Protein AF-A0A1W2EA22-F1 (afdb_monomer)

Foldseek 3Di:
DDDDDDDDDDDDDDDPDDDDDDDDDDDDDDDDDDDDDDDPPDPDQDAQADDPVLLVVLVVLLPDPPHDPQLNLLSQLSNVSNVVDQLVVSCVVSVHDSVVSSQSSVLCVPVNSVSSDDPDDPDDPDPQDVVLLVCLVCCQPPHADPPDPHDDLVNSCVVSVHDSVVSVVSCVVVVRDRVDDDDDDDFPFPCQLVLLQVLLCCQVPNDDQAWEKQKDKDFFQWQKAAPDDWAPDDVVRHIDGDPDIDTAAGWMKIWIATQVQLAIDIDIDNDDALVVVVVSVVVVVVVDDPDHQYEYEYEPDPSCPDPVNVVVVVVPVSYHYRYNGVPPCVSRCVVVVVVVCCVPDRVPHHGNHVVRVRVSVVVVSVVCNVRRDHDRDDDHSVNVVVVVVVVVVVVVVVVVVVD

Solvent-accessible surface area (backbone atoms only — not comparable to full-atom values): 24308 Å² total; per-residue (Å²): 141,81,89,82,88,83,79,84,83,85,85,77,80,86,75,85,79,79,82,84,78,87,75,88,85,80,80,93,75,90,80,83,86,83,90,74,98,66,82,89,73,71,83,80,75,82,80,46,83,72,54,74,69,53,48,53,48,35,54,50,42,58,70,38,93,82,50,58,66,72,48,27,53,51,33,52,48,46,53,45,36,45,73,67,47,54,43,63,57,52,12,65,75,71,75,48,57,41,70,57,40,51,49,50,47,53,30,29,68,74,47,39,78,68,35,64,53,85,73,90,70,82,67,83,76,82,87,71,55,71,66,61,52,48,51,54,51,51,47,63,73,77,50,58,50,97,88,44,94,42,55,45,55,64,60,48,15,69,75,68,75,46,53,52,68,56,44,48,49,51,28,62,76,72,70,59,56,61,85,63,83,84,88,86,73,83,61,85,40,93,56,36,66,60,32,43,41,52,55,40,39,47,64,75,60,53,62,87,67,51,46,49,30,22,38,54,69,51,64,71,45,65,13,35,28,55,82,50,82,72,43,73,63,51,95,99,38,76,61,44,70,60,90,57,66,44,80,39,50,54,35,21,39,38,38,36,27,32,53,82,55,29,35,58,52,72,50,75,32,84,60,91,47,45,68,53,51,50,52,49,52,52,55,51,57,75,70,53,72,89,82,53,38,38,36,36,39,28,66,74,52,72,53,72,65,35,71,70,45,49,57,56,44,70,77,33,85,54,52,45,82,44,52,41,37,53,79,38,65,86,72,42,61,39,56,60,52,52,52,46,48,37,68,75,47,57,76,77,47,75,15,85,28,45,67,53,40,51,49,52,52,50,51,50,45,52,62,44,52,77,68,39,65,42,73,82,72,84,74,53,44,66,60,51,52,52,50,52,51,54,50,53,54,54,53,50,55,57,60,64,71,77,109

Mean predicted aligned error: 14.8 Å

Sequence (403 aa):
MGEEVQRFPKSETRTIGAHLVTRNCNSYHRLNGISGDDAMVGRVADVVELSDDERRFLEGQVRRHKAPRSLSDRCRMVLLCADGLPSKEVAAQLGVHEHTVGKWRRRFVKDRIEGLTDEYRPGRPRTVSDEQVAEVIERTLNTRPKDATHWSIRSTATATGLSHTTIRRIWTAFGLQPHRSETFKLSTDPLFVDKVQDIVGLYLSPPNRAIVLCVDEKSQIQALDREQPVLPMAAGVAERRTHTYIRNGTTSLFAALDIATGAVIGKCYKRHRATEFLDFLKQIDRQMPAGPEVHIVMDNYATHKTPKIKAWLARRPHWHVHFTPTSASWINQVERWFAELTRKQLQRGVHRSVAELEADIAAFIAAHNENPKPYKWVKSADEILASVKRFCQRTQQTLCGEL

Organism: NCBI:txid1387277

pLDDT: mean 84.32, std 21.0, range [24.28, 98.5]

InterPro domains:
  IPR009057 Homedomain-like superfamily [SSF46689] (60-175)
  IPR012337 Ribonuclease H-like superfamily [SSF53098] (246-379)
  IPR036388 Winged helix-like DNA-binding domain superfamily [G3DSA:1.10.10.10] (48-113)
  IPR036397 Ribonuclease H superfamily [G3DSA:3.30.420.10] (205-397)
  IPR038717 Tc1-like transposase, DDE domain [PF13358] (212-357)
  IPR047655 Transposase IS630-like [NF033545] (74-369)
  IPR052702 Mechanosensitive channel MscS-like [PTHR30347] (149-396)

Radius of gyration: 37.25 Å; Cα contacts (8 Å, |Δi|>4): 445; chains: 1; bounding box: 75×90×113 Å

Nearest PDB structures (foldseek):
  5hoo-assembly1_A  TM=4.968E-01  e=2.509E-10  Drosophila mauritiana
  5ejk-assembly1_E  TM=5.096E-01  e=2.085E-06  Rous sarcoma virus - Prague C
  3o4n-assembly1_B  TM=6.962E-01  e=1.204E-04  Rous sarcoma virus
  6voy-assembly1_C  TM=5.871E-01  e=1.540E-05  Saccharolobus solfataricus P2
  3o4n-assembly1_A  TM=6.477E-01  e=1.117E-03  Rous sarcoma virus

Secondary structure (DSSP, 8-state):
------PPPP---------------------------------PPPP----HHHHHHHHHHHH-TTS-HHHHHHHHHHHHHHTT--HHHHHHHHTS-HHHHHHHHHHHHHHTTGGGSPP----SPP-S-HHHHHHHHHHHHH---TTSSS--HHHHHHHHT--HHHHHHHHHHHT--TT----------TTHHHHHHHHHHHHHSPPTTEEEEEEEEEEEEEEEEESSPPBPPBTTB--B--S-EEEEEEEEEEEEEETTT--EEEEEESS-SHHHHHHHHHHHHHHSPSSSEEEEEE---GGGGSHHHHHHHHT-TTEEEEEPPTT-GGG-THHHHHHHHIIIIITT---SSHHHHHHHHHHHHHHHHHS---------HHHHHHHHHHHHHHHHHHHHT--

Structure (mmCIF, N/CA/C/O backbone):
data_AF-A0A1W2EA22-F1
#
_entry.id   AF-A0A1W2EA22-F1
#
loop_
_atom_site.group_PDB
_atom_site.id
_atom_site.type_symbol
_atom_site.label_atom_id
_atom_site.label_alt_id
_atom_site.label_comp_id
_atom_site.label_asym_id
_atom_site.label_entity_id
_atom_site.label_seq_id
_atom_site.pdbx_PDB_ins_code
_atom_site.Cartn_x
_atom_site.Cartn_y
_atom_site.Cartn_z
_atom_site.occupancy
_atom_site.B_iso_or_equiv
_atom_site.auth_seq_id
_atom_site.auth_comp_id
_atom_site.auth_asym_id
_atom_site.auth_atom_id
_atom_site.pdbx_PDB_model_num
ATOM 1 N N . MET A 1 1 ? 18.997 -59.044 -4.918 1.00 30.62 1 MET A N 1
ATOM 2 C CA . MET A 1 1 ? 18.075 -58.898 -6.066 1.00 30.62 1 MET A CA 1
ATOM 3 C C . MET A 1 1 ? 17.297 -57.607 -5.877 1.00 30.62 1 MET A C 1
ATOM 5 O O . MET A 1 1 ? 16.539 -57.543 -4.929 1.00 30.62 1 MET A O 1
ATOM 9 N N . GLY A 1 2 ? 17.460 -56.529 -6.624 1.00 29.88 2 GLY A N 1
ATOM 10 C CA . GLY A 1 2 ? 18.410 -56.140 -7.657 1.00 29.88 2 GLY A CA 1
ATOM 11 C C . GLY A 1 2 ? 18.415 -54.604 -7.660 1.00 29.88 2 GLY A C 1
ATOM 12 O O . GLY A 1 2 ? 17.407 -53.985 -7.321 1.00 29.88 2 GLY A O 1
ATOM 13 N N . GLU A 1 3 ? 19.579 -54.026 -7.930 1.00 24.28 3 GLU A N 1
ATOM 14 C CA . GLU A 1 3 ? 19.818 -52.587 -8.034 1.00 24.28 3 GLU A CA 1
ATOM 15 C C . GLU A 1 3 ? 19.073 -51.989 -9.232 1.00 24.28 3 GLU A C 1
ATOM 17 O O . GLU A 1 3 ? 19.092 -52.575 -10.310 1.00 24.28 3 GLU A O 1
ATOM 22 N N . GLU A 1 4 ? 18.532 -50.775 -9.092 1.00 24.88 4 GLU A N 1
ATOM 23 C CA . GLU A 1 4 ? 18.459 -49.863 -10.234 1.00 24.88 4 GLU A CA 1
ATOM 24 C C . GLU A 1 4 ? 18.602 -48.401 -9.786 1.00 24.88 4 GLU A C 1
ATOM 26 O O . GLU A 1 4 ? 17.730 -47.788 -9.172 1.00 24.88 4 GLU A O 1
ATOM 31 N N . VAL A 1 5 ? 19.788 -47.870 -10.070 1.00 26.55 5 VAL A N 1
ATOM 32 C CA . VAL A 1 5 ? 20.216 -46.485 -9.888 1.00 26.55 5 VAL A CA 1
ATOM 33 C C . VAL A 1 5 ? 19.738 -45.686 -11.100 1.00 26.55 5 VAL A C 1
ATOM 35 O O . VAL A 1 5 ? 20.274 -45.868 -12.192 1.00 26.55 5 VAL A O 1
ATOM 38 N N . GLN A 1 6 ? 18.787 -44.762 -10.935 1.00 25.88 6 GLN A N 1
ATOM 39 C CA . GLN A 1 6 ? 18.457 -43.800 -11.993 1.00 25.88 6 GLN A CA 1
ATOM 40 C C . GLN A 1 6 ? 19.155 -42.455 -11.769 1.00 25.88 6 GLN A C 1
ATOM 42 O O . GLN A 1 6 ? 18.925 -41.731 -10.802 1.00 25.88 6 GLN A O 1
ATOM 47 N N . ARG A 1 7 ? 20.064 -42.171 -12.706 1.00 24.80 7 ARG A N 1
ATOM 48 C CA . ARG A 1 7 ? 20.890 -40.970 -12.843 1.00 24.80 7 ARG A CA 1
ATOM 49 C C . ARG A 1 7 ? 20.058 -39.752 -13.269 1.00 24.80 7 ARG A C 1
ATOM 51 O O . ARG A 1 7 ? 19.154 -39.855 -14.089 1.00 24.80 7 ARG A O 1
ATOM 58 N N . PHE A 1 8 ? 20.470 -38.587 -12.773 1.00 25.67 8 PHE A N 1
ATOM 59 C CA . PHE A 1 8 ? 20.061 -37.248 -13.209 1.00 25.67 8 PHE A CA 1
ATOM 60 C C . PHE A 1 8 ? 20.237 -37.012 -14.723 1.00 25.67 8 PHE A C 1
ATOM 62 O O . PHE A 1 8 ? 21.303 -37.343 -15.250 1.00 25.67 8 PHE A O 1
ATOM 69 N N . PRO A 1 9 ? 19.324 -36.282 -15.393 1.00 28.19 9 PRO A N 1
ATOM 70 C CA . PRO A 1 9 ? 19.660 -35.539 -16.596 1.00 28.19 9 PRO A CA 1
ATOM 71 C C . PRO A 1 9 ? 20.080 -34.103 -16.241 1.00 28.19 9 PRO A C 1
ATOM 73 O O . PRO A 1 9 ? 19.325 -33.325 -15.659 1.00 28.19 9 PRO A O 1
ATOM 76 N N . LYS A 1 10 ? 21.313 -33.757 -16.622 1.00 28.98 10 LYS A N 1
ATOM 77 C CA . LYS A 1 10 ? 21.794 -32.379 -16.773 1.00 28.98 10 LYS A CA 1
ATOM 78 C C . LYS A 1 10 ? 21.085 -31.764 -17.989 1.00 28.98 10 LYS A C 1
ATOM 80 O O . LYS A 1 10 ? 21.227 -32.304 -19.078 1.00 28.98 10 LYS A O 1
ATOM 85 N N . SER A 1 11 ? 20.373 -30.650 -17.830 1.00 29.11 11 SER A N 1
ATOM 86 C CA . SER A 1 11 ? 19.880 -29.823 -18.948 1.00 29.11 11 SER A CA 1
ATOM 87 C C . SER A 1 11 ? 20.747 -28.560 -19.027 1.00 29.11 11 SER A C 1
ATOM 89 O O . SER A 1 11 ? 20.661 -27.692 -18.162 1.00 29.11 11 SER A O 1
ATOM 91 N N . GLU A 1 12 ? 21.801 -28.569 -19.840 1.00 26.94 12 GLU A N 1
ATOM 92 C CA . GLU A 1 12 ? 21.820 -28.094 -21.236 1.00 26.94 12 GLU A CA 1
ATOM 93 C C . GLU A 1 12 ? 21.721 -26.568 -21.364 1.00 26.94 12 GLU A C 1
ATOM 95 O O . GLU A 1 12 ? 20.690 -25.964 -21.658 1.00 26.94 12 GLU A O 1
ATOM 100 N N . THR A 1 13 ? 22.883 -25.950 -21.175 1.00 28.02 13 THR A N 1
ATOM 101 C CA . THR A 1 13 ? 23.270 -24.653 -21.718 1.00 28.02 13 THR A CA 1
ATOM 102 C C . THR A 1 13 ? 23.139 -24.693 -23.245 1.00 28.02 13 THR A C 1
ATOM 104 O O . THR A 1 13 ? 23.846 -25.436 -23.923 1.00 28.02 13 THR A O 1
ATOM 107 N N . ARG A 1 14 ? 22.228 -23.889 -23.807 1.00 25.66 14 ARG A N 1
ATOM 108 C CA . ARG A 1 14 ? 22.105 -23.688 -25.259 1.00 25.66 14 ARG A CA 1
ATOM 109 C C . ARG A 1 14 ? 23.316 -22.920 -25.793 1.00 25.66 14 ARG A C 1
ATOM 111 O O . ARG A 1 14 ? 23.311 -21.693 -25.841 1.00 25.66 14 ARG A O 1
ATOM 118 N N . THR A 1 15 ? 24.327 -23.654 -26.236 1.00 26.89 15 THR A N 1
ATOM 119 C CA . THR A 1 15 ? 25.404 -23.147 -27.090 1.00 26.89 15 THR A CA 1
ATOM 120 C C . THR A 1 15 ? 24.896 -23.107 -28.531 1.00 26.89 15 THR A C 1
ATOM 122 O O . THR A 1 15 ? 24.739 -24.144 -29.169 1.00 26.89 15 THR A O 1
ATOM 125 N N . ILE A 1 16 ? 24.609 -21.916 -29.063 1.00 28.19 16 ILE A N 1
ATOM 126 C CA . ILE A 1 16 ? 24.330 -21.737 -30.495 1.00 28.19 16 ILE A CA 1
ATOM 127 C C . ILE A 1 16 ? 25.684 -21.650 -31.209 1.00 28.19 16 ILE A C 1
ATOM 129 O O . ILE A 1 16 ? 26.278 -20.580 -31.318 1.00 28.19 16 ILE A O 1
ATOM 133 N N . GLY A 1 17 ? 26.191 -22.800 -31.655 1.00 26.05 17 GLY A N 1
ATOM 134 C CA . GLY A 1 17 ? 27.331 -22.887 -32.562 1.00 26.05 17 GLY A CA 1
ATOM 135 C C . GLY A 1 17 ? 26.888 -22.571 -33.989 1.00 26.05 17 GLY A C 1
ATOM 136 O O . GLY A 1 17 ? 26.181 -23.359 -34.610 1.00 26.05 17 GLY A O 1
ATOM 137 N N . ALA A 1 18 ? 27.290 -21.415 -34.516 1.00 29.39 18 ALA A N 1
ATOM 138 C CA . ALA A 1 18 ? 27.171 -21.120 -35.938 1.00 29.39 18 ALA A CA 1
ATOM 139 C C . ALA A 1 18 ? 28.352 -21.768 -36.674 1.00 29.39 18 ALA A C 1
ATOM 141 O O . ALA A 1 18 ? 29.507 -21.393 -36.469 1.00 29.39 18 ALA A O 1
ATOM 142 N N . HIS A 1 19 ? 28.053 -22.759 -37.512 1.00 28.27 19 HIS A N 1
ATOM 143 C CA . HIS A 1 19 ? 29.020 -23.398 -38.395 1.00 28.27 19 HIS A CA 1
ATOM 144 C C . HIS A 1 19 ? 29.677 -22.375 -39.332 1.00 28.27 19 HIS A C 1
ATOM 146 O O . HIS A 1 19 ? 29.008 -21.704 -40.119 1.00 28.27 19 HIS A O 1
ATOM 152 N N . LEU A 1 20 ? 31.010 -22.313 -39.267 1.00 26.80 20 LEU A N 1
ATOM 153 C CA . LEU A 1 20 ? 31.854 -21.748 -40.309 1.00 26.80 20 LEU A CA 1
ATOM 154 C C . LEU A 1 20 ? 31.673 -22.554 -41.602 1.00 26.80 20 LEU A C 1
ATOM 156 O O . LEU A 1 20 ? 32.003 -23.736 -41.649 1.00 26.80 20 LEU A O 1
ATOM 160 N N . VAL A 1 21 ? 31.254 -21.882 -42.672 1.00 27.22 21 VAL A N 1
ATOM 161 C CA . VAL A 1 21 ? 31.654 -22.250 -44.032 1.00 27.22 21 VAL A CA 1
ATOM 162 C C . VAL A 1 21 ? 32.518 -21.112 -44.549 1.00 27.22 21 VAL A C 1
ATOM 164 O O . VAL A 1 21 ? 32.038 -20.076 -45.006 1.00 27.22 21 VAL A O 1
ATOM 167 N N . THR A 1 22 ? 33.823 -21.303 -44.420 1.00 29.67 22 THR A N 1
ATOM 168 C CA . THR A 1 22 ? 34.849 -20.536 -45.113 1.00 29.67 22 THR A CA 1
ATOM 169 C C . THR A 1 22 ? 34.737 -20.816 -46.610 1.00 29.67 22 THR A C 1
ATOM 171 O O . THR A 1 22 ? 34.904 -21.947 -47.062 1.00 29.67 22 THR A O 1
ATOM 174 N N . ARG A 1 23 ? 34.483 -19.782 -47.417 1.00 25.98 23 ARG A N 1
ATOM 175 C CA . ARG A 1 23 ? 34.858 -19.805 -48.833 1.00 25.98 23 ARG A CA 1
ATOM 176 C C . ARG A 1 23 ? 35.805 -18.652 -49.115 1.00 25.98 23 ARG A C 1
ATOM 178 O O . ARG A 1 23 ? 35.440 -17.484 -49.027 1.00 25.98 23 ARG A O 1
ATOM 185 N N . ASN A 1 24 ? 37.037 -19.062 -49.406 1.00 27.36 24 ASN A N 1
ATOM 186 C CA . ASN A 1 24 ? 38.145 -18.275 -49.915 1.00 27.36 24 ASN A CA 1
ATOM 187 C C . ASN A 1 24 ? 37.690 -17.325 -51.023 1.00 27.36 24 ASN A C 1
ATOM 189 O O . ASN A 1 24 ? 37.130 -17.756 -52.029 1.00 27.36 24 ASN A O 1
ATOM 193 N N . CYS A 1 25 ? 38.013 -16.049 -50.856 1.00 24.52 25 CYS A N 1
ATOM 194 C CA . CYS A 1 25 ? 38.051 -15.085 -51.938 1.00 24.52 25 CYS A CA 1
ATOM 195 C C . CYS A 1 25 ? 39.530 -14.947 -52.308 1.00 24.52 25 CYS A C 1
ATOM 197 O O . CYS A 1 25 ? 40.297 -14.412 -51.509 1.00 24.52 25 CYS A O 1
ATOM 199 N N . ASN A 1 26 ? 39.949 -15.492 -53.453 1.00 27.36 26 ASN A N 1
ATOM 200 C CA . ASN A 1 26 ? 41.313 -15.308 -53.932 1.00 27.36 26 ASN A CA 1
ATOM 201 C C . ASN A 1 26 ? 41.361 -14.965 -55.424 1.00 27.36 26 ASN A C 1
ATOM 203 O O . ASN A 1 26 ? 40.735 -15.622 -56.253 1.00 27.36 26 ASN A O 1
ATOM 207 N N . SER A 1 27 ? 42.180 -13.944 -55.689 1.00 27.61 27 SER A N 1
ATOM 208 C CA . SER A 1 27 ? 42.959 -13.660 -56.900 1.00 27.61 27 SER A CA 1
ATOM 209 C C . SER A 1 27 ? 42.240 -13.472 -58.243 1.00 27.61 27 SER A C 1
ATOM 211 O O . SER A 1 27 ? 41.949 -14.414 -58.974 1.00 27.61 27 SER A O 1
ATOM 213 N N . TYR A 1 28 ? 42.137 -12.196 -58.629 1.00 24.48 28 TYR A N 1
ATOM 214 C CA . TYR A 1 28 ? 42.169 -11.739 -60.018 1.00 24.48 28 TYR A CA 1
ATOM 215 C C . TYR A 1 28 ? 43.522 -12.107 -60.653 1.00 24.48 28 TYR A C 1
ATOM 217 O O . TYR A 1 28 ? 44.545 -11.535 -60.284 1.00 24.48 28 TYR A O 1
ATOM 225 N N . HIS A 1 29 ? 43.522 -13.000 -61.643 1.00 28.16 29 HIS A N 1
ATOM 226 C CA . HIS A 1 29 ? 44.624 -13.141 -62.596 1.00 28.16 29 HIS A CA 1
ATOM 227 C C . HIS A 1 29 ? 44.119 -12.827 -64.008 1.00 28.16 29 HIS A C 1
ATOM 229 O O . HIS A 1 29 ? 43.199 -13.463 -64.516 1.00 28.16 29 HIS A O 1
ATOM 235 N N . ARG A 1 30 ? 44.732 -11.808 -64.624 1.00 29.88 30 ARG A N 1
ATOM 236 C CA . ARG A 1 30 ? 44.676 -11.520 -66.064 1.00 29.88 30 ARG A CA 1
ATOM 237 C C . ARG A 1 30 ? 45.448 -12.599 -66.814 1.00 29.88 30 ARG A C 1
ATOM 239 O O . ARG A 1 30 ? 46.629 -12.775 -66.527 1.00 29.88 30 ARG A O 1
ATOM 246 N N . LEU A 1 31 ? 44.836 -13.182 -67.840 1.00 28.41 31 LEU A N 1
ATOM 247 C CA . LEU A 1 31 ? 45.541 -13.680 -69.019 1.00 28.41 31 LEU A CA 1
ATOM 248 C C . LEU A 1 31 ? 44.755 -13.281 -70.272 1.00 28.41 31 LEU A C 1
ATOM 250 O O . LEU A 1 31 ? 43.539 -13.446 -70.342 1.00 28.41 31 LEU A O 1
ATOM 254 N N . ASN A 1 32 ? 45.484 -12.687 -71.214 1.00 27.72 32 ASN A N 1
ATOM 255 C CA . ASN A 1 32 ? 45.021 -12.268 -72.528 1.00 27.72 32 ASN A CA 1
ATOM 256 C C . ASN A 1 32 ? 44.926 -13.469 -73.479 1.00 27.72 32 ASN A C 1
ATOM 258 O O . ASN A 1 32 ? 45.848 -14.276 -73.513 1.00 27.72 32 ASN A O 1
ATOM 262 N N . GLY A 1 33 ? 43.877 -13.460 -74.308 1.00 28.56 33 GLY A N 1
ATOM 263 C CA . GLY A 1 33 ? 43.895 -13.826 -75.729 1.00 28.56 33 GLY A CA 1
ATOM 264 C C . GLY A 1 33 ? 44.039 -15.302 -76.101 1.00 28.56 33 GLY A C 1
ATOM 265 O O . GLY A 1 33 ? 45.122 -15.855 -75.996 1.00 28.56 33 GLY A O 1
ATOM 266 N N . ILE A 1 34 ? 42.975 -15.873 -76.674 1.00 29.95 34 ILE A N 1
ATOM 267 C CA . ILE A 1 34 ? 42.950 -16.413 -78.046 1.00 29.95 34 ILE A CA 1
ATOM 268 C C . ILE A 1 34 ? 41.490 -16.362 -78.531 1.00 29.95 34 ILE A C 1
ATOM 270 O O . ILE A 1 34 ? 40.544 -16.574 -77.778 1.00 29.95 34 ILE A O 1
ATOM 274 N N . SER A 1 35 ? 41.368 -15.976 -79.792 1.00 32.44 35 SER A N 1
ATOM 275 C CA . SER A 1 35 ? 40.197 -15.721 -80.624 1.00 32.44 35 SER A CA 1
ATOM 276 C C . SER A 1 35 ? 39.255 -16.913 -80.817 1.00 32.44 35 SER A C 1
ATOM 278 O O . SER A 1 35 ? 39.702 -18.014 -81.130 1.00 32.44 35 SER A O 1
ATOM 280 N N . GLY A 1 36 ? 37.956 -16.626 -80.771 1.00 27.62 36 GLY A N 1
ATOM 281 C CA . GLY A 1 36 ? 36.879 -17.440 -81.327 1.00 27.62 36 GLY A CA 1
ATOM 282 C C . GLY A 1 36 ? 35.616 -16.587 -81.385 1.00 27.62 36 GLY A C 1
ATOM 283 O O . GLY A 1 36 ? 35.146 -16.136 -80.344 1.00 27.62 36 GLY A O 1
ATOM 284 N N . ASP A 1 37 ? 35.145 -16.299 -82.599 1.00 34.53 37 ASP A N 1
ATOM 285 C CA . ASP A 1 37 ? 33.860 -15.654 -82.868 1.00 34.53 37 ASP A CA 1
ATOM 286 C C . ASP A 1 37 ? 32.737 -16.494 -82.254 1.00 34.53 37 ASP A C 1
ATOM 288 O O . ASP A 1 37 ? 32.348 -17.519 -82.808 1.00 34.53 37 ASP A O 1
ATOM 292 N N . ASP A 1 38 ? 32.218 -16.048 -81.114 1.00 30.80 38 ASP A N 1
ATOM 293 C CA . ASP A 1 38 ? 30.948 -16.512 -80.575 1.00 30.80 38 ASP A CA 1
ATOM 294 C C . ASP A 1 38 ? 30.094 -15.281 -80.280 1.00 30.80 38 ASP A C 1
ATOM 296 O O . ASP A 1 38 ? 30.465 -14.382 -79.517 1.00 30.80 38 ASP A O 1
ATOM 300 N N . ALA A 1 39 ? 28.956 -15.214 -80.963 1.00 31.94 39 ALA A N 1
ATOM 301 C CA . ALA A 1 39 ? 27.978 -14.154 -80.832 1.00 31.94 39 ALA A CA 1
ATOM 302 C C . ALA A 1 39 ? 27.624 -13.935 -79.351 1.00 31.94 39 ALA A C 1
ATOM 304 O O . ALA A 1 39 ? 27.324 -14.880 -78.623 1.00 31.94 39 ALA A O 1
ATOM 305 N N . MET A 1 40 ? 27.634 -12.674 -78.912 1.00 33.44 40 MET A N 1
ATOM 306 C CA . MET A 1 40 ? 27.193 -12.240 -77.582 1.00 33.44 40 MET A CA 1
ATOM 307 C C . MET A 1 40 ? 25.701 -12.553 -77.372 1.00 33.44 40 MET A C 1
ATOM 309 O O . MET A 1 40 ? 24.840 -11.679 -77.469 1.00 33.44 40 MET A O 1
ATOM 313 N N . VAL A 1 41 ? 25.379 -13.807 -77.062 1.00 38.59 41 VAL A N 1
ATOM 314 C CA . VAL A 1 41 ? 24.081 -14.197 -76.519 1.00 38.59 41 VAL A CA 1
ATOM 315 C C . VAL A 1 41 ? 24.093 -13.781 -75.050 1.00 38.59 41 VAL A C 1
ATOM 317 O O . VAL A 1 41 ? 24.765 -14.383 -74.212 1.00 38.59 41 VAL A O 1
ATOM 320 N N . GLY A 1 42 ? 23.396 -12.688 -74.732 1.00 45.03 42 GLY A N 1
ATOM 321 C CA . GLY A 1 42 ? 23.181 -12.274 -73.346 1.00 45.03 42 GLY A CA 1
ATOM 322 C C . GLY A 1 42 ? 22.597 -13.430 -72.524 1.00 45.03 42 GLY A C 1
ATOM 323 O O . GLY A 1 42 ? 21.809 -14.217 -73.044 1.00 45.03 42 GLY A O 1
ATOM 324 N N . ARG A 1 43 ? 22.994 -13.554 -71.246 1.00 54.59 43 ARG A N 1
ATOM 325 C CA . ARG A 1 43 ? 22.497 -14.610 -70.339 1.00 54.59 43 ARG A CA 1
ATOM 326 C C . ARG A 1 43 ? 20.976 -14.748 -70.457 1.00 54.59 43 ARG A C 1
ATOM 328 O O . ARG A 1 43 ? 20.255 -13.795 -70.165 1.00 54.59 43 ARG A O 1
ATOM 335 N N . VAL A 1 44 ? 20.515 -15.938 -70.842 1.00 60.59 44 VAL A N 1
ATOM 336 C CA . VAL A 1 44 ? 19.089 -16.276 -70.913 1.00 60.59 44 VAL A CA 1
ATOM 337 C C . VAL A 1 44 ? 18.481 -16.090 -69.522 1.00 60.59 44 VAL A C 1
ATOM 339 O O . VAL A 1 44 ? 19.003 -16.608 -68.535 1.00 60.59 44 VAL A O 1
ATOM 342 N N . ALA A 1 45 ? 17.425 -15.284 -69.428 1.00 62.41 45 ALA A N 1
ATOM 343 C CA . ALA A 1 45 ? 16.768 -14.997 -68.161 1.00 62.41 45 ALA A CA 1
ATOM 344 C C . ALA A 1 45 ? 15.966 -16.219 -67.686 1.00 62.41 45 ALA A C 1
ATOM 346 O O . ALA A 1 45 ? 15.225 -16.801 -68.475 1.00 62.41 45 ALA A O 1
ATOM 347 N N . ASP A 1 46 ? 16.072 -16.578 -66.402 1.00 72.69 46 ASP A N 1
ATOM 348 C CA . ASP A 1 46 ? 15.395 -17.757 -65.842 1.00 72.69 46 ASP A CA 1
ATOM 349 C C . ASP A 1 46 ? 13.881 -17.702 -66.090 1.00 72.69 46 ASP A C 1
ATOM 351 O O . ASP A 1 46 ? 13.250 -16.672 -65.841 1.00 72.69 46 ASP A O 1
ATOM 355 N N . VAL A 1 47 ? 13.273 -18.775 -66.592 1.00 78.69 47 VAL A N 1
ATOM 356 C CA . VAL A 1 47 ? 11.828 -18.799 -66.871 1.00 78.69 47 VAL A CA 1
ATOM 357 C C . VAL A 1 47 ? 11.053 -18.766 -65.549 1.00 78.69 47 VAL A C 1
ATOM 359 O O . VAL A 1 47 ? 11.353 -19.521 -64.626 1.00 78.69 47 VAL A O 1
ATOM 362 N N . VAL A 1 48 ? 10.074 -17.864 -65.438 1.00 84.25 48 VAL A N 1
ATOM 363 C CA . VAL A 1 48 ? 9.204 -17.758 -64.259 1.00 84.25 48 VAL A CA 1
ATOM 364 C C . VAL A 1 48 ? 7.859 -18.386 -64.590 1.00 84.25 48 VAL A C 1
ATOM 366 O O . VAL A 1 48 ? 7.020 -17.760 -65.224 1.00 84.25 48 VAL A O 1
ATOM 369 N N . GLU A 1 49 ? 7.642 -19.610 -64.128 1.00 85.81 49 GLU A N 1
ATOM 370 C CA . GLU A 1 49 ? 6.333 -20.263 -64.190 1.00 85.81 49 GLU A CA 1
ATOM 371 C C . GLU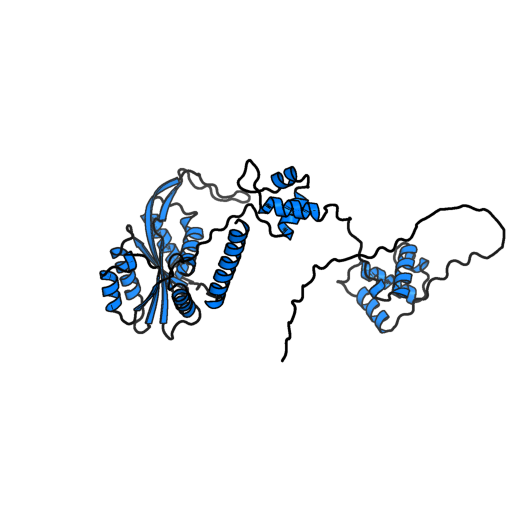 A 1 49 ? 5.630 -20.117 -62.840 1.00 85.81 49 GLU A C 1
ATOM 373 O O . GLU A 1 49 ? 6.240 -20.352 -61.791 1.00 85.81 49 GLU A O 1
ATOM 378 N N . LEU A 1 50 ? 4.360 -19.707 -62.857 1.00 86.62 50 LEU A N 1
ATOM 379 C CA . LEU A 1 50 ? 3.528 -19.527 -61.666 1.00 86.62 50 LEU A CA 1
ATOM 380 C C . LEU A 1 50 ? 2.431 -20.587 -61.641 1.00 86.62 50 LEU A C 1
ATOM 382 O O . LEU A 1 50 ? 1.711 -20.734 -62.624 1.00 86.62 50 LEU A O 1
ATOM 386 N N . SER A 1 51 ? 2.256 -21.260 -60.505 1.00 89.31 51 SER A N 1
ATOM 387 C CA . SER A 1 51 ? 1.013 -21.987 -60.237 1.00 89.31 51 SER A CA 1
ATOM 388 C C . SER A 1 51 ? -0.149 -21.015 -60.010 1.00 89.31 51 SER A C 1
ATOM 390 O O . SER A 1 51 ? 0.055 -19.840 -59.680 1.00 89.31 51 SER A O 1
ATOM 392 N N . ASP A 1 52 ? -1.379 -21.513 -60.121 1.00 83.69 52 ASP A N 1
ATOM 393 C CA . ASP A 1 52 ? -2.588 -20.723 -59.858 1.00 83.69 52 ASP A CA 1
ATOM 394 C C . ASP A 1 52 ? -2.624 -20.174 -58.423 1.00 83.69 52 ASP A C 1
ATOM 396 O O . ASP A 1 52 ? -3.082 -19.054 -58.181 1.00 83.69 52 ASP A O 1
ATOM 400 N N . ASP A 1 53 ? -2.096 -20.928 -57.458 1.00 85.00 53 ASP A N 1
ATOM 401 C CA . ASP A 1 53 ? -1.991 -20.502 -56.061 1.00 85.00 53 ASP A CA 1
ATOM 402 C C . ASP A 1 53 ? -0.986 -19.361 -55.889 1.00 85.00 53 ASP A C 1
ATOM 404 O O . ASP A 1 53 ? -1.264 -18.374 -55.199 1.00 85.00 53 ASP A O 1
ATOM 408 N N . GLU A 1 54 ? 0.159 -19.443 -56.563 1.00 88.00 54 GLU A N 1
ATOM 409 C CA . GLU A 1 54 ? 1.186 -18.407 -56.500 1.00 88.00 54 GLU A CA 1
ATOM 410 C C . GLU A 1 54 ? 0.763 -17.141 -57.235 1.00 88.00 54 GLU A C 1
ATOM 412 O O . GLU A 1 54 ? 0.946 -16.044 -56.705 1.00 88.00 54 GLU A O 1
ATOM 417 N N . ARG A 1 55 ? 0.132 -17.265 -58.408 1.00 89.69 55 ARG A N 1
ATOM 418 C CA . ARG A 1 55 ? -0.410 -16.115 -59.140 1.00 89.69 55 ARG A CA 1
ATOM 419 C C . ARG A 1 55 ? -1.470 -15.393 -58.306 1.00 89.69 55 ARG A C 1
ATOM 421 O O . ARG A 1 55 ? -1.363 -14.180 -58.116 1.00 89.69 55 ARG A O 1
ATOM 428 N N . ARG A 1 56 ? -2.414 -16.130 -57.701 1.00 88.38 56 ARG A N 1
ATOM 429 C CA . ARG A 1 56 ? -3.419 -15.560 -56.780 1.00 88.38 56 ARG A CA 1
ATOM 430 C C . ARG A 1 56 ? -2.781 -14.873 -55.576 1.00 88.38 56 ARG A C 1
ATOM 432 O O . ARG A 1 56 ? -3.212 -13.783 -55.192 1.00 88.38 56 ARG A O 1
ATOM 439 N N . PHE A 1 57 ? -1.748 -15.473 -54.984 1.00 87.19 57 PHE A N 1
ATOM 440 C CA . PHE A 1 57 ? -1.031 -14.874 -53.862 1.00 87.19 57 PHE A CA 1
ATOM 441 C C . PHE A 1 57 ? -0.360 -13.550 -54.254 1.00 87.19 57 PHE A C 1
ATOM 443 O O . PHE A 1 57 ? -0.551 -12.541 -53.570 1.00 87.19 57 PHE A O 1
ATOM 450 N N . LEU A 1 58 ? 0.396 -13.533 -55.357 1.00 88.62 58 LEU A N 1
ATOM 451 C CA . LEU A 1 58 ? 1.134 -12.356 -55.820 1.00 88.62 58 LEU A CA 1
ATOM 452 C C . LEU A 1 58 ? 0.185 -11.208 -56.189 1.00 88.62 58 LEU A C 1
ATOM 454 O O . LEU A 1 58 ? 0.379 -10.082 -55.727 1.00 88.62 58 LEU A O 1
ATOM 458 N N . GLU A 1 59 ? -0.880 -11.483 -56.944 1.00 89.69 59 GLU A N 1
ATOM 459 C CA . GLU A 1 59 ? -1.905 -10.488 -57.284 1.00 89.69 59 GLU A CA 1
ATOM 460 C C . GLU A 1 59 ? -2.612 -9.947 -56.034 1.00 89.69 59 GLU A C 1
ATOM 462 O O . GLU A 1 59 ? -2.838 -8.737 -55.905 1.00 89.69 59 GLU A O 1
ATOM 467 N N . GLY A 1 60 ? -2.898 -10.828 -55.071 1.00 85.94 60 GLY A N 1
ATOM 468 C CA . GLY A 1 60 ? -3.454 -10.463 -53.773 1.00 85.94 60 GLY A CA 1
ATOM 469 C C . GLY A 1 60 ? -2.554 -9.502 -52.991 1.00 85.94 60 GLY A C 1
ATOM 470 O O . GLY A 1 60 ? -3.046 -8.509 -52.452 1.00 85.94 60 GLY A O 1
ATOM 471 N N . GLN A 1 61 ? -1.234 -9.732 -52.965 1.00 84.06 61 GLN A N 1
ATOM 472 C CA . GLN A 1 61 ? -0.286 -8.823 -52.303 1.00 84.06 61 GLN A CA 1
ATOM 473 C C . GLN A 1 61 ? -0.154 -7.476 -53.021 1.00 84.06 61 GLN A C 1
ATOM 475 O O . GLN A 1 61 ? 0.015 -6.448 -52.363 1.00 84.06 61 GLN A O 1
ATOM 480 N N . VAL A 1 62 ? -0.273 -7.448 -54.352 1.00 85.12 62 VAL A N 1
ATOM 481 C CA . VAL A 1 62 ? -0.226 -6.199 -55.129 1.00 85.12 62 VAL A CA 1
ATOM 482 C C . VAL A 1 62 ? -1.446 -5.313 -54.867 1.00 85.12 62 VAL A C 1
ATOM 484 O O . VAL A 1 62 ? -1.305 -4.092 -54.783 1.00 85.12 62 VAL A O 1
ATOM 487 N N . ARG A 1 63 ? -2.633 -5.909 -54.703 1.00 83.06 63 ARG A N 1
ATOM 488 C CA . ARG A 1 63 ? -3.899 -5.188 -54.461 1.00 83.06 63 ARG A CA 1
ATOM 489 C C . ARG A 1 63 ? -4.105 -4.773 -53.002 1.00 83.06 63 ARG A C 1
ATOM 491 O O . ARG A 1 63 ? -4.975 -3.958 -52.697 1.00 83.06 63 ARG A O 1
ATOM 498 N N . ARG A 1 64 ? -3.332 -5.331 -52.070 1.00 81.00 64 ARG A N 1
ATOM 499 C CA . ARG A 1 64 ? -3.519 -5.104 -50.636 1.00 81.00 64 ARG A CA 1
ATOM 500 C C . ARG A 1 64 ? -2.978 -3.737 -50.204 1.00 81.00 64 ARG A C 1
ATOM 502 O O . ARG A 1 64 ? -1.773 -3.545 -50.089 1.00 81.00 64 ARG A O 1
ATOM 509 N N . HIS A 1 65 ? -3.872 -2.829 -49.805 1.00 58.12 65 HIS A N 1
ATOM 510 C CA . HIS A 1 65 ? -3.537 -1.477 -49.316 1.00 58.12 65 HIS A CA 1
ATOM 511 C C . HIS A 1 65 ? -2.611 -1.415 -48.080 1.00 58.12 65 HIS A C 1
ATOM 513 O O . HIS A 1 65 ? -2.042 -0.364 -47.801 1.00 58.12 65 HIS A O 1
ATOM 519 N N . LYS A 1 66 ? -2.456 -2.516 -47.327 1.00 63.41 66 LYS A N 1
ATOM 520 C CA . LYS A 1 66 ? -1.587 -2.612 -46.133 1.00 63.41 66 LYS A CA 1
ATOM 521 C C . LYS A 1 66 ? -0.298 -3.422 -46.346 1.00 63.41 66 LYS A C 1
ATOM 523 O O . LYS A 1 66 ? 0.423 -3.651 -45.377 1.00 63.41 66 LYS A O 1
ATOM 528 N N . ALA A 1 67 ? -0.008 -3.902 -47.557 1.00 62.50 67 ALA A N 1
ATOM 529 C CA . ALA A 1 67 ? 1.246 -4.615 -47.798 1.00 62.50 67 ALA A CA 1
ATOM 530 C C . ALA A 1 67 ? 2.441 -3.638 -47.758 1.00 62.50 67 ALA A C 1
ATOM 532 O O . ALA A 1 67 ? 2.325 -2.517 -48.263 1.00 62.50 67 ALA A O 1
ATOM 533 N N . PRO A 1 68 ? 3.603 -4.033 -47.199 1.00 73.94 68 PRO A N 1
ATOM 534 C CA . PRO A 1 68 ? 4.825 -3.250 -47.333 1.00 73.94 68 PRO A CA 1
ATOM 535 C C . PRO A 1 68 ? 5.120 -2.999 -48.814 1.00 73.94 68 PRO A C 1
ATOM 537 O O . PRO A 1 68 ? 5.163 -3.942 -49.607 1.00 73.94 68 PRO A O 1
ATOM 540 N N . ARG A 1 69 ? 5.339 -1.734 -49.192 1.00 77.56 69 ARG A N 1
ATOM 541 C CA . ARG A 1 69 ? 5.561 -1.323 -50.591 1.00 77.56 69 ARG A CA 1
ATOM 542 C C . ARG A 1 69 ? 6.660 -2.148 -51.272 1.00 77.56 69 ARG A C 1
ATOM 544 O O . ARG A 1 69 ? 6.480 -2.594 -52.396 1.00 77.56 69 ARG A O 1
ATOM 551 N N . SER A 1 70 ? 7.722 -2.470 -50.531 1.00 81.31 70 SER A N 1
ATOM 552 C CA . SER A 1 70 ? 8.823 -3.320 -50.990 1.00 81.31 70 SER A CA 1
ATOM 553 C C . SER A 1 70 ? 8.403 -4.739 -51.388 1.00 81.31 70 SER A C 1
ATOM 555 O O . SER A 1 70 ? 8.962 -5.273 -52.337 1.00 81.31 70 SER A O 1
ATOM 557 N N . LEU A 1 71 ? 7.443 -5.360 -50.695 1.00 84.00 71 LEU A N 1
ATOM 558 C CA . LEU A 1 71 ? 6.933 -6.689 -51.043 1.00 84.00 71 LEU A CA 1
ATOM 559 C C . LEU A 1 71 ? 5.999 -6.619 -52.256 1.00 84.00 71 LEU A C 1
ATOM 561 O O . LEU A 1 71 ? 6.080 -7.469 -53.137 1.00 84.00 71 LEU A O 1
ATOM 565 N N . SER A 1 72 ? 5.160 -5.582 -52.328 1.00 85.69 72 SER A N 1
ATOM 566 C CA . SER A 1 72 ? 4.274 -5.335 -53.473 1.00 85.69 72 SER A CA 1
ATOM 567 C C . SER A 1 72 ? 5.072 -5.131 -54.767 1.00 85.69 72 SER A C 1
ATOM 569 O O . SER A 1 72 ? 4.779 -5.766 -55.780 1.00 85.69 72 SER A O 1
ATOM 571 N N . ASP A 1 73 ? 6.150 -4.343 -54.711 1.00 86.56 73 ASP A N 1
ATOM 572 C CA . ASP A 1 73 ? 7.033 -4.107 -55.857 1.00 86.56 73 ASP A CA 1
ATOM 573 C C . ASP A 1 73 ? 7.728 -5.401 -56.314 1.00 86.56 73 ASP A C 1
ATOM 575 O O . ASP A 1 73 ? 7.801 -5.669 -57.511 1.00 86.56 73 ASP A O 1
ATOM 579 N N . ARG A 1 74 ? 8.162 -6.261 -55.380 1.00 91.06 74 ARG A N 1
ATOM 580 C CA . ARG A 1 74 ? 8.726 -7.588 -55.701 1.00 91.06 74 ARG A CA 1
ATOM 581 C C . ARG A 1 74 ? 7.700 -8.502 -56.367 1.00 91.06 74 ARG A C 1
ATOM 583 O O . ARG A 1 74 ? 8.033 -9.170 -57.340 1.00 91.06 74 ARG A O 1
ATOM 590 N N . CYS A 1 75 ? 6.459 -8.511 -55.879 1.00 90.00 75 CYS A N 1
ATOM 591 C CA . CYS A 1 75 ? 5.383 -9.308 -56.472 1.00 90.00 75 CYS A CA 1
ATOM 592 C C . CYS A 1 75 ? 5.049 -8.832 -57.894 1.00 90.00 75 CYS A C 1
ATOM 594 O O . CYS A 1 75 ? 4.892 -9.662 -58.785 1.00 90.00 75 CYS A O 1
ATOM 596 N N . ARG A 1 76 ? 5.024 -7.511 -58.139 1.00 90.31 76 ARG A N 1
ATOM 597 C CA . ARG A 1 76 ? 4.852 -6.942 -59.491 1.00 90.31 76 ARG A CA 1
ATOM 598 C C . ARG A 1 76 ? 5.973 -7.348 -60.440 1.00 90.31 76 ARG A C 1
ATOM 600 O O . ARG A 1 76 ? 5.691 -7.704 -61.577 1.00 90.31 76 ARG A O 1
ATOM 607 N N . MET A 1 77 ? 7.225 -7.322 -59.976 1.00 91.44 77 MET A N 1
ATOM 608 C CA . MET A 1 77 ? 8.367 -7.769 -60.782 1.00 91.44 77 MET A CA 1
ATOM 609 C C . MET A 1 77 ? 8.204 -9.229 -61.218 1.00 91.44 77 MET A C 1
ATOM 611 O O . MET A 1 77 ? 8.420 -9.533 -62.387 1.00 91.44 77 MET A O 1
ATOM 615 N N . VAL A 1 78 ? 7.807 -10.118 -60.299 1.00 92.56 78 VAL A N 1
ATOM 616 C CA . VAL A 1 78 ? 7.612 -11.548 -60.593 1.00 92.56 78 VAL A CA 1
ATOM 617 C C . VAL A 1 78 ? 6.436 -11.783 -61.537 1.00 92.56 78 VAL A C 1
ATOM 619 O O . VAL A 1 78 ? 6.596 -12.551 -62.477 1.00 92.56 78 VAL A O 1
ATOM 622 N N . LEU A 1 79 ? 5.298 -11.108 -61.334 1.00 91.50 79 LEU A N 1
ATOM 623 C CA . LEU A 1 79 ? 4.134 -11.215 -62.224 1.00 91.50 79 LEU A CA 1
ATOM 624 C C . LEU A 1 79 ? 4.488 -10.814 -63.662 1.00 91.50 79 LEU A C 1
ATOM 626 O O . LEU A 1 79 ? 4.254 -11.588 -64.580 1.00 91.50 79 LEU A O 1
ATOM 630 N N . LEU A 1 80 ? 5.160 -9.672 -63.851 1.00 89.75 80 LEU A N 1
ATOM 631 C CA . LEU A 1 80 ? 5.583 -9.232 -65.186 1.00 89.75 80 LEU A CA 1
ATOM 632 C C . LEU A 1 80 ? 6.630 -10.170 -65.809 1.00 89.75 80 LEU A C 1
ATOM 634 O O . LEU A 1 80 ? 6.603 -10.410 -67.012 1.00 89.75 80 LEU A O 1
ATOM 638 N N . CYS A 1 81 ? 7.538 -10.742 -65.007 1.00 89.00 81 CYS A N 1
ATOM 639 C CA . CYS A 1 81 ? 8.472 -11.759 -65.506 1.00 89.00 81 CYS A CA 1
ATOM 640 C C . CYS A 1 81 ? 7.757 -13.058 -65.915 1.00 89.00 81 CYS A C 1
ATOM 642 O O . CYS A 1 81 ? 8.214 -13.720 -66.844 1.00 89.00 81 CYS A O 1
ATOM 644 N N . ALA A 1 82 ? 6.673 -13.425 -65.225 1.00 88.62 82 ALA A N 1
ATOM 645 C CA . ALA A 1 82 ? 5.864 -14.603 -65.534 1.00 88.62 82 ALA A CA 1
ATOM 646 C C . ALA A 1 82 ? 5.004 -14.420 -66.788 1.00 88.62 82 ALA A C 1
ATOM 648 O O . ALA A 1 82 ? 4.728 -15.387 -67.490 1.00 88.62 82 ALA A O 1
ATOM 649 N N . ASP A 1 83 ? 4.639 -13.178 -67.105 1.00 87.56 83 ASP A N 1
ATOM 650 C CA . ASP A 1 83 ? 3.949 -12.821 -68.346 1.00 87.56 83 ASP A CA 1
ATOM 651 C C . ASP A 1 83 ? 4.920 -12.733 -69.550 1.00 87.56 83 ASP A C 1
ATOM 653 O O . ASP A 1 83 ? 4.545 -12.310 -70.641 1.00 87.56 83 ASP A O 1
ATOM 657 N N . GLY A 1 84 ? 6.178 -13.156 -69.366 1.00 83.12 84 GLY A N 1
ATOM 658 C CA . GLY A 1 84 ? 7.170 -13.320 -70.429 1.00 83.12 84 GLY A CA 1
ATOM 659 C C . GLY A 1 84 ? 8.068 -12.108 -70.672 1.00 83.12 84 GLY A C 1
ATOM 660 O O . GLY A 1 84 ? 8.938 -12.171 -71.541 1.00 83.12 84 GLY A O 1
ATOM 661 N N . LEU A 1 85 ? 7.922 -11.021 -69.904 1.00 86.94 85 LEU A N 1
ATOM 662 C CA . LEU A 1 85 ? 8.721 -9.819 -70.134 1.00 86.94 85 LEU A CA 1
ATOM 663 C C . LEU A 1 85 ? 10.195 -10.032 -69.723 1.00 86.94 85 LEU A C 1
ATOM 665 O O . LEU A 1 85 ? 10.497 -10.611 -68.663 1.00 86.94 85 LEU A O 1
ATOM 669 N N . PRO A 1 86 ? 11.156 -9.529 -70.519 1.00 87.25 86 PRO A N 1
ATOM 670 C CA . PRO A 1 86 ? 12.560 -9.533 -70.140 1.00 87.25 86 PRO A CA 1
ATOM 671 C C . PRO A 1 86 ? 12.806 -8.553 -68.984 1.00 8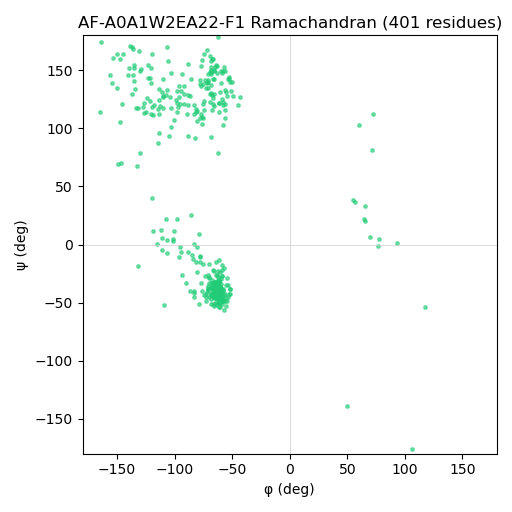7.25 86 PRO A C 1
ATOM 673 O O . PRO A 1 86 ? 12.184 -7.494 -68.886 1.00 87.25 86 PRO A O 1
ATOM 676 N N . SER A 1 87 ? 13.772 -8.869 -68.114 1.00 86.38 87 SER A N 1
ATOM 677 C CA . SER A 1 87 ? 14.070 -8.075 -66.907 1.00 86.38 87 SER A CA 1
ATOM 678 C C . SER A 1 87 ? 14.340 -6.589 -67.192 1.00 86.38 87 SER A C 1
ATOM 680 O O . SER A 1 87 ? 14.052 -5.747 -66.344 1.00 86.38 87 SER A O 1
ATOM 682 N N . LYS A 1 88 ? 14.862 -6.266 -68.383 1.00 88.50 88 LYS A N 1
ATOM 683 C CA . LYS A 1 88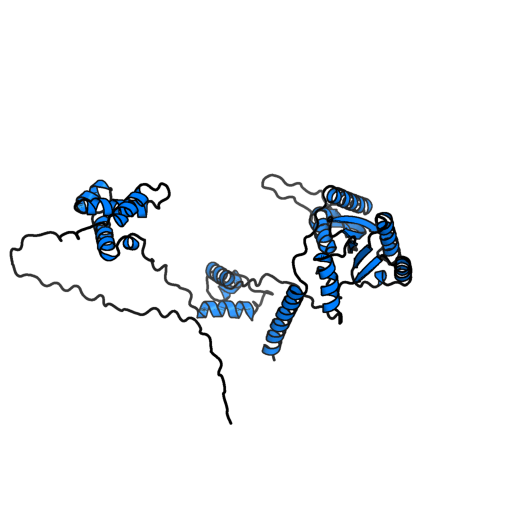 ? 15.117 -4.899 -68.859 1.00 88.50 88 LYS A CA 1
ATOM 684 C C . LYS A 1 88 ? 13.830 -4.090 -69.064 1.00 88.50 88 LYS A C 1
ATOM 686 O O . LYS A 1 88 ? 13.777 -2.924 -68.683 1.00 88.50 88 LYS A O 1
ATOM 691 N N . GLU A 1 89 ? 12.791 -4.704 -69.621 1.00 86.88 89 GLU A N 1
ATOM 692 C CA . GLU A 1 89 ? 11.497 -4.048 -69.854 1.00 86.88 89 GLU A CA 1
ATOM 693 C C . GLU A 1 89 ? 10.721 -3.877 -68.549 1.00 86.88 89 GLU A C 1
ATOM 695 O O . GLU A 1 89 ? 10.235 -2.786 -68.255 1.00 86.88 89 GLU A O 1
ATOM 700 N N . VAL A 1 90 ? 10.711 -4.912 -67.703 1.00 88.50 90 VAL A N 1
ATOM 701 C CA . VAL A 1 90 ? 10.118 -4.849 -66.355 1.00 88.50 90 VAL A CA 1
ATOM 702 C C . VAL A 1 90 ? 10.765 -3.738 -65.519 1.00 88.50 90 VAL A C 1
ATOM 704 O O . VAL A 1 90 ? 10.084 -3.011 -64.795 1.00 88.50 90 VAL A O 1
ATOM 707 N N . ALA A 1 91 ? 12.085 -3.580 -65.629 1.00 89.31 91 ALA A N 1
ATOM 708 C CA . ALA A 1 91 ? 12.837 -2.536 -64.946 1.00 89.31 91 ALA A CA 1
ATOM 709 C C . ALA A 1 91 ? 12.442 -1.125 -65.407 1.00 89.31 91 ALA A C 1
ATOM 711 O O . ALA A 1 91 ? 12.186 -0.263 -64.564 1.00 89.31 91 ALA A O 1
ATOM 712 N N . ALA A 1 92 ? 12.329 -0.913 -66.723 1.00 88.81 92 ALA A N 1
ATOM 713 C CA . ALA A 1 92 ? 11.881 0.354 -67.298 1.00 88.81 92 ALA A CA 1
ATOM 714 C C . ALA A 1 92 ? 10.441 0.699 -66.879 1.00 88.81 92 ALA A C 1
ATOM 716 O O . ALA A 1 92 ? 10.171 1.835 -66.495 1.00 88.81 92 ALA A O 1
ATOM 717 N N . GLN A 1 93 ? 9.538 -0.288 -66.877 1.00 90.00 93 GLN A N 1
ATOM 718 C CA . GLN A 1 93 ? 8.130 -0.096 -66.519 1.00 90.00 93 GLN A CA 1
ATOM 719 C C . GLN A 1 93 ? 7.927 0.230 -65.032 1.00 90.00 93 GLN A C 1
ATOM 721 O O . GLN A 1 93 ? 7.052 1.021 -64.684 1.00 90.00 93 GLN A O 1
ATOM 726 N N . LEU A 1 94 ? 8.725 -0.374 -64.145 1.00 88.00 94 LEU A N 1
ATOM 727 C CA . LEU A 1 94 ? 8.608 -0.185 -62.695 1.00 88.00 94 LEU A CA 1
ATOM 728 C C . LEU A 1 94 ? 9.550 0.894 -62.133 1.00 88.00 94 LEU A C 1
ATOM 730 O O . LEU A 1 94 ? 9.512 1.157 -60.931 1.00 88.00 94 LEU A O 1
ATOM 734 N N . GLY A 1 95 ? 10.391 1.516 -62.966 1.00 87.81 95 GLY A N 1
ATOM 735 C CA . GLY A 1 95 ? 11.347 2.542 -62.538 1.00 87.81 95 GLY A CA 1
ATOM 736 C C . GLY A 1 95 ? 12.440 2.013 -61.601 1.00 87.81 95 GLY A C 1
ATOM 737 O O . GLY A 1 95 ? 12.877 2.721 -60.695 1.00 87.81 95 GLY A O 1
ATOM 738 N N . VAL A 1 96 ? 12.867 0.758 -61.782 1.00 89.44 96 VAL A N 1
ATOM 739 C CA . VAL A 1 96 ? 13.906 0.101 -60.967 1.00 89.44 96 VAL A CA 1
ATOM 740 C C . VAL A 1 96 ? 15.095 -0.318 -61.828 1.00 89.44 96 VAL A C 1
ATOM 742 O O . VAL A 1 96 ? 15.002 -0.400 -63.044 1.00 89.44 96 VAL A O 1
ATOM 745 N N . HIS A 1 97 ? 16.236 -0.617 -61.208 1.00 90.38 97 HIS A N 1
ATOM 746 C CA . HIS A 1 97 ? 17.407 -1.110 -61.936 1.00 90.38 97 HIS A CA 1
ATOM 747 C C . HIS A 1 97 ? 17.205 -2.561 -62.421 1.00 90.38 97 HIS A C 1
ATOM 749 O O . HIS A 1 97 ? 16.721 -3.398 -61.655 1.00 90.38 97 HIS A O 1
ATOM 755 N N . GLU A 1 98 ? 17.651 -2.899 -63.638 1.00 89.25 98 GLU A N 1
ATOM 756 C CA . GLU A 1 98 ? 17.530 -4.247 -64.238 1.00 89.25 98 GLU A CA 1
ATOM 757 C C . GLU A 1 98 ? 18.056 -5.357 -63.314 1.00 89.25 98 GLU A C 1
ATOM 759 O O . GLU A 1 98 ? 17.407 -6.383 -63.101 1.00 89.25 98 GLU A O 1
ATOM 764 N N . HIS A 1 99 ? 19.198 -5.111 -62.669 1.00 88.00 99 HIS A N 1
ATOM 765 C CA . HIS A 1 99 ? 19.798 -6.042 -61.708 1.00 88.00 99 HIS A CA 1
ATOM 766 C C . HIS A 1 99 ? 18.889 -6.353 -60.498 1.00 88.00 99 HIS A C 1
ATOM 768 O O . HIS A 1 99 ? 18.957 -7.448 -59.938 1.00 88.00 99 HIS A O 1
ATOM 774 N N . THR A 1 100 ? 18.021 -5.421 -60.092 1.00 87.88 100 THR A N 1
ATOM 775 C CA . THR A 1 100 ? 17.047 -5.632 -59.011 1.00 87.88 100 THR A CA 1
ATOM 776 C C . THR A 1 100 ? 15.961 -6.608 -59.450 1.00 87.88 100 THR A C 1
ATOM 778 O O . THR A 1 100 ? 15.673 -7.551 -58.715 1.00 87.88 100 THR A O 1
ATOM 781 N N . VAL A 1 101 ? 15.422 -6.444 -60.663 1.00 88.75 101 VAL A N 1
ATOM 782 C CA . VAL A 1 101 ? 14.449 -7.384 -61.245 1.00 88.75 101 VAL A CA 1
ATOM 783 C C . VAL A 1 101 ? 15.082 -8.766 -61.395 1.00 88.75 101 VAL A C 1
ATOM 785 O O . VAL A 1 101 ? 14.543 -9.748 -60.893 1.00 88.75 101 VAL A O 1
ATOM 788 N N . GLY A 1 102 ? 16.286 -8.840 -61.970 1.00 88.88 102 GLY A N 1
ATOM 789 C CA . GLY A 1 102 ? 17.026 -10.095 -62.125 1.00 88.88 102 GLY A CA 1
ATOM 790 C C . GLY A 1 102 ? 17.399 -10.775 -60.798 1.00 88.88 102 GLY A C 1
ATOM 791 O O . GLY A 1 102 ? 17.531 -11.998 -60.745 1.00 88.88 102 GLY A O 1
ATOM 792 N N . LYS A 1 103 ? 17.565 -10.021 -59.701 1.00 89.56 103 LYS A N 1
ATOM 793 C CA . LYS A 1 103 ? 17.754 -10.581 -58.351 1.00 89.56 103 LYS A CA 1
ATOM 794 C C . LYS A 1 103 ? 16.481 -11.267 -57.858 1.00 89.56 103 LYS A C 1
ATOM 796 O O . LYS A 1 103 ? 16.551 -12.406 -57.405 1.00 89.56 103 LYS A O 1
ATOM 801 N N . TRP A 1 104 ? 15.341 -10.584 -57.924 1.00 91.25 104 TRP A N 1
ATOM 802 C CA . TRP A 1 104 ? 14.074 -11.123 -57.420 1.00 91.25 104 TRP A CA 1
ATOM 803 C C . TRP A 1 104 ? 13.536 -12.254 -58.292 1.00 91.25 104 TRP A C 1
ATOM 805 O O . TRP A 1 104 ? 13.051 -13.236 -57.746 1.00 91.25 104 TRP A O 1
ATOM 815 N N . ARG A 1 105 ? 13.734 -12.175 -59.612 1.00 90.44 105 ARG A N 1
ATOM 816 C CA . ARG A 1 105 ? 13.455 -13.256 -60.565 1.00 90.44 105 ARG A CA 1
ATOM 817 C C . ARG A 1 105 ? 14.195 -14.543 -60.188 1.00 90.44 105 ARG A C 1
ATOM 819 O O . ARG A 1 105 ? 13.561 -15.567 -59.973 1.00 90.44 105 ARG A O 1
ATOM 826 N N . ARG A 1 106 ? 15.516 -14.467 -59.983 1.00 89.81 106 ARG A N 1
ATOM 827 C CA . ARG A 1 106 ? 16.333 -15.609 -59.528 1.00 89.81 106 ARG A CA 1
ATOM 828 C C . ARG A 1 106 ? 15.902 -16.157 -58.171 1.00 89.81 106 ARG A C 1
ATOM 830 O O . ARG A 1 106 ? 15.812 -17.368 -58.003 1.00 89.81 106 ARG A O 1
ATOM 837 N N . ARG A 1 107 ? 15.638 -15.278 -57.196 1.00 89.56 107 ARG A N 1
ATOM 838 C CA . ARG A 1 107 ? 15.184 -15.703 -55.861 1.00 89.56 107 ARG A CA 1
ATOM 839 C C . ARG A 1 107 ? 13.815 -16.375 -55.908 1.00 89.56 107 ARG A C 1
ATOM 841 O O . ARG A 1 107 ? 13.616 -17.346 -55.197 1.00 89.56 107 ARG A O 1
ATOM 848 N N . PHE A 1 108 ? 12.907 -15.907 -56.760 1.00 90.06 108 PHE A N 1
ATOM 849 C CA . PHE A 1 108 ? 11.609 -16.547 -56.944 1.00 90.06 108 PHE A CA 1
ATOM 850 C C . PHE A 1 108 ? 11.733 -17.915 -57.622 1.00 90.06 108 PHE A C 1
ATOM 852 O O . PHE A 1 108 ? 11.111 -18.872 -57.183 1.00 90.06 108 PHE A O 1
ATOM 859 N N . VAL A 1 109 ? 12.563 -18.046 -58.659 1.00 90.62 109 VAL A N 1
ATOM 860 C CA . VAL A 1 109 ? 12.783 -19.347 -59.318 1.00 90.62 109 VAL A CA 1
ATOM 861 C C . VAL A 1 109 ? 13.349 -20.376 -58.336 1.00 90.62 109 VAL A C 1
ATOM 863 O O . VAL A 1 109 ? 12.935 -21.530 -58.355 1.00 90.62 109 VAL A O 1
ATOM 866 N N . LYS A 1 110 ? 14.249 -19.947 -57.446 1.00 89.31 110 LYS A N 1
ATOM 867 C CA . LYS A 1 110 ? 14.895 -20.821 -56.464 1.00 89.31 110 LYS A CA 1
ATOM 868 C C . LYS A 1 110 ? 14.021 -21.136 -55.242 1.00 89.31 110 LYS A C 1
ATOM 870 O O . LYS A 1 110 ? 13.885 -22.298 -54.881 1.00 89.31 110 LYS A O 1
ATOM 875 N N . ASP A 1 111 ? 13.460 -20.108 -54.607 1.00 87.88 111 ASP A N 1
ATOM 876 C CA . ASP A 1 111 ? 12.843 -20.186 -53.274 1.00 87.88 111 ASP A CA 1
ATOM 877 C C . ASP A 1 111 ? 11.334 -19.823 -53.303 1.00 87.88 111 ASP A C 1
ATOM 879 O O . ASP A 1 111 ? 10.715 -19.591 -52.263 1.00 87.88 111 ASP A O 1
ATOM 883 N N . ARG A 1 112 ? 10.728 -19.732 -54.499 1.00 91.81 112 ARG A N 1
ATOM 884 C CA . ARG A 1 112 ? 9.305 -19.413 -54.748 1.00 91.81 112 ARG A CA 1
ATOM 885 C C . ARG A 1 112 ? 8.848 -18.157 -53.987 1.00 91.81 112 ARG A C 1
ATOM 887 O O . ARG A 1 112 ? 9.568 -17.156 -53.940 1.00 91.81 112 ARG A O 1
ATOM 894 N N . ILE A 1 113 ? 7.640 -18.169 -53.415 1.00 88.19 113 ILE A N 1
ATOM 895 C CA . ILE A 1 113 ? 7.073 -17.038 -52.659 1.00 88.19 113 ILE A CA 1
ATOM 896 C C . ILE A 1 113 ? 7.972 -16.634 -51.477 1.00 88.19 113 ILE A C 1
ATOM 898 O O . ILE A 1 113 ? 8.131 -15.438 -51.210 1.00 88.19 113 ILE A O 1
ATOM 902 N N . GLU A 1 114 ? 8.588 -17.596 -50.784 1.00 84.38 114 GLU A N 1
ATOM 903 C CA . GLU A 1 114 ? 9.450 -17.327 -49.623 1.00 84.38 114 GLU A CA 1
ATOM 904 C C . GLU A 1 114 ? 10.688 -16.506 -50.013 1.00 84.38 114 GLU A C 1
ATOM 906 O O . GLU A 1 114 ? 11.106 -15.609 -49.272 1.00 84.38 114 GLU A O 1
ATOM 911 N N . GLY A 1 115 ? 11.190 -16.700 -51.237 1.00 84.94 115 GLY A N 1
ATOM 912 C CA . GLY A 1 115 ? 12.280 -15.928 -51.838 1.00 84.94 115 GLY A CA 1
ATOM 913 C C . GLY A 1 115 ? 12.007 -14.430 -52.017 1.00 84.94 115 GLY A C 1
ATOM 914 O O . GLY A 1 115 ? 12.940 -13.655 -52.246 1.00 84.94 115 GLY A O 1
ATOM 915 N N . LEU A 1 116 ? 10.755 -13.978 -51.888 1.00 86.06 116 LEU A N 1
ATOM 916 C CA . LEU A 1 116 ? 10.382 -12.559 -51.982 1.00 86.06 116 LEU A CA 1
ATOM 917 C C . LEU A 1 116 ? 10.460 -11.821 -50.641 1.00 86.06 116 LEU A C 1
ATOM 919 O O . LEU A 1 116 ? 10.350 -10.589 -50.597 1.00 86.06 116 LEU A O 1
ATOM 923 N N . THR A 1 117 ? 10.712 -12.537 -49.548 1.00 82.75 117 THR A N 1
ATOM 924 C CA . THR A 1 117 ? 10.955 -11.938 -48.233 1.00 82.75 117 THR A CA 1
ATOM 925 C C . THR A 1 117 ? 12.376 -11.368 -48.130 1.00 82.75 117 THR A C 1
ATOM 927 O O . THR A 1 117 ? 13.298 -11.756 -48.863 1.00 82.75 117 THR A O 1
ATOM 930 N N . ASP A 1 118 ? 12.564 -10.364 -47.268 1.00 76.38 118 ASP A N 1
AT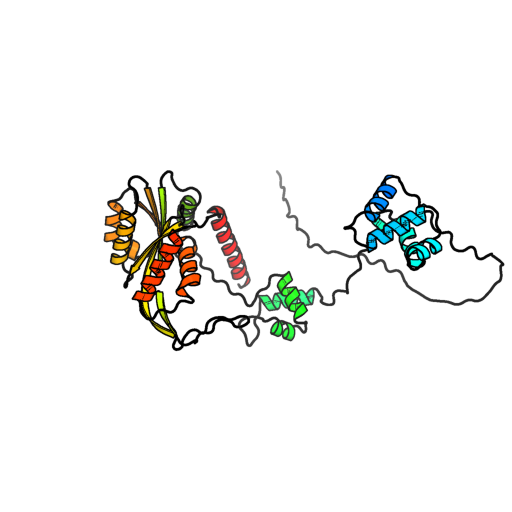OM 931 C CA . ASP A 1 118 ? 13.914 -9.897 -46.943 1.00 76.38 118 ASP A CA 1
ATOM 932 C C . ASP A 1 118 ? 14.653 -10.993 -46.173 1.00 76.38 118 ASP A C 1
ATOM 934 O O . ASP A 1 118 ? 14.148 -11.503 -45.176 1.00 76.38 118 ASP A O 1
ATOM 938 N N . GLU A 1 119 ? 15.858 -11.332 -46.625 1.00 69.88 119 GLU A N 1
ATOM 939 C CA . GLU A 1 119 ? 16.732 -12.231 -45.874 1.00 69.88 119 GLU A CA 1
ATOM 940 C C . GLU A 1 119 ? 17.135 -11.589 -44.549 1.00 69.88 119 GLU A C 1
ATOM 942 O O . GLU A 1 119 ? 17.229 -10.359 -44.431 1.00 69.88 119 GLU A O 1
ATOM 947 N N . TYR A 1 120 ? 17.427 -12.438 -43.564 1.00 65.50 120 TYR A N 1
ATOM 948 C CA . TYR A 1 120 ? 18.043 -12.000 -42.325 1.00 65.50 120 TYR A CA 1
ATOM 949 C C . TYR A 1 120 ? 19.345 -11.264 -42.649 1.00 65.50 120 TYR A C 1
ATOM 951 O O . TYR A 1 120 ? 20.334 -11.859 -43.077 1.00 65.50 120 TYR A O 1
ATOM 959 N N . ARG A 1 121 ? 19.346 -9.945 -42.456 1.00 72.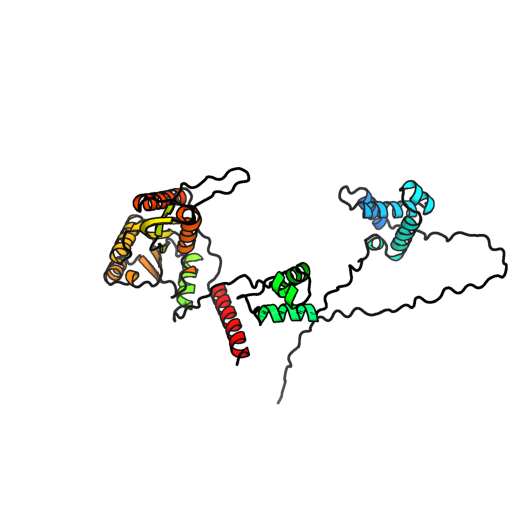50 121 ARG A N 1
ATOM 960 C CA . ARG A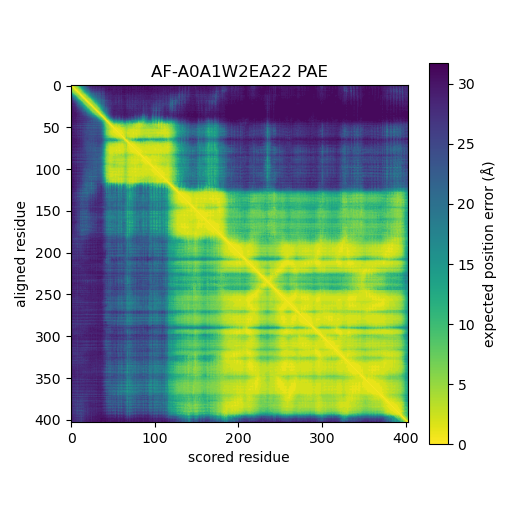 1 121 ? 20.567 -9.150 -42.546 1.00 72.50 121 ARG A CA 1
ATOM 961 C C . ARG A 1 121 ? 21.278 -9.293 -41.207 1.00 72.50 121 ARG A C 1
ATOM 963 O O . ARG A 1 121 ? 20.710 -8.846 -40.206 1.00 72.50 121 ARG A O 1
ATOM 970 N N . PRO A 1 122 ? 22.485 -9.884 -41.152 1.00 60.03 122 PRO A N 1
ATOM 971 C CA . PRO A 1 122 ? 23.256 -9.869 -39.924 1.00 60.03 122 PRO A CA 1
ATOM 972 C C . PRO A 1 122 ? 23.466 -8.405 -39.539 1.00 60.03 122 PRO A C 1
ATOM 974 O O . PRO A 1 122 ? 23.975 -7.600 -40.321 1.00 60.03 122 PRO A O 1
ATOM 977 N N . GLY A 1 123 ? 22.970 -8.038 -38.357 1.00 70.19 123 GLY A N 1
ATOM 978 C CA . GLY A 1 123 ? 23.166 -6.700 -37.817 1.00 70.19 123 GLY A CA 1
ATOM 979 C C . GLY A 1 123 ? 24.651 -6.412 -37.598 1.00 70.19 123 GLY A C 1
ATOM 980 O O . GLY A 1 123 ? 25.513 -7.268 -37.803 1.00 70.19 123 GLY A O 1
ATOM 981 N N . ARG A 1 124 ? 24.962 -5.198 -37.129 1.00 73.44 124 ARG A N 1
ATOM 982 C CA . ARG A 1 124 ? 26.330 -4.858 -36.719 1.00 73.44 124 ARG A CA 1
ATOM 983 C C . ARG A 1 124 ? 26.861 -5.952 -35.774 1.00 73.44 124 ARG A C 1
ATOM 985 O O . ARG A 1 124 ? 26.178 -6.237 -34.784 1.00 73.44 124 ARG A O 1
ATOM 992 N N . PRO A 1 125 ? 28.046 -6.530 -36.045 1.00 74.56 125 PRO A N 1
ATOM 993 C CA . PRO A 1 125 ? 28.655 -7.513 -35.160 1.00 74.56 125 PRO A CA 1
ATOM 994 C C . PRO A 1 125 ? 28.685 -7.010 -33.717 1.00 74.56 125 PRO A C 1
ATOM 996 O O . PRO A 1 125 ? 28.921 -5.822 -33.468 1.00 74.56 125 PRO A O 1
ATOM 999 N N . ARG A 1 126 ? 28.409 -7.905 -32.763 1.00 76.06 126 ARG A N 1
ATOM 1000 C CA . ARG A 1 126 ? 28.459 -7.564 -31.338 1.00 76.06 126 ARG A CA 1
ATOM 1001 C C . ARG A 1 126 ? 29.889 -7.136 -30.999 1.00 76.06 126 ARG A C 1
ATOM 1003 O O . ARG A 1 126 ? 30.826 -7.891 -31.205 1.00 76.06 126 ARG A O 1
ATOM 1010 N N . THR A 1 127 ? 30.036 -5.917 -30.489 1.00 84.06 127 THR A N 1
ATOM 1011 C CA . THR A 1 127 ? 31.323 -5.351 -30.047 1.00 84.06 127 THR A CA 1
ATOM 1012 C C . THR A 1 127 ? 31.588 -5.541 -28.556 1.00 84.06 127 THR A C 1
ATOM 1014 O O . THR A 1 127 ? 32.651 -5.162 -28.089 1.00 84.06 127 THR A O 1
ATOM 1017 N N . VAL A 1 128 ? 30.614 -6.062 -27.807 1.00 88.00 128 VAL A N 1
ATOM 1018 C CA . VAL A 1 128 ? 30.732 -6.329 -26.368 1.00 88.00 128 VAL A CA 1
ATOM 1019 C C . VAL A 1 128 ? 30.694 -7.837 -26.192 1.00 88.00 128 VAL A C 1
ATOM 1021 O O . VAL A 1 128 ? 29.703 -8.457 -26.604 1.00 88.00 128 VAL A O 1
ATOM 1024 N N . SER A 1 129 ? 31.772 -8.399 -25.647 1.00 92.25 129 SER A N 1
ATOM 1025 C CA . SER A 1 129 ? 31.905 -9.840 -25.433 1.00 92.25 129 SER A CA 1
ATOM 1026 C C . SER A 1 129 ? 31.046 -10.308 -24.259 1.00 92.25 129 SER A C 1
ATOM 1028 O O . SER A 1 129 ? 30.578 -9.498 -23.452 1.00 92.25 129 SER A O 1
ATOM 1030 N N . ASP A 1 130 ? 30.811 -11.614 -24.163 1.00 91.31 130 ASP A N 1
ATOM 1031 C CA . ASP A 1 130 ? 30.021 -12.164 -23.062 1.00 91.31 130 ASP A CA 1
ATOM 1032 C C . ASP A 1 130 ? 30.790 -12.075 -21.728 1.00 91.31 130 ASP A C 1
ATOM 1034 O O . ASP A 1 130 ? 30.171 -11.857 -20.689 1.00 91.31 130 ASP A O 1
ATOM 1038 N N . GLU A 1 131 ? 32.127 -12.090 -21.752 1.00 93.19 131 GLU A N 1
ATOM 1039 C CA . GLU A 1 131 ? 32.982 -11.836 -20.582 1.00 93.19 131 GLU A CA 1
ATOM 1040 C C . GLU A 1 131 ? 32.805 -10.408 -20.055 1.00 93.19 131 GLU A C 1
ATOM 1042 O O . GLU A 1 131 ? 32.654 -10.208 -18.854 1.00 93.19 131 GLU A O 1
ATOM 1047 N N . GLN A 1 132 ? 32.744 -9.408 -20.942 1.00 93.94 132 GLN A N 1
ATOM 1048 C CA . GLN A 1 132 ? 32.491 -8.019 -20.540 1.00 93.94 132 GLN A CA 1
ATOM 1049 C C . GLN A 1 132 ? 31.085 -7.844 -19.954 1.00 93.94 132 GLN A C 1
ATOM 1051 O O . GLN A 1 132 ? 30.876 -7.054 -19.033 1.00 93.94 132 GLN A O 1
ATOM 1056 N N . VAL A 1 133 ? 30.098 -8.578 -20.479 1.00 94.62 133 VAL A N 1
ATOM 1057 C CA . VAL A 1 133 ? 28.746 -8.598 -19.906 1.00 94.62 133 VAL A CA 1
ATOM 1058 C C . VAL A 1 133 ? 28.763 -9.235 -18.516 1.00 94.62 133 VAL A C 1
ATOM 1060 O O . VAL A 1 133 ? 28.177 -8.668 -17.593 1.00 94.62 133 VAL A O 1
ATOM 1063 N N . ALA A 1 134 ? 29.449 -10.369 -18.356 1.00 94.12 134 ALA A N 1
ATOM 1064 C CA . ALA A 1 134 ? 29.594 -11.056 -17.078 1.00 94.12 134 ALA A CA 1
ATOM 1065 C C . ALA A 1 134 ? 30.289 -10.169 -16.036 1.00 94.12 134 ALA A C 1
ATOM 1067 O O . ALA A 1 134 ? 29.768 -10.033 -14.931 1.00 94.12 134 ALA A O 1
ATOM 1068 N N . GLU A 1 135 ? 31.369 -9.475 -16.409 1.00 95.81 135 GLU A N 1
ATOM 1069 C CA . GLU A 1 135 ? 32.074 -8.543 -15.522 1.00 95.81 135 GLU A CA 1
ATOM 1070 C C . GLU A 1 135 ? 31.141 -7.429 -15.021 1.00 95.81 135 GLU A C 1
ATOM 1072 O O . GLU A 1 135 ? 31.106 -7.123 -13.828 1.00 95.81 135 GLU A O 1
ATOM 1077 N N . VAL A 1 136 ? 30.336 -6.834 -15.913 1.00 96.44 136 VAL A N 1
ATOM 1078 C CA . VAL A 1 136 ? 29.355 -5.808 -15.525 1.00 96.44 136 VAL A CA 1
ATOM 1079 C C . VAL A 1 136 ? 28.354 -6.369 -14.519 1.00 96.44 136 VAL A C 1
ATOM 1081 O O . VAL A 1 136 ? 28.042 -5.688 -13.539 1.00 96.44 136 VAL A O 1
ATOM 1084 N N . ILE A 1 137 ? 27.837 -7.577 -14.747 1.00 95.88 137 ILE A N 1
ATOM 1085 C CA . ILE A 1 137 ? 26.849 -8.213 -13.867 1.00 95.88 137 ILE A CA 1
ATOM 1086 C C . ILE A 1 137 ? 27.469 -8.513 -12.502 1.00 95.88 137 ILE A C 1
ATOM 1088 O O . ILE A 1 137 ? 26.938 -8.064 -11.487 1.00 95.88 137 ILE A O 1
ATOM 1092 N N . GLU A 1 138 ? 28.604 -9.208 -12.475 1.00 95.19 138 GLU A N 1
ATOM 1093 C CA . GLU A 1 138 ? 29.299 -9.605 -11.251 1.00 95.19 138 GLU A CA 1
ATOM 1094 C C . GLU A 1 138 ? 29.668 -8.386 -10.406 1.00 95.19 138 GLU A C 1
ATOM 1096 O O . GLU A 1 138 ? 29.323 -8.309 -9.226 1.00 95.19 138 GLU A O 1
ATOM 1101 N N . ARG A 1 139 ? 30.274 -7.370 -11.028 1.00 94.44 139 ARG A N 1
ATOM 1102 C CA . ARG A 1 139 ? 30.624 -6.120 -10.350 1.00 94.44 139 ARG A CA 1
ATOM 1103 C C . ARG A 1 139 ? 29.389 -5.436 -9.775 1.00 94.44 139 ARG A C 1
ATOM 1105 O O . ARG A 1 139 ? 29.432 -4.957 -8.643 1.00 94.44 139 ARG A O 1
ATOM 1112 N N . THR A 1 140 ? 28.298 -5.393 -10.538 1.00 95.12 140 THR A N 1
ATOM 1113 C CA . THR A 1 140 ? 27.049 -4.754 -10.107 1.00 95.12 140 THR A CA 1
ATOM 1114 C C . THR A 1 140 ? 26.421 -5.466 -8.905 1.00 95.12 140 THR A C 1
ATOM 1116 O O . THR A 1 140 ? 25.862 -4.791 -8.042 1.00 95.12 140 THR A O 1
ATOM 1119 N N . LEU A 1 141 ? 26.502 -6.798 -8.848 1.00 92.81 141 LEU A N 1
ATOM 1120 C CA . LEU A 1 141 ? 25.890 -7.615 -7.797 1.00 92.81 141 LEU A CA 1
ATOM 1121 C C . LEU A 1 141 ? 26.743 -7.700 -6.528 1.00 92.81 141 LEU A C 1
ATOM 1123 O O . LEU A 1 141 ? 26.201 -7.629 -5.428 1.00 92.81 141 LEU A O 1
ATOM 1127 N N . ASN A 1 142 ? 28.061 -7.818 -6.681 1.00 93.19 142 ASN A N 1
ATOM 1128 C CA . ASN A 1 142 ? 28.942 -8.256 -5.596 1.00 93.19 142 ASN A CA 1
ATOM 1129 C C . ASN A 1 142 ? 29.860 -7.150 -5.065 1.00 93.19 142 ASN A C 1
ATOM 1131 O O . ASN A 1 142 ? 30.598 -7.359 -4.107 1.00 93.19 142 ASN A O 1
ATOM 1135 N N . THR A 1 143 ? 29.844 -5.961 -5.671 1.00 94.00 143 THR A N 1
ATOM 1136 C CA . THR A 1 143 ? 30.713 -4.853 -5.254 1.00 94.00 143 THR A CA 1
ATOM 1137 C C . THR A 1 143 ? 29.963 -3.528 -5.207 1.00 94.00 143 THR A C 1
ATOM 1139 O O . THR A 1 143 ? 28.850 -3.394 -5.718 1.00 94.00 143 THR A O 1
ATOM 1142 N N . ARG A 1 144 ? 30.597 -2.513 -4.617 1.00 93.81 144 ARG A N 1
ATOM 1143 C CA . ARG A 1 144 ? 30.117 -1.128 -4.598 1.00 93.81 144 ARG A CA 1
ATOM 1144 C C . ARG A 1 144 ? 31.249 -0.193 -5.030 1.00 93.81 144 ARG A C 1
ATOM 1146 O O . ARG A 1 144 ? 32.414 -0.516 -4.785 1.00 93.81 144 ARG A O 1
ATOM 1153 N N . PRO A 1 145 ? 30.944 0.948 -5.666 1.00 93.81 145 PRO A N 1
ATOM 1154 C CA . PRO A 1 145 ? 31.954 1.971 -5.909 1.00 93.81 145 PRO A CA 1
ATOM 1155 C C . PRO A 1 145 ? 32.469 2.532 -4.575 1.00 93.81 145 PRO A C 1
ATOM 1157 O O . PRO A 1 145 ? 31.767 2.516 -3.567 1.00 93.81 145 PRO A O 1
ATOM 1160 N N . LYS A 1 146 ? 33.701 3.048 -4.567 1.00 91.38 146 LYS A N 1
ATOM 1161 C CA . LYS A 1 146 ? 34.360 3.543 -3.345 1.00 91.38 146 LYS A CA 1
ATOM 1162 C C . LYS A 1 146 ? 33.610 4.708 -2.679 1.00 91.38 146 LYS A C 1
ATOM 1164 O O . LYS A 1 146 ? 33.695 4.873 -1.468 1.00 91.38 146 LYS A O 1
ATOM 1169 N N . ASP A 1 147 ? 32.907 5.514 -3.466 1.00 93.69 147 ASP A N 1
ATOM 1170 C CA . ASP A 1 147 ? 32.280 6.779 -3.078 1.00 93.69 147 ASP A CA 1
ATOM 1171 C C . ASP A 1 147 ? 30.741 6.735 -3.061 1.00 93.69 147 ASP A C 1
ATOM 1173 O O . ASP A 1 147 ? 30.105 7.764 -2.835 1.00 93.69 147 ASP A O 1
ATOM 1177 N N . ALA A 1 148 ? 30.115 5.570 -3.278 1.00 92.94 148 ALA A N 1
ATOM 1178 C CA . ALA A 1 148 ? 28.656 5.454 -3.250 1.00 92.94 148 ALA A CA 1
ATOM 1179 C C . ALA A 1 148 ? 28.152 4.096 -2.738 1.00 92.94 148 ALA A C 1
ATOM 1181 O O . ALA A 1 148 ? 28.835 3.077 -2.763 1.00 92.94 148 ALA A O 1
ATOM 1182 N N . THR A 1 149 ? 26.896 4.074 -2.292 1.00 93.38 149 THR A N 1
ATOM 1183 C CA . THR A 1 149 ? 26.246 2.869 -1.747 1.00 93.38 149 THR A CA 1
ATOM 1184 C C . THR A 1 149 ? 25.835 1.855 -2.814 1.00 93.38 149 THR A C 1
ATOM 1186 O O . THR A 1 149 ? 25.558 0.703 -2.487 1.00 93.38 149 THR A O 1
ATOM 1189 N N . HIS A 1 150 ? 25.779 2.271 -4.077 1.00 94.75 150 HIS A N 1
ATOM 1190 C CA . HIS A 1 150 ? 25.376 1.451 -5.212 1.00 94.75 150 HIS A CA 1
ATOM 1191 C C . HIS A 1 150 ? 26.011 1.971 -6.503 1.00 94.75 150 HIS A C 1
ATOM 1193 O O . HIS A 1 150 ? 26.432 3.125 -6.600 1.00 94.75 150 HIS A O 1
ATOM 1199 N N . TRP A 1 151 ? 26.056 1.115 -7.520 1.00 96.31 151 TRP A N 1
ATOM 1200 C CA . TRP A 1 151 ? 26.528 1.495 -8.843 1.00 96.31 151 TRP A CA 1
ATOM 1201 C C . TRP A 1 151 ? 25.540 2.413 -9.570 1.00 96.31 151 TRP A C 1
ATOM 1203 O O . TRP A 1 151 ? 24.330 2.188 -9.567 1.00 96.31 151 TRP A O 1
ATOM 1213 N N . SER A 1 152 ? 26.072 3.412 -10.273 1.00 95.69 152 SER A N 1
ATOM 1214 C CA . SER A 1 152 ? 25.337 4.203 -11.260 1.00 95.69 152 SER A CA 1
ATOM 1215 C C . SER A 1 152 ? 25.781 3.796 -12.663 1.00 95.69 152 SER A C 1
ATOM 1217 O O . SER A 1 152 ? 26.899 3.322 -12.848 1.00 95.69 152 SER A O 1
ATOM 1219 N N . ILE A 1 153 ? 24.950 4.059 -13.678 1.00 96.38 153 ILE A N 1
ATOM 1220 C CA . ILE A 1 153 ? 25.317 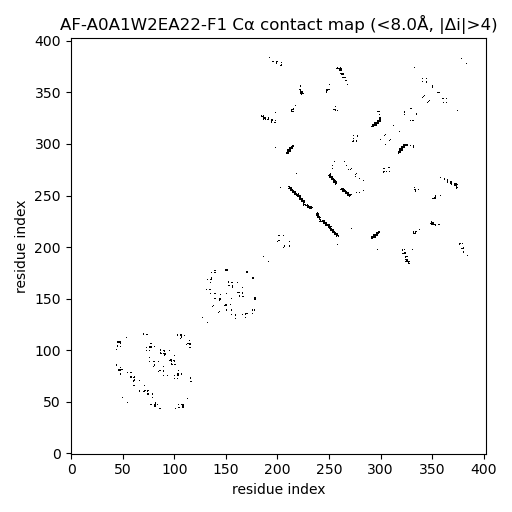3.794 -15.083 1.00 96.38 153 ILE A CA 1
ATOM 1221 C C . ILE A 1 153 ? 26.673 4.427 -15.430 1.00 96.38 153 ILE A C 1
ATOM 1223 O O . ILE A 1 153 ? 27.462 3.833 -16.159 1.00 96.38 153 ILE A O 1
ATOM 1227 N N . ARG A 1 154 ? 26.936 5.631 -14.906 1.00 95.38 154 ARG A N 1
ATOM 1228 C CA . ARG A 1 154 ? 28.168 6.377 -15.176 1.00 95.38 154 ARG A CA 1
ATOM 1229 C C . ARG A 1 154 ? 29.362 5.751 -14.465 1.00 95.38 154 ARG A C 1
ATOM 1231 O O . ARG A 1 154 ? 30.365 5.488 -15.111 1.00 95.38 154 ARG A O 1
ATOM 1238 N N . SER A 1 155 ? 29.239 5.455 -13.171 1.00 96.25 155 SER A N 1
ATOM 1239 C CA . SER A 1 155 ? 30.350 4.874 -12.412 1.00 96.25 155 SER A CA 1
ATOM 1240 C C . SER A 1 155 ? 30.706 3.464 -12.889 1.00 96.25 155 SER A C 1
ATOM 1242 O O . SER A 1 155 ? 31.887 3.152 -12.999 1.00 96.25 155 SER A O 1
ATOM 1244 N N . THR A 1 156 ? 29.727 2.638 -13.273 1.00 96.06 156 THR A N 1
ATOM 1245 C CA . THR A 1 156 ? 29.996 1.317 -13.869 1.00 96.06 156 THR A CA 1
ATOM 1246 C C . THR A 1 156 ? 30.661 1.435 -15.233 1.00 96.06 156 THR A C 1
ATOM 1248 O O . THR A 1 156 ? 31.595 0.694 -15.523 1.00 96.06 156 THR A O 1
ATOM 1251 N N . ALA A 1 157 ? 30.216 2.371 -16.070 1.00 96.50 157 ALA A N 1
ATOM 1252 C CA . ALA A 1 157 ? 30.833 2.621 -17.366 1.00 96.50 157 ALA A CA 1
ATOM 1253 C C . ALA A 1 157 ? 32.289 3.077 -17.237 1.00 96.50 157 ALA A C 1
ATOM 1255 O O . ALA A 1 157 ? 33.157 2.528 -17.906 1.00 96.50 157 ALA A O 1
ATOM 1256 N N . THR A 1 158 ? 32.576 4.015 -16.330 1.00 95.38 158 THR A N 1
ATOM 1257 C CA . THR A 1 158 ? 33.952 4.428 -16.027 1.00 95.38 158 THR A CA 1
ATOM 1258 C C . THR A 1 158 ? 34.790 3.253 -15.526 1.00 95.38 158 THR A C 1
ATOM 1260 O O . THR A 1 158 ? 35.919 3.090 -15.972 1.00 95.38 158 THR A O 1
ATOM 1263 N N . ALA A 1 159 ? 34.238 2.410 -14.649 1.00 94.31 159 ALA A N 1
ATOM 1264 C CA . ALA A 1 159 ? 34.959 1.272 -14.079 1.00 94.31 159 ALA A CA 1
ATOM 1265 C C . ALA A 1 159 ? 35.235 0.134 -15.080 1.00 94.31 159 ALA A C 1
ATOM 1267 O O . ALA A 1 159 ? 36.214 -0.581 -14.915 1.00 94.31 159 ALA A O 1
ATOM 1268 N N . THR A 1 160 ? 34.382 -0.043 -16.093 1.00 94.31 160 THR A N 1
ATOM 1269 C CA . THR A 1 160 ? 34.466 -1.151 -17.072 1.00 94.31 160 THR A CA 1
ATOM 1270 C C . THR A 1 160 ? 34.957 -0.709 -18.453 1.00 94.31 160 THR A C 1
ATOM 1272 O O . THR A 1 160 ? 35.144 -1.534 -19.343 1.00 94.31 160 THR A O 1
ATOM 1275 N N . GLY A 1 161 ? 35.116 0.598 -18.680 1.00 94.69 161 GLY A N 1
ATOM 1276 C CA . GLY A 1 161 ? 35.462 1.167 -19.986 1.00 94.69 161 GLY A CA 1
ATOM 1277 C C . GLY A 1 161 ? 34.352 1.069 -21.045 1.00 94.69 161 GLY A C 1
ATOM 1278 O O . GLY A 1 161 ? 34.576 1.417 -22.205 1.00 94.69 161 GLY A O 1
ATOM 1279 N N . LEU A 1 162 ? 33.150 0.609 -20.683 1.00 95.25 162 LEU A N 1
ATOM 1280 C CA . LEU A 1 162 ? 32.012 0.478 -21.596 1.00 95.25 162 LEU A CA 1
ATOM 1281 C C . LEU A 1 162 ? 31.187 1.768 -21.665 1.00 95.25 162 LEU A C 1
ATOM 1283 O O . LEU A 1 162 ? 31.132 2.556 -20.727 1.00 95.25 162 LEU A O 1
ATOM 1287 N N . SER A 1 163 ? 30.464 1.978 -22.767 1.00 96.31 163 SER A N 1
ATOM 1288 C CA . SER A 1 163 ? 29.585 3.146 -22.895 1.00 96.31 163 SER A CA 1
ATOM 1289 C C . SER A 1 163 ? 28.377 3.078 -21.946 1.00 96.31 163 SER A C 1
ATOM 1291 O O . SER A 1 163 ? 27.849 2.005 -21.639 1.00 96.31 163 SER A O 1
ATOM 1293 N N . HIS A 1 164 ? 27.842 4.244 -21.559 1.00 97.00 164 HIS A N 1
ATOM 1294 C CA . HIS A 1 164 ? 26.626 4.341 -20.733 1.00 97.00 164 HIS A CA 1
ATOM 1295 C C . HIS A 1 164 ? 25.430 3.593 -21.347 1.00 97.00 164 HIS A C 1
ATOM 1297 O O . HIS A 1 164 ? 24.598 3.033 -20.631 1.00 97.00 164 HIS A O 1
ATOM 1303 N N . THR A 1 165 ? 25.323 3.594 -22.680 1.00 96.31 165 THR A N 1
ATOM 1304 C CA . THR A 1 165 ? 24.246 2.909 -23.403 1.00 96.31 165 THR A CA 1
ATOM 1305 C C . THR A 1 165 ? 24.400 1.394 -23.335 1.00 96.31 165 THR A C 1
ATOM 1307 O O . THR A 1 165 ? 23.397 0.703 -23.167 1.00 96.31 165 THR A O 1
ATOM 1310 N N . THR A 1 166 ? 25.629 0.875 -23.388 1.00 95.81 166 THR A N 1
ATOM 1311 C CA . THR A 1 166 ? 25.916 -0.549 -23.178 1.00 95.81 166 THR A CA 1
ATOM 1312 C C . THR A 1 166 ? 25.552 -0.978 -21.761 1.00 95.81 166 THR A C 1
ATOM 1314 O O . THR A 1 166 ? 24.783 -1.924 -21.612 1.00 95.81 166 THR A O 1
ATOM 1317 N N . ILE A 1 167 ? 25.998 -0.246 -20.732 1.00 97.50 167 ILE A N 1
ATOM 1318 C CA . ILE A 1 167 ? 25.653 -0.555 -19.333 1.00 97.50 167 ILE A CA 1
ATOM 1319 C C . ILE A 1 167 ? 24.138 -0.560 -19.130 1.00 97.50 167 ILE A C 1
ATOM 1321 O O . ILE A 1 167 ? 23.586 -1.524 -18.606 1.00 97.50 167 ILE A O 1
ATOM 1325 N N . ARG A 1 168 ? 23.436 0.472 -19.623 1.00 97.00 168 ARG A N 1
ATOM 1326 C CA . ARG A 1 168 ? 21.968 0.532 -19.555 1.00 97.00 168 ARG A CA 1
ATOM 1327 C C . ARG A 1 168 ? 21.316 -0.680 -20.220 1.00 97.00 168 ARG A C 1
ATOM 1329 O O . ARG A 1 168 ? 20.358 -1.217 -19.669 1.00 97.00 168 ARG A O 1
ATOM 1336 N N . ARG A 1 169 ? 21.797 -1.102 -21.393 1.00 95.88 169 ARG A N 1
ATOM 1337 C CA . ARG A 1 169 ? 21.260 -2.268 -22.111 1.00 95.88 169 ARG A CA 1
ATOM 1338 C C . ARG A 1 169 ? 21.491 -3.564 -21.345 1.00 95.88 169 ARG A C 1
ATOM 1340 O O . ARG A 1 169 ? 20.552 -4.343 -21.247 1.00 95.88 169 ARG A O 1
ATOM 1347 N N . ILE A 1 170 ? 22.684 -3.763 -20.782 1.00 95.69 170 ILE A N 1
ATOM 1348 C CA . ILE A 1 170 ? 22.995 -4.931 -19.946 1.00 95.69 170 ILE A CA 1
ATOM 1349 C C . ILE A 1 170 ? 22.070 -4.941 -18.728 1.00 95.69 170 ILE A C 1
ATOM 1351 O O . ILE A 1 170 ? 21.319 -5.889 -18.537 1.00 95.69 170 ILE A O 1
ATOM 1355 N N . TRP A 1 171 ? 22.020 -3.854 -17.959 1.00 97.19 171 TRP A N 1
ATOM 1356 C CA . TRP A 1 171 ? 21.144 -3.777 -16.790 1.00 97.19 171 TRP A CA 1
ATOM 1357 C C . TRP A 1 171 ? 19.670 -3.996 -17.133 1.00 97.19 171 TRP A C 1
ATOM 1359 O O . TRP A 1 171 ? 18.979 -4.697 -16.406 1.00 97.19 171 TRP A O 1
ATOM 1369 N N . THR A 1 172 ? 19.192 -3.463 -18.260 1.00 96.19 172 THR A N 1
ATOM 1370 C CA . THR A 1 172 ? 17.809 -3.686 -18.711 1.00 96.19 172 THR A CA 1
ATOM 1371 C C . THR A 1 172 ? 17.567 -5.150 -19.081 1.00 96.19 172 THR A C 1
ATOM 1373 O O . THR A 1 172 ? 16.552 -5.711 -18.685 1.00 96.19 172 THR A O 1
ATOM 1376 N N . ALA A 1 173 ? 18.495 -5.780 -19.809 1.00 93.44 173 ALA A N 1
ATOM 1377 C CA . ALA A 1 173 ? 18.371 -7.171 -20.242 1.00 93.44 173 ALA A CA 1
ATOM 1378 C C . ALA A 1 173 ? 18.389 -8.163 -19.067 1.00 93.44 173 ALA A C 1
ATOM 1380 O O . ALA A 1 173 ? 17.681 -9.163 -19.108 1.00 93.44 173 ALA A O 1
ATOM 1381 N N . PHE A 1 174 ? 19.160 -7.864 -18.018 1.00 94.88 174 PHE A N 1
ATOM 1382 C CA . PHE A 1 174 ? 19.306 -8.714 -16.830 1.00 94.88 174 PHE A CA 1
ATOM 1383 C C . PHE A 1 174 ? 18.478 -8.239 -15.624 1.00 94.88 174 PHE A C 1
ATOM 1385 O O . PHE A 1 174 ? 18.585 -8.804 -14.540 1.00 94.88 174 PHE A O 1
ATOM 1392 N N . GLY A 1 175 ? 17.660 -7.194 -15.784 1.00 93.75 175 GLY A N 1
ATOM 1393 C CA . GLY A 1 175 ? 16.817 -6.656 -14.712 1.00 93.75 175 GLY A CA 1
ATOM 1394 C C . GLY A 1 175 ? 17.583 -6.053 -13.526 1.00 93.75 175 GLY A C 1
ATOM 1395 O O . GLY A 1 175 ? 17.029 -5.952 -12.434 1.00 93.75 175 GLY A O 1
ATOM 1396 N N . LEU A 1 176 ? 18.841 -5.641 -13.709 1.00 95.50 176 LEU A N 1
ATOM 1397 C CA . LEU A 1 176 ? 19.655 -5.052 -12.645 1.00 95.50 176 LEU A CA 1
ATOM 1398 C C . LEU A 1 176 ? 19.204 -3.616 -12.354 1.00 95.50 176 LEU A C 1
ATOM 1400 O O . LEU A 1 176 ? 19.191 -2.752 -13.233 1.00 95.50 176 LEU A O 1
ATOM 1404 N N . GLN A 1 177 ? 18.856 -3.347 -11.094 1.00 94.88 177 GLN A N 1
ATOM 1405 C CA . GLN A 1 177 ? 18.374 -2.038 -10.642 1.00 94.88 177 GLN A CA 1
ATOM 1406 C C . GLN A 1 177 ? 19.083 -1.593 -9.349 1.00 94.88 177 GLN A C 1
ATOM 1408 O O . GLN A 1 177 ? 18.428 -1.467 -8.319 1.00 94.88 177 GLN A O 1
ATOM 1413 N N . PRO A 1 178 ? 20.400 -1.297 -9.377 1.00 94.19 178 PRO A N 1
ATOM 1414 C CA . PRO A 1 178 ? 21.184 -1.049 -8.154 1.00 94.19 178 PRO A CA 1
ATOM 1415 C C . PRO A 1 178 ? 20.724 0.167 -7.339 1.00 94.19 178 PRO A C 1
ATOM 1417 O O . PRO A 1 178 ? 20.984 0.258 -6.148 1.00 94.19 178 PRO A O 1
ATOM 1420 N N . HIS A 1 179 ? 20.040 1.111 -7.990 1.00 92.56 179 HIS A N 1
ATOM 1421 C CA . HIS A 1 179 ? 19.477 2.315 -7.376 1.00 92.56 179 HIS A CA 1
ATOM 1422 C C . HIS A 1 179 ? 18.172 2.061 -6.609 1.00 92.56 179 HIS A C 1
ATOM 1424 O O . HIS A 1 179 ? 17.674 2.964 -5.938 1.00 92.56 179 HIS A O 1
ATOM 1430 N N . ARG A 1 180 ? 17.574 0.871 -6.743 1.00 92.94 180 ARG A N 1
ATOM 1431 C CA . ARG A 1 180 ? 16.361 0.504 -6.017 1.00 92.94 180 ARG A CA 1
ATOM 1432 C C . ARG A 1 180 ? 16.735 -0.271 -4.766 1.00 92.94 180 ARG A C 1
ATOM 1434 O O . ARG A 1 180 ? 17.553 -1.182 -4.801 1.00 92.94 180 ARG A O 1
ATOM 1441 N N . SER A 1 181 ? 16.075 0.086 -3.676 1.00 87.38 181 SER A N 1
ATOM 1442 C CA . SER A 1 181 ? 16.058 -0.681 -2.441 1.00 87.38 181 SER A CA 1
ATOM 1443 C C . SER A 1 181 ? 14.611 -1.036 -2.138 1.00 87.38 181 SER A C 1
ATOM 1445 O O . SER A 1 181 ? 13.711 -0.215 -2.335 1.00 87.38 181 SER A O 1
ATOM 1447 N N . GLU A 1 182 ? 14.391 -2.264 -1.695 1.00 85.75 182 GLU A N 1
ATOM 1448 C CA . GLU A 1 182 ? 13.093 -2.751 -1.249 1.00 85.75 182 GLU A CA 1
ATOM 1449 C C . GLU A 1 182 ? 13.234 -3.221 0.197 1.00 85.75 182 GLU A C 1
ATOM 1451 O O . GLU A 1 182 ? 14.267 -3.760 0.599 1.00 85.75 182 GLU A O 1
ATOM 1456 N N . THR A 1 183 ? 12.203 -2.983 0.998 1.00 84.25 183 THR A N 1
ATOM 1457 C CA . THR A 1 183 ? 12.152 -3.458 2.377 1.00 84.25 183 THR A CA 1
ATOM 1458 C C . THR A 1 183 ? 11.427 -4.795 2.424 1.00 84.25 183 THR A C 1
ATOM 1460 O O . THR A 1 183 ? 10.492 -5.047 1.664 1.00 84.25 183 THR A O 1
ATOM 1463 N N . PHE A 1 184 ? 11.841 -5.662 3.340 1.00 84.38 184 PHE A N 1
ATOM 1464 C CA . PHE A 1 184 ? 11.129 -6.896 3.633 1.00 84.38 184 PHE A CA 1
ATOM 1465 C C . PHE A 1 184 ? 11.033 -7.075 5.143 1.00 84.38 184 PHE A C 1
ATOM 1467 O O . PHE A 1 184 ? 11.877 -6.593 5.901 1.00 84.38 184 PHE A O 1
ATOM 1474 N N . LYS A 1 185 ? 9.989 -7.773 5.584 1.00 83.06 185 LYS A N 1
ATOM 1475 C CA . LYS A 1 185 ? 9.824 -8.163 6.980 1.00 83.06 185 LYS A CA 1
ATOM 1476 C C . LYS A 1 185 ? 9.144 -9.521 7.028 1.00 83.06 185 LYS A C 1
ATOM 1478 O O . LYS A 1 185 ? 8.048 -9.680 6.498 1.00 83.06 185 LYS A O 1
ATOM 1483 N N . LEU A 1 186 ? 9.813 -10.495 7.636 1.00 86.31 186 LEU A N 1
ATOM 1484 C CA . LEU A 1 186 ? 9.242 -11.814 7.889 1.00 86.31 186 LEU A CA 1
ATOM 1485 C C . LEU A 1 186 ? 8.586 -11.816 9.269 1.00 86.31 186 LEU A C 1
ATOM 1487 O O . LEU A 1 186 ? 9.131 -11.264 10.226 1.00 86.31 186 LEU A O 1
ATOM 1491 N N . SER A 1 187 ? 7.397 -12.405 9.354 1.00 87.31 187 SER A N 1
ATOM 1492 C CA . SER A 1 187 ? 6.713 -12.592 10.629 1.00 87.31 187 SER A CA 1
ATOM 1493 C C . SER A 1 187 ? 7.363 -13.733 11.407 1.00 87.31 187 SER A C 1
ATOM 1495 O O . SER A 1 187 ? 7.677 -14.772 10.832 1.00 87.31 187 SER A O 1
ATOM 1497 N N . THR A 1 188 ? 7.529 -13.549 12.714 1.00 88.69 188 THR A N 1
ATOM 1498 C CA . THR A 1 188 ? 7.937 -14.599 13.662 1.00 88.69 188 THR A CA 1
ATOM 1499 C C . THR A 1 188 ? 6.748 -15.159 14.445 1.00 88.69 188 THR A C 1
ATOM 1501 O O . THR A 1 188 ? 6.934 -15.848 15.444 1.00 88.69 188 THR A O 1
ATOM 1504 N N . ASP A 1 189 ? 5.521 -14.828 14.034 1.00 90.44 189 ASP A N 1
ATOM 1505 C CA . ASP A 1 189 ? 4.299 -15.276 14.695 1.00 90.44 189 ASP A CA 1
ATOM 1506 C C . ASP A 1 189 ? 4.140 -16.800 14.535 1.00 90.44 189 ASP A C 1
ATOM 1508 O O . ASP A 1 189 ? 4.058 -17.272 13.398 1.00 90.44 189 ASP A O 1
ATOM 1512 N N . PRO A 1 190 ? 4.073 -17.585 15.627 1.00 92.81 190 PRO A N 1
ATOM 1513 C CA . PRO A 1 190 ? 3.893 -19.034 15.531 1.00 92.81 190 PRO A CA 1
ATOM 1514 C C . PRO A 1 190 ? 2.603 -19.433 14.805 1.00 92.81 190 PRO A C 1
ATOM 1516 O O . PRO A 1 190 ? 2.556 -20.487 14.183 1.00 92.81 190 PRO A O 1
ATOM 1519 N N . LEU A 1 191 ? 1.582 -18.568 14.846 1.00 93.81 191 LEU A N 1
ATOM 1520 C CA . LEU A 1 191 ? 0.291 -18.764 14.183 1.00 93.81 191 LEU A CA 1
ATOM 1521 C C . LEU A 1 191 ? 0.218 -18.027 12.837 1.00 93.81 191 LEU A C 1
ATOM 1523 O O . LEU A 1 191 ? -0.869 -17.684 12.376 1.00 93.81 191 LEU A O 1
ATOM 1527 N N . PHE A 1 192 ? 1.361 -17.715 12.215 1.00 93.44 192 PHE A N 1
ATOM 1528 C CA . PHE A 1 192 ? 1.401 -16.954 10.964 1.00 93.44 192 PHE A CA 1
ATOM 1529 C C . PHE A 1 192 ? 0.544 -17.591 9.866 1.00 93.44 192 PHE A C 1
ATOM 1531 O O . PHE A 1 192 ? -0.246 -16.891 9.237 1.00 93.44 192 PHE A O 1
ATOM 1538 N N . VAL A 1 193 ? 0.688 -18.903 9.652 1.00 94.19 193 VAL A N 1
ATOM 1539 C CA . VAL A 1 193 ? -0.050 -19.647 8.619 1.00 94.19 193 VAL A CA 1
ATOM 1540 C C . VAL A 1 193 ? -1.551 -19.575 8.880 1.00 94.19 193 VAL A C 1
ATOM 1542 O O . VAL A 1 193 ? -2.288 -19.100 8.016 1.00 94.19 193 VAL A O 1
ATOM 1545 N N . ASP A 1 194 ? -1.971 -19.948 10.088 1.00 96.19 194 ASP A N 1
ATOM 1546 C CA . ASP A 1 194 ? -3.382 -20.008 10.474 1.00 96.19 194 ASP A CA 1
ATOM 1547 C C . ASP A 1 194 ? -4.056 -18.638 10.348 1.00 96.19 194 ASP A C 1
ATOM 1549 O O . ASP A 1 194 ? -5.120 -18.517 9.751 1.00 96.19 194 ASP A O 1
ATOM 1553 N N . LYS A 1 195 ? -3.402 -17.572 10.826 1.00 96.12 195 LYS A N 1
ATOM 1554 C CA . LYS A 1 195 ? -3.925 -16.200 10.731 1.00 96.12 195 LYS A CA 1
ATOM 1555 C C . LYS A 1 195 ? -4.007 -15.690 9.294 1.00 96.12 195 LYS A C 1
ATOM 1557 O O . LYS A 1 195 ? -4.931 -14.954 8.958 1.00 96.12 195 LYS A O 1
ATOM 1562 N N . VAL A 1 196 ? -3.037 -16.037 8.442 1.00 96.12 196 VAL A N 1
ATOM 1563 C CA . VAL A 1 196 ? -3.098 -15.687 7.013 1.00 96.12 196 VAL A CA 1
ATOM 1564 C C . VAL A 1 196 ? -4.267 -16.409 6.353 1.00 96.12 196 VAL A C 1
ATOM 1566 O O . VAL A 1 196 ? -5.014 -15.776 5.613 1.00 96.12 196 VAL A O 1
ATOM 1569 N N . GLN A 1 197 ? -4.443 -17.704 6.619 1.00 96.62 197 GLN A N 1
ATOM 1570 C CA . GLN A 1 197 ? -5.550 -18.486 6.068 1.00 96.62 197 GLN A CA 1
ATOM 1571 C C . GLN A 1 197 ? -6.910 -17.966 6.540 1.00 96.62 197 GLN A C 1
ATOM 1573 O O . GLN A 1 197 ? -7.795 -17.786 5.709 1.00 96.62 197 GLN A O 1
ATOM 1578 N N . ASP A 1 198 ? -7.044 -17.652 7.827 1.00 96.62 198 ASP A N 1
ATOM 1579 C CA . ASP A 1 198 ? -8.246 -17.073 8.432 1.00 96.62 198 ASP A CA 1
ATOM 1580 C C . ASP A 1 198 ? -8.647 -15.752 7.748 1.00 96.62 198 ASP A C 1
ATOM 1582 O O . ASP A 1 198 ? -9.724 -15.639 7.159 1.00 96.62 198 ASP A O 1
ATOM 1586 N N . ILE A 1 199 ? -7.734 -14.777 7.698 1.00 97.31 199 ILE A N 1
ATOM 1587 C CA . ILE A 1 199 ? -8.011 -13.457 7.110 1.00 97.31 199 ILE A CA 1
ATOM 1588 C C . ILE A 1 199 ? -8.245 -13.540 5.596 1.00 97.31 199 ILE A C 1
ATOM 1590 O O . ILE A 1 199 ? -9.171 -12.919 5.072 1.00 97.31 199 ILE A O 1
ATOM 1594 N N . VAL A 1 200 ? -7.423 -14.300 4.866 1.00 97.19 200 VAL A N 1
ATOM 1595 C CA . VAL A 1 200 ? -7.599 -14.452 3.411 1.00 97.19 200 VAL A CA 1
ATOM 1596 C C . VAL A 1 200 ? -8.893 -15.199 3.094 1.00 97.19 200 VAL A C 1
ATOM 1598 O O . VAL A 1 200 ? -9.559 -14.855 2.117 1.00 97.19 200 VAL A O 1
ATOM 1601 N N . GLY A 1 201 ? -9.278 -16.169 3.926 1.00 96.19 201 GLY A N 1
ATOM 1602 C CA . GLY A 1 201 ? -10.563 -16.855 3.847 1.00 96.19 201 GLY A CA 1
ATOM 1603 C C . GLY A 1 201 ? -11.727 -15.871 3.913 1.00 96.19 201 GLY A C 1
ATOM 1604 O O . GLY A 1 201 ? -12.567 -15.876 3.015 1.00 96.19 201 GLY A O 1
ATOM 1605 N N . LEU A 1 202 ? -11.714 -14.948 4.883 1.00 95.75 202 LEU A N 1
ATOM 1606 C CA . LEU A 1 202 ? -12.723 -13.885 4.985 1.00 95.75 202 LEU A CA 1
ATOM 1607 C C . LEU A 1 202 ? -12.774 -12.983 3.748 1.00 95.75 202 LEU A C 1
ATOM 1609 O O . LEU A 1 202 ? -13.849 -12.545 3.352 1.00 95.75 202 LEU A O 1
ATOM 1613 N N . TYR A 1 203 ? -11.630 -12.678 3.133 1.00 96.44 203 TYR A N 1
ATOM 1614 C CA . TYR A 1 203 ? -11.588 -11.790 1.969 1.00 96.44 203 TYR A CA 1
ATOM 1615 C C . TYR A 1 203 ? -12.030 -12.457 0.667 1.00 96.44 203 TYR A C 1
ATOM 1617 O O . TYR A 1 203 ? -12.580 -11.782 -0.203 1.00 96.44 203 TYR A O 1
ATOM 1625 N N . LEU A 1 204 ? -11.760 -13.752 0.502 1.00 95.25 204 LEU A N 1
ATOM 1626 C CA . LEU A 1 204 ? -12.107 -14.494 -0.712 1.00 95.25 204 LEU A CA 1
ATOM 1627 C C . LEU A 1 204 ? -13.498 -15.127 -0.641 1.00 95.25 204 LEU A C 1
ATOM 1629 O O . LEU A 1 204 ? -14.162 -15.246 -1.668 1.00 95.25 204 LEU A O 1
ATOM 1633 N N . SER A 1 205 ? -13.925 -15.542 0.549 1.00 93.75 205 SER A N 1
ATOM 1634 C CA . SER A 1 205 ? -15.180 -16.250 0.781 1.00 93.75 205 SER A CA 1
ATOM 1635 C C . SER A 1 205 ? -15.733 -15.910 2.173 1.00 93.75 205 SER A C 1
ATOM 1637 O O . SER A 1 205 ? -15.730 -16.773 3.057 1.00 93.75 205 SER A O 1
ATOM 1639 N N . PRO A 1 206 ? -16.196 -14.663 2.395 1.00 91.81 206 PRO A N 1
ATOM 1640 C CA . PRO A 1 206 ? -16.765 -14.263 3.677 1.00 91.81 206 PRO A CA 1
ATOM 1641 C C . PRO A 1 206 ? -17.983 -15.132 4.037 1.00 91.81 206 PRO A C 1
ATOM 1643 O O . PRO A 1 206 ? -18.705 -15.572 3.135 1.00 91.81 206 PRO A O 1
ATOM 1646 N N . PRO A 1 207 ? -18.254 -15.365 5.335 1.00 91.44 207 PRO A N 1
ATOM 1647 C CA . PRO A 1 207 ? -19.436 -16.103 5.763 1.00 91.44 207 PRO A CA 1
ATOM 1648 C C . PRO A 1 207 ? -20.739 -15.479 5.250 1.00 91.44 207 PRO A C 1
ATOM 1650 O O . PRO A 1 207 ? -20.845 -14.271 5.013 1.00 91.44 207 PRO A O 1
ATOM 1653 N N . ASN A 1 208 ? -21.769 -16.311 5.093 1.00 87.50 208 ASN A N 1
ATOM 1654 C CA . ASN A 1 208 ? -23.079 -15.840 4.653 1.00 87.50 208 ASN A CA 1
ATOM 1655 C C . ASN A 1 208 ? -23.642 -14.818 5.643 1.00 87.50 208 ASN A C 1
ATOM 1657 O O . ASN A 1 208 ? -23.720 -15.085 6.838 1.00 87.50 208 ASN A O 1
ATOM 1661 N N . ARG A 1 209 ? -24.115 -13.678 5.123 1.00 87.69 209 ARG A N 1
ATOM 1662 C CA . ARG A 1 209 ? -24.674 -12.577 5.929 1.00 87.69 209 ARG A CA 1
ATOM 1663 C C . ARG A 1 209 ? -23.687 -12.048 6.983 1.00 87.69 209 ARG A C 1
ATOM 1665 O O . ARG A 1 209 ? -24.117 -11.667 8.067 1.00 87.69 209 ARG A O 1
ATOM 1672 N N . ALA A 1 210 ? -22.398 -12.001 6.655 1.00 93.75 210 ALA A N 1
ATOM 1673 C CA . ALA A 1 210 ? -21.379 -11.363 7.476 1.00 93.75 210 ALA A CA 1
ATOM 1674 C C . ALA A 1 210 ? -20.969 -9.991 6.925 1.00 93.75 210 ALA A C 1
ATOM 1676 O O . ALA A 1 210 ? -20.924 -9.773 5.713 1.00 93.75 210 ALA A O 1
ATOM 1677 N N . ILE A 1 211 ? -20.627 -9.082 7.832 1.00 96.69 211 ILE A N 1
ATOM 1678 C CA . ILE A 1 211 ? -19.936 -7.826 7.546 1.00 96.69 211 ILE A CA 1
ATOM 1679 C C . ILE A 1 211 ? -18.487 -8.015 7.973 1.00 96.69 211 ILE A C 1
ATOM 1681 O O . ILE A 1 211 ? -18.228 -8.387 9.116 1.00 96.69 211 ILE A O 1
ATOM 1685 N N . VAL A 1 212 ? -17.538 -7.748 7.078 1.00 97.88 212 VAL A N 1
ATOM 1686 C CA . VAL A 1 212 ? -16.110 -7.849 7.392 1.00 97.88 212 VAL A CA 1
ATOM 1687 C C . VAL A 1 212 ? -15.483 -6.460 7.334 1.00 97.88 212 VAL A C 1
ATOM 1689 O O . VAL A 1 212 ? -15.443 -5.824 6.279 1.00 97.88 212 VAL A O 1
ATOM 1692 N N . LEU A 1 213 ? -14.988 -5.999 8.480 1.00 98.19 213 LEU A N 1
ATOM 1693 C CA . LEU A 1 213 ? -14.373 -4.691 8.659 1.00 98.19 213 LEU A CA 1
ATOM 1694 C C . LEU A 1 213 ? -12.869 -4.834 8.893 1.00 98.19 213 LEU A C 1
ATOM 1696 O O . LEU A 1 213 ? -12.430 -5.529 9.805 1.00 98.19 213 LEU A O 1
ATOM 1700 N N . CYS A 1 214 ? -12.078 -4.120 8.107 1.00 98.25 214 CYS A N 1
ATOM 1701 C CA . CYS A 1 214 ? -10.657 -3.905 8.346 1.00 98.25 214 CYS A CA 1
ATOM 1702 C C . CYS A 1 214 ? -10.491 -2.653 9.210 1.00 98.25 214 CYS A C 1
ATOM 1704 O O . CYS A 1 214 ? -10.801 -1.554 8.751 1.00 98.25 214 CYS A O 1
ATOM 1706 N N . VAL A 1 215 ? -10.036 -2.815 10.451 1.00 97.94 215 VAL A N 1
ATOM 1707 C CA . VAL A 1 215 ? -9.910 -1.740 11.441 1.00 97.94 215 VAL A CA 1
ATOM 1708 C C . VAL A 1 215 ? -8.446 -1.495 11.761 1.00 97.94 215 VAL A C 1
ATOM 1710 O O . VAL A 1 215 ? -7.691 -2.444 11.974 1.00 97.94 215 VAL A O 1
ATOM 1713 N N . ASP A 1 216 ? -8.053 -0.225 11.772 1.00 96.94 216 ASP A N 1
ATOM 1714 C CA . ASP A 1 216 ? -6.695 0.201 12.112 1.00 96.94 216 ASP A CA 1
ATOM 1715 C C . ASP A 1 216 ? -6.648 1.707 12.412 1.00 96.94 216 ASP A C 1
ATOM 1717 O O . ASP A 1 216 ? -7.622 2.449 12.205 1.00 96.94 216 ASP A O 1
ATOM 1721 N N . GLU A 1 217 ? -5.486 2.171 12.855 1.00 95.56 217 GLU A N 1
ATOM 1722 C CA . GLU A 1 217 ? -5.228 3.539 13.258 1.00 95.56 217 GLU A CA 1
ATOM 1723 C C . GLU A 1 217 ? -4.025 4.148 12.546 1.00 95.56 217 GLU A C 1
ATOM 1725 O O . GLU A 1 217 ? -2.867 3.762 12.715 1.00 95.56 217 GLU A O 1
ATOM 1730 N N . LYS A 1 218 ? -4.272 5.258 11.854 1.00 95.50 218 LYS A N 1
ATOM 1731 C CA . LYS A 1 218 ? -3.207 6.134 11.386 1.00 95.50 218 LYS A CA 1
ATOM 1732 C C . LYS A 1 218 ? -2.885 7.161 12.465 1.00 95.50 218 LYS A C 1
ATOM 1734 O O . LYS A 1 218 ? -3.507 8.223 12.554 1.00 95.50 218 LYS A O 1
ATOM 1739 N N . SER A 1 219 ? -1.902 6.836 13.297 1.00 93.31 219 SER A N 1
ATOM 1740 C CA . SER A 1 219 ? -1.435 7.719 14.368 1.00 93.31 219 SER A CA 1
ATOM 1741 C C . SER A 1 219 ? -0.556 8.874 13.859 1.00 93.31 219 SER A C 1
ATOM 1743 O O . SER A 1 219 ? 0.020 8.818 12.771 1.00 93.31 219 SER A O 1
ATOM 1745 N N . GLN A 1 220 ? -0.456 9.933 14.672 1.00 93.06 220 GLN A N 1
ATOM 1746 C CA . GLN A 1 220 ? 0.466 11.065 14.481 1.00 93.06 220 GLN A CA 1
ATOM 1747 C C . GLN A 1 220 ? 0.351 11.775 13.118 1.00 93.06 220 GLN A C 1
ATOM 1749 O O . GLN A 1 220 ? 1.346 12.226 12.549 1.00 93.06 220 GLN A O 1
ATOM 1754 N N . ILE A 1 221 ? -0.867 11.924 12.592 1.00 96.31 221 ILE A N 1
ATOM 1755 C CA . ILE A 1 221 ? -1.103 12.724 11.389 1.00 96.31 221 ILE A CA 1
ATOM 1756 C C . ILE A 1 221 ? -0.836 14.189 11.732 1.00 96.31 221 ILE A C 1
ATOM 1758 O O . ILE A 1 221 ? -1.512 14.773 12.577 1.00 96.31 221 ILE A O 1
ATOM 1762 N N . GLN A 1 222 ? 0.177 14.767 11.093 1.00 95.62 222 GLN A N 1
ATOM 1763 C CA . GLN A 1 222 ? 0.665 16.109 11.385 1.00 95.62 222 GLN A CA 1
ATOM 1764 C C . GLN A 1 222 ? -0.114 17.167 10.596 1.00 95.62 222 GLN A C 1
ATOM 1766 O O . GLN A 1 222 ? -0.182 17.104 9.368 1.00 95.62 222 GLN A O 1
ATOM 1771 N N . ALA A 1 223 ? -0.627 18.185 11.290 1.00 95.81 223 ALA A N 1
ATOM 1772 C CA . ALA A 1 223 ? -1.113 19.406 10.655 1.00 95.81 223 ALA A CA 1
ATOM 1773 C C . ALA A 1 223 ? 0.102 20.243 10.230 1.00 95.81 223 ALA A C 1
ATOM 1775 O O . ALA A 1 223 ? 0.849 20.743 11.080 1.00 95.81 223 ALA A O 1
ATOM 1776 N N . LEU A 1 224 ? 0.340 20.309 8.919 1.00 93.88 224 LEU A N 1
ATOM 1777 C CA . LEU A 1 224 ? 1.483 20.990 8.319 1.00 93.88 224 LEU A CA 1
ATOM 1778 C C . LEU A 1 224 ? 1.019 22.194 7.506 1.00 93.88 224 LEU A C 1
ATOM 1780 O O . LEU A 1 224 ? 0.253 22.031 6.560 1.00 93.88 224 LEU A O 1
ATOM 1784 N N . ASP A 1 225 ? 1.554 23.365 7.832 1.00 91.75 225 ASP A N 1
ATOM 1785 C CA . ASP A 1 225 ? 1.466 24.572 7.007 1.00 91.75 225 ASP A CA 1
ATOM 1786 C C . ASP A 1 225 ? 2.822 24.862 6.334 1.00 91.75 225 ASP A C 1
ATOM 1788 O O . ASP A 1 225 ? 3.840 24.220 6.626 1.00 91.75 225 ASP A O 1
ATOM 1792 N N . ARG A 1 226 ? 2.845 25.810 5.400 1.00 89.25 226 ARG A N 1
ATOM 1793 C CA . ARG A 1 226 ? 4.042 26.296 4.714 1.00 89.25 226 ARG A CA 1
ATOM 1794 C C . ARG A 1 226 ? 4.350 27.714 5.168 1.00 89.25 226 ARG A C 1
ATOM 1796 O O . ARG A 1 226 ? 3.455 28.522 5.361 1.00 89.25 226 ARG A O 1
ATOM 1803 N N . GLU A 1 227 ? 5.637 28.013 5.300 1.00 87.94 227 GLU A N 1
ATOM 1804 C CA . GLU A 1 227 ? 6.104 29.355 5.668 1.00 87.94 227 GLU A CA 1
ATOM 1805 C C . GLU A 1 227 ? 5.691 30.418 4.639 1.00 87.94 227 GLU A C 1
ATOM 1807 O O . GLU A 1 227 ? 5.422 31.563 4.993 1.00 87.94 227 GLU A O 1
ATOM 1812 N N . GLN A 1 228 ? 5.609 30.031 3.364 1.00 87.69 228 GLN A N 1
ATOM 1813 C CA . GLN A 1 228 ? 5.114 30.890 2.294 1.00 87.69 228 GLN A CA 1
ATOM 1814 C C . GLN A 1 228 ? 3.931 30.231 1.578 1.00 87.69 228 GLN A C 1
ATOM 1816 O O . GLN A 1 228 ? 3.845 28.997 1.546 1.00 87.69 228 GLN A O 1
ATOM 1821 N N . PRO A 1 229 ? 3.042 31.032 0.960 1.00 87.44 229 PRO A N 1
ATOM 1822 C CA . PRO A 1 229 ? 1.935 30.513 0.170 1.00 87.44 229 PRO A CA 1
ATOM 1823 C C . PRO A 1 229 ? 2.391 29.516 -0.902 1.00 87.44 229 PRO A C 1
ATOM 1825 O O . PRO A 1 229 ? 3.430 29.691 -1.543 1.00 87.44 229 PRO A O 1
ATOM 1828 N N . VAL A 1 230 ? 1.587 28.474 -1.123 1.00 89.56 230 VAL A N 1
ATOM 1829 C CA . VAL A 1 230 ? 1.803 27.534 -2.229 1.00 89.56 230 VAL A CA 1
ATOM 1830 C C . VAL A 1 230 ? 1.570 28.266 -3.547 1.00 89.56 230 VAL A C 1
ATOM 1832 O O . VAL A 1 230 ? 0.510 28.853 -3.755 1.00 89.56 230 VAL A O 1
ATOM 1835 N N . LEU A 1 231 ? 2.555 28.217 -4.445 1.00 91.81 231 LEU A N 1
ATOM 1836 C CA . LEU A 1 231 ? 2.419 28.790 -5.779 1.00 91.81 231 LEU A CA 1
ATOM 1837 C C . LEU A 1 231 ? 1.710 27.767 -6.676 1.00 91.81 231 LEU A C 1
ATOM 1839 O O . LEU A 1 231 ? 2.240 26.659 -6.840 1.00 91.81 231 LEU A O 1
ATOM 1843 N N . PRO A 1 232 ? 0.537 28.102 -7.245 1.00 91.75 232 PRO A N 1
ATOM 1844 C CA . PRO A 1 232 ? -0.257 27.157 -8.017 1.00 91.75 232 PRO A CA 1
ATOM 1845 C C . PRO A 1 232 ? 0.456 26.745 -9.307 1.00 91.75 232 PRO A C 1
ATOM 1847 O O . PRO A 1 232 ? 1.349 27.433 -9.806 1.00 91.75 232 PRO A O 1
ATOM 1850 N N . MET A 1 233 ? 0.045 25.605 -9.860 1.00 95.31 233 MET A N 1
ATOM 1851 C CA . MET A 1 233 ? 0.523 25.175 -11.171 1.00 95.31 233 MET A CA 1
ATOM 1852 C C . MET A 1 233 ? 0.004 26.087 -12.293 1.00 95.31 233 MET A C 1
ATOM 1854 O O . MET A 1 233 ? -1.105 26.612 -12.219 1.00 95.31 233 MET A O 1
ATOM 1858 N N . ALA A 1 234 ? 0.787 26.205 -13.363 1.00 94.44 234 ALA A N 1
ATOM 1859 C CA . ALA A 1 234 ? 0.391 26.820 -14.628 1.00 94.44 234 ALA A CA 1
ATOM 1860 C C . ALA A 1 234 ? 0.906 25.967 -15.800 1.00 94.44 234 ALA A C 1
ATOM 1862 O O . ALA A 1 234 ? 1.697 25.041 -15.606 1.00 94.44 234 ALA A O 1
ATOM 1863 N N . ALA A 1 235 ? 0.472 26.244 -17.032 1.00 94.81 235 ALA A N 1
ATOM 1864 C CA . ALA A 1 235 ? 0.972 25.520 -18.202 1.00 94.81 235 ALA A CA 1
ATOM 1865 C C . ALA A 1 235 ? 2.511 25.615 -18.284 1.00 94.81 235 ALA A C 1
ATOM 1867 O O . ALA A 1 235 ? 3.073 26.706 -18.309 1.00 94.81 235 ALA A O 1
ATOM 1868 N N . GLY A 1 236 ? 3.197 24.467 -18.269 1.00 94.44 236 GLY A N 1
ATOM 1869 C CA . GLY A 1 236 ? 4.666 24.396 -18.256 1.00 94.44 236 GLY A CA 1
ATOM 1870 C C . GLY A 1 236 ? 5.335 24.698 -16.906 1.00 94.44 236 GLY A C 1
ATOM 1871 O O . GLY A 1 236 ? 6.555 24.594 -16.802 1.00 94.44 236 GLY A O 1
ATOM 1872 N N . VAL A 1 237 ? 4.570 25.022 -15.857 1.00 94.25 237 VAL A N 1
ATOM 1873 C CA . VAL A 1 237 ? 5.088 25.366 -14.526 1.00 94.25 237 VAL A CA 1
ATOM 1874 C C . VAL A 1 237 ? 4.451 24.467 -13.470 1.00 94.25 237 VAL A C 1
ATOM 1876 O O . VAL A 1 237 ? 3.254 24.542 -13.194 1.00 94.25 237 VAL A O 1
ATOM 1879 N N . ALA A 1 238 ? 5.267 23.617 -12.848 1.00 93.69 238 ALA A N 1
ATOM 1880 C CA . ALA A 1 238 ? 4.830 22.814 -11.713 1.00 93.69 238 ALA A CA 1
ATOM 1881 C C . ALA A 1 238 ? 4.505 23.699 -10.499 1.00 93.69 238 ALA A C 1
ATOM 1883 O O . ALA A 1 238 ? 5.142 24.733 -10.288 1.00 93.69 238 ALA A O 1
ATOM 1884 N N . GLU A 1 239 ? 3.555 23.245 -9.682 1.00 93.56 239 GLU A N 1
ATOM 1885 C CA . GLU A 1 239 ? 3.284 23.809 -8.357 1.00 93.56 239 GLU A CA 1
ATOM 1886 C C . GLU A 1 239 ? 4.576 23.878 -7.521 1.00 93.56 239 GLU A C 1
ATOM 1888 O O . GLU A 1 239 ? 5.391 22.948 -7.547 1.00 93.56 239 GLU A O 1
ATOM 1893 N N . ARG A 1 240 ? 4.770 24.969 -6.769 1.00 92.38 240 ARG A N 1
ATOM 1894 C CA . ARG A 1 240 ? 5.969 25.180 -5.939 1.00 92.38 240 ARG A CA 1
ATOM 1895 C C . ARG A 1 240 ? 5.604 25.410 -4.485 1.00 92.38 240 ARG A C 1
ATOM 1897 O O . ARG A 1 240 ? 4.613 26.060 -4.162 1.00 92.38 240 ARG A O 1
ATOM 1904 N N . ARG A 1 241 ? 6.445 24.877 -3.603 1.00 90.25 241 ARG A N 1
ATOM 1905 C CA . ARG A 1 241 ? 6.259 24.901 -2.151 1.00 90.25 241 ARG A CA 1
ATOM 1906 C C . ARG A 1 241 ? 7.596 25.144 -1.473 1.00 90.25 241 ARG A C 1
ATOM 1908 O O . ARG A 1 241 ? 8.613 24.629 -1.935 1.00 90.25 241 ARG A O 1
ATOM 1915 N N . THR A 1 242 ? 7.585 25.849 -0.348 1.00 89.69 242 THR A N 1
ATOM 1916 C CA . THR A 1 242 ? 8.762 25.933 0.521 1.00 89.69 242 THR A CA 1
ATOM 1917 C C . THR A 1 242 ? 9.060 24.570 1.135 1.00 89.69 242 THR A C 1
ATOM 1919 O O . THR A 1 242 ? 8.147 23.820 1.495 1.00 89.69 242 THR A O 1
ATOM 1922 N N . HIS A 1 243 ? 10.346 24.240 1.264 1.00 84.94 243 HIS A N 1
ATOM 1923 C CA . HIS A 1 243 ? 10.779 23.042 1.986 1.00 84.94 243 HIS A CA 1
ATOM 1924 C C . HIS A 1 243 ? 10.476 23.161 3.489 1.00 84.94 243 HIS A C 1
ATOM 1926 O O . HIS A 1 243 ? 10.092 22.180 4.125 1.00 84.94 243 HIS A O 1
ATOM 1932 N N . THR A 1 244 ? 10.609 24.369 4.044 1.00 89.81 244 THR A N 1
ATOM 1933 C CA . THR A 1 244 ? 10.269 24.677 5.435 1.00 89.81 244 THR A CA 1
ATOM 1934 C C . THR A 1 244 ? 8.767 24.537 5.665 1.00 89.81 244 THR A C 1
ATOM 1936 O O . THR A 1 244 ? 7.955 25.091 4.912 1.00 89.81 244 THR A O 1
ATOM 1939 N N . TYR A 1 245 ? 8.412 23.791 6.710 1.00 89.44 245 TYR A N 1
ATOM 1940 C CA . TYR A 1 245 ? 7.041 23.573 7.155 1.00 89.44 245 TYR A CA 1
ATOM 1941 C C . TYR A 1 245 ? 6.849 24.063 8.592 1.00 89.44 245 TYR A C 1
ATOM 1943 O O . TYR A 1 245 ? 7.776 24.028 9.402 1.00 89.44 245 TYR A O 1
ATOM 1951 N N . ILE A 1 246 ? 5.619 24.457 8.917 1.00 91.69 246 ILE A N 1
ATOM 1952 C CA . ILE A 1 246 ? 5.189 24.837 10.265 1.00 91.69 246 ILE A CA 1
ATOM 1953 C C . ILE A 1 246 ? 4.306 23.715 10.814 1.00 91.69 246 ILE A C 1
ATOM 1955 O O . ILE A 1 246 ? 3.435 23.196 10.115 1.00 91.69 246 ILE A O 1
ATOM 1959 N N . ARG A 1 247 ? 4.556 23.301 12.060 1.00 95.50 247 ARG A N 1
ATOM 1960 C CA . ARG A 1 247 ? 3.822 22.217 12.727 1.00 95.50 247 ARG A CA 1
ATOM 1961 C C . ARG A 1 247 ? 2.723 22.792 13.618 1.00 95.50 247 ARG A C 1
ATOM 1963 O O . ARG A 1 247 ? 3.033 23.417 14.623 1.00 95.50 247 ARG A O 1
ATOM 1970 N N . ASN A 1 248 ? 1.467 22.466 13.321 1.00 95.69 248 ASN A N 1
ATOM 1971 C CA . ASN A 1 248 ? 0.292 22.964 14.050 1.00 95.69 248 ASN A CA 1
ATOM 1972 C C . ASN A 1 248 ? -0.380 21.901 14.940 1.00 95.69 248 ASN A C 1
ATOM 1974 O O . ASN A 1 248 ? -1.553 22.013 15.285 1.00 95.69 248 ASN A O 1
ATOM 1978 N N . GLY A 1 249 ? 0.364 20.855 15.316 1.00 95.81 249 GLY A N 1
ATOM 1979 C CA . GLY A 1 249 ? -0.123 19.732 16.123 1.00 95.81 249 GLY A CA 1
ATOM 1980 C C . GLY A 1 249 ? -0.324 18.439 15.331 1.00 95.81 249 GLY A C 1
ATOM 1981 O O . GLY A 1 249 ? 0.032 18.346 14.154 1.00 95.81 249 GLY A O 1
ATOM 1982 N N . THR A 1 250 ? -0.846 17.419 16.013 1.00 96.94 250 THR A N 1
ATOM 1983 C CA . THR A 1 250 ? -1.118 16.091 15.446 1.00 96.94 250 THR A CA 1
ATOM 1984 C C . THR A 1 250 ? -2.492 15.577 15.872 1.00 96.94 250 THR A C 1
ATOM 1986 O O . THR A 1 250 ? -2.994 15.949 16.935 1.00 96.94 250 THR A O 1
ATOM 1989 N N . THR A 1 251 ? -3.073 14.699 15.058 1.00 97.44 251 THR A N 1
ATOM 1990 C CA . THR A 1 251 ? -4.260 13.896 15.391 1.00 97.44 251 THR A CA 1
ATOM 1991 C C . THR A 1 251 ? -4.018 12.424 15.043 1.00 97.44 251 THR A C 1
ATOM 1993 O O . THR A 1 251 ? -3.033 12.084 14.385 1.00 97.44 251 THR A O 1
ATOM 1996 N N . SER A 1 252 ? -4.874 11.527 15.523 1.00 97.19 252 SER A N 1
ATOM 1997 C CA . SER A 1 252 ? -4.860 10.101 15.178 1.00 97.19 252 SER A CA 1
ATOM 1998 C C . SER A 1 252 ? -6.201 9.719 14.570 1.00 97.19 252 SER A C 1
ATOM 2000 O O . SER A 1 252 ? -7.233 9.912 15.207 1.00 97.19 252 SER A O 1
ATOM 2002 N N . LEU A 1 253 ? -6.190 9.178 13.354 1.00 98.25 253 LEU A N 1
ATOM 2003 C CA . LEU A 1 253 ? -7.396 8.726 12.667 1.00 98.25 253 LEU A CA 1
ATOM 2004 C C . LEU A 1 253 ? -7.589 7.231 12.894 1.00 98.25 253 LEU A C 1
ATOM 2006 O O . LEU A 1 253 ? -6.745 6.437 12.494 1.00 98.25 253 LEU A O 1
ATOM 2010 N N . PHE A 1 254 ? -8.723 6.867 13.473 1.00 98.25 254 PHE A N 1
ATOM 2011 C CA . PHE A 1 254 ? -9.198 5.494 13.559 1.00 98.25 254 PHE A CA 1
ATOM 2012 C C . PHE A 1 254 ? -10.137 5.270 12.380 1.00 98.25 254 PHE A C 1
ATOM 2014 O O . PHE A 1 254 ? -10.996 6.119 12.123 1.00 98.25 254 PHE A O 1
ATOM 2021 N N . ALA A 1 255 ? -9.968 4.171 11.649 1.00 98.31 255 ALA A N 1
ATOM 2022 C CA . ALA A 1 255 ? -10.791 3.864 10.487 1.00 98.31 255 ALA A CA 1
ATOM 2023 C C . ALA A 1 255 ? -11.211 2.393 10.466 1.00 98.31 255 ALA A C 1
ATOM 2025 O O . ALA A 1 255 ? -10.461 1.512 10.875 1.00 98.31 255 ALA A O 1
ATOM 2026 N N . ALA A 1 256 ? -12.418 2.148 9.966 1.00 98.50 256 ALA A N 1
ATOM 2027 C CA . ALA A 1 256 ? -12.983 0.837 9.704 1.00 98.50 256 ALA A CA 1
ATOM 2028 C C . ALA A 1 256 ? -13.450 0.803 8.249 1.00 98.50 256 ALA A C 1
ATOM 2030 O O . ALA A 1 256 ? -14.365 1.535 7.873 1.00 98.50 256 ALA A O 1
ATOM 2031 N N . LEU A 1 257 ? -12.795 -0.017 7.435 1.00 98.50 257 LEU A N 1
ATOM 2032 C CA . LEU A 1 257 ? -13.116 -0.232 6.030 1.00 98.50 257 LEU A CA 1
ATOM 2033 C C . LEU A 1 257 ? -13.956 -1.503 5.888 1.00 98.50 257 LEU A C 1
ATOM 2035 O O . LEU A 1 257 ? -13.476 -2.585 6.215 1.00 98.50 257 LEU A O 1
ATOM 2039 N N . ASP A 1 258 ? -15.155 -1.386 5.331 1.00 97.62 258 ASP A N 1
ATOM 2040 C CA . ASP A 1 258 ? -15.942 -2.532 4.877 1.00 97.62 258 ASP A CA 1
ATOM 2041 C C . ASP A 1 258 ? -15.357 -3.074 3.568 1.00 97.62 258 ASP A C 1
ATOM 2043 O O . ASP A 1 258 ? -15.257 -2.360 2.568 1.00 97.62 258 ASP A O 1
ATOM 2047 N N . ILE A 1 259 ? -14.952 -4.344 3.562 1.00 96.19 259 ILE A N 1
ATOM 2048 C CA . ILE A 1 259 ? -14.314 -4.955 2.389 1.00 96.19 259 ILE A CA 1
ATOM 2049 C C . ILE A 1 259 ? -15.285 -5.187 1.227 1.00 96.19 259 ILE A C 1
ATOM 2051 O O . ILE A 1 259 ? -14.841 -5.264 0.083 1.00 96.19 259 ILE A O 1
ATOM 2055 N N . ALA A 1 260 ? -16.583 -5.340 1.506 1.00 95.06 260 ALA A N 1
ATOM 2056 C CA . ALA A 1 260 ? -17.582 -5.693 0.505 1.00 95.06 260 ALA A CA 1
ATOM 2057 C C . ALA A 1 260 ? -18.045 -4.450 -0.256 1.00 95.06 260 ALA A C 1
ATOM 2059 O O . ALA A 1 260 ? -18.124 -4.459 -1.484 1.00 95.06 260 ALA A O 1
ATOM 2060 N N . THR A 1 261 ? -18.313 -3.367 0.474 1.00 96.00 261 THR A N 1
ATOM 2061 C CA . THR A 1 261 ? -18.790 -2.104 -0.104 1.00 96.00 261 THR A CA 1
ATOM 2062 C C . THR A 1 261 ? -17.654 -1.131 -0.413 1.00 96.00 261 THR A C 1
ATOM 2064 O O . THR A 1 261 ? -17.778 -0.296 -1.304 1.00 96.00 261 THR A O 1
ATOM 2067 N N . GLY A 1 262 ? -16.532 -1.230 0.301 1.00 97.38 262 GLY A N 1
ATOM 2068 C CA . GLY A 1 262 ? -15.465 -0.234 0.283 1.00 97.38 262 GLY A CA 1
ATOM 2069 C C . GLY A 1 262 ? -15.775 1.013 1.113 1.00 97.38 262 GLY A C 1
ATOM 2070 O O . GLY A 1 262 ? -14.987 1.958 1.064 1.00 97.38 262 GLY A O 1
ATOM 2071 N N . ALA A 1 263 ? -16.901 1.052 1.831 1.00 97.94 263 ALA A N 1
ATOM 2072 C CA . ALA A 1 263 ? -17.263 2.175 2.686 1.00 97.94 263 ALA A CA 1
ATOM 2073 C C . ALA A 1 263 ? -16.326 2.266 3.896 1.00 97.94 263 ALA A C 1
ATOM 2075 O O . ALA A 1 263 ? -15.830 1.256 4.400 1.00 97.94 263 ALA A O 1
ATOM 2076 N N . VAL A 1 264 ? -16.085 3.487 4.368 1.00 98.38 264 VAL A N 1
ATOM 2077 C CA . VAL A 1 264 ? -15.190 3.755 5.494 1.00 98.38 264 VAL A CA 1
ATOM 2078 C C . VAL A 1 264 ? -15.916 4.520 6.585 1.00 98.38 264 VAL A C 1
ATOM 2080 O O . VAL A 1 264 ? -16.448 5.604 6.361 1.00 98.38 264 VAL A O 1
ATOM 2083 N N . ILE A 1 265 ? -15.871 3.989 7.800 1.00 98.31 265 ILE A N 1
ATOM 2084 C CA . ILE A 1 265 ? -16.213 4.724 9.016 1.00 98.31 265 ILE A CA 1
ATOM 2085 C C . ILE A 1 265 ? -14.900 5.234 9.596 1.00 98.31 265 ILE A C 1
ATOM 2087 O O . ILE A 1 265 ? -13.983 4.446 9.804 1.00 98.31 265 ILE A O 1
ATOM 2091 N N . GLY A 1 266 ? -14.788 6.530 9.875 1.00 97.88 266 GLY A N 1
ATOM 2092 C CA . GLY A 1 266 ? -13.573 7.088 10.463 1.00 97.88 266 GLY A CA 1
ATOM 2093 C C . GLY A 1 266 ? -13.853 8.130 11.532 1.00 97.88 266 GLY A C 1
ATOM 2094 O O . GLY A 1 266 ? -14.885 8.803 11.508 1.00 97.88 266 GLY A O 1
ATOM 2095 N N . LYS A 1 267 ? -12.931 8.251 12.488 1.00 98.00 267 LYS A N 1
ATOM 2096 C CA . LYS A 1 267 ? -12.970 9.281 13.527 1.00 98.00 267 LYS A CA 1
ATOM 2097 C C . LYS A 1 267 ? -11.570 9.671 13.984 1.00 98.00 267 LYS A C 1
ATOM 2099 O O . LYS A 1 267 ? -10.725 8.818 14.253 1.00 98.00 267 LYS A O 1
ATOM 2104 N N . CYS A 1 268 ? -11.350 10.975 14.097 1.00 98.19 268 CYS A N 1
ATOM 2105 C CA . CYS A 1 268 ? -10.118 11.535 14.629 1.00 98.19 268 CYS A CA 1
ATOM 2106 C C . CYS A 1 268 ? -10.168 11.641 16.157 1.00 98.19 268 CYS A C 1
ATOM 2108 O O . CYS A 1 268 ? -11.196 11.979 16.749 1.00 98.19 268 CYS A O 1
ATOM 2110 N N . TYR A 1 269 ? -9.031 11.372 16.789 1.00 97.12 269 TYR A N 1
ATOM 2111 C CA . TYR A 1 269 ? -8.821 11.504 18.220 1.00 97.12 269 TYR A CA 1
ATOM 2112 C C . TYR A 1 269 ? -7.480 12.180 18.501 1.00 97.12 269 TYR A C 1
ATOM 2114 O O . TYR A 1 269 ? -6.443 11.844 17.928 1.00 97.12 269 TYR A O 1
ATOM 2122 N N . LYS A 1 270 ? -7.467 13.061 19.505 1.00 93.69 270 LYS A N 1
ATOM 2123 C CA . LYS A 1 270 ? -6.238 13.704 20.000 1.00 93.69 270 LYS A CA 1
ATOM 2124 C C . LYS A 1 270 ? -5.238 12.710 20.608 1.00 93.69 270 LYS A C 1
ATOM 2126 O O . LYS A 1 270 ? -4.048 13.000 20.691 1.00 93.69 270 LYS A O 1
ATOM 2131 N N . ARG A 1 271 ? -5.716 11.571 21.114 1.00 91.44 271 ARG A N 1
ATOM 2132 C CA . ARG A 1 271 ? -4.902 10.542 21.775 1.00 91.44 271 ARG A CA 1
ATOM 2133 C C . ARG A 1 271 ? -5.199 9.175 21.177 1.00 91.44 271 ARG A C 1
ATOM 2135 O O . ARG A 1 271 ? -6.319 8.909 20.767 1.00 91.44 271 ARG A O 1
ATOM 2142 N N . HIS A 1 272 ? -4.198 8.306 21.206 1.00 89.50 272 HIS A N 1
ATOM 2143 C CA . HIS A 1 272 ? -4.276 6.940 20.705 1.00 89.50 272 HIS A CA 1
ATOM 2144 C C . HIS A 1 272 ? -4.128 5.955 21.875 1.00 89.50 272 HIS A C 1
ATOM 2146 O O . HIS A 1 272 ? -3.015 5.585 22.251 1.00 89.50 272 HIS A O 1
ATOM 2152 N N . ARG A 1 273 ? -5.240 5.616 22.542 1.00 93.88 273 ARG A N 1
ATOM 2153 C CA . ARG A 1 273 ? -5.266 4.681 23.683 1.00 93.88 273 ARG A CA 1
ATOM 2154 C C . ARG A 1 273 ? -6.477 3.755 23.582 1.00 93.88 273 ARG A C 1
ATOM 2156 O O . ARG A 1 273 ? -7.404 3.992 22.817 1.00 93.88 273 ARG A O 1
ATOM 2163 N N . ALA A 1 274 ? -6.512 2.742 24.446 1.00 94.31 274 ALA A N 1
ATOM 2164 C CA . ALA A 1 274 ? -7.618 1.784 24.511 1.00 94.31 274 ALA A CA 1
ATOM 2165 C C . ALA A 1 274 ? -8.997 2.422 24.789 1.00 94.31 274 ALA A C 1
ATOM 2167 O O . ALA A 1 274 ? -10.017 1.857 24.407 1.00 94.31 274 ALA A O 1
ATOM 2168 N N . THR A 1 275 ? -9.051 3.582 25.458 1.00 96.25 275 THR A N 1
ATOM 2169 C CA . THR A 1 275 ? -10.313 4.304 25.695 1.00 96.25 275 THR A CA 1
ATOM 2170 C C . THR A 1 275 ? -10.887 4.856 24.395 1.00 96.25 275 THR A C 1
ATOM 2172 O O . THR A 1 275 ? -12.075 4.678 24.143 1.00 96.25 275 THR A O 1
ATOM 2175 N N . GLU A 1 276 ? -10.051 5.502 23.582 1.00 96.88 276 GLU A N 1
ATOM 2176 C CA . GLU A 1 276 ? -10.439 6.024 22.272 1.00 96.88 276 GLU A CA 1
ATOM 2177 C C . GLU A 1 276 ? -10.796 4.885 21.307 1.00 96.88 276 GLU A C 1
ATOM 2179 O O . GLU A 1 276 ? -11.841 4.947 20.668 1.00 96.88 276 GLU A O 1
ATOM 2184 N N . PHE A 1 277 ? -10.035 3.784 21.310 1.00 96.75 277 PHE A N 1
ATOM 2185 C CA . PHE A 1 277 ? -10.381 2.593 20.526 1.00 96.75 277 PHE A CA 1
ATOM 2186 C C . PHE A 1 277 ? -11.747 2.007 20.909 1.00 96.75 277 PHE A C 1
ATOM 2188 O O . PHE A 1 277 ? -12.569 1.706 20.050 1.00 96.75 277 PHE A O 1
ATOM 2195 N N . LEU A 1 278 ? -12.039 1.880 22.209 1.00 97.12 278 LEU A N 1
ATOM 2196 C CA . LEU A 1 278 ? -13.340 1.387 22.667 1.00 97.12 278 LEU A CA 1
ATOM 2197 C C . LEU A 1 278 ? -14.489 2.343 22.304 1.00 97.12 278 LEU A C 1
ATOM 2199 O O . LEU A 1 278 ? -15.600 1.887 22.038 1.00 97.12 278 LEU A O 1
ATOM 2203 N N . ASP A 1 279 ? -14.253 3.656 22.322 1.00 97.81 279 ASP A N 1
ATOM 2204 C CA . ASP A 1 279 ? -15.230 4.633 21.831 1.00 97.81 279 ASP A CA 1
ATOM 2205 C C . ASP A 1 279 ? -15.490 4.451 20.329 1.00 97.81 279 ASP A C 1
ATOM 2207 O O . ASP A 1 279 ? -16.647 4.443 19.906 1.00 97.81 279 ASP A O 1
ATOM 2211 N N . PHE A 1 280 ? -14.438 4.208 19.547 1.00 97.81 280 PHE A N 1
ATOM 2212 C CA . PHE A 1 280 ? -14.552 3.945 18.118 1.00 97.81 280 PHE A CA 1
ATOM 2213 C C . PHE A 1 280 ? -15.315 2.645 17.827 1.00 97.81 280 PHE A C 1
ATOM 2215 O O . PHE A 1 280 ? -16.261 2.657 17.042 1.00 97.81 280 PHE A O 1
ATOM 2222 N N . LEU A 1 281 ? -15.018 1.551 18.540 1.00 97.31 281 LEU A N 1
ATOM 2223 C CA . LEU A 1 281 ? -15.781 0.299 18.439 1.00 97.31 281 LEU A CA 1
ATOM 2224 C C . LEU A 1 281 ? -17.276 0.507 18.718 1.00 97.31 281 LEU A C 1
ATOM 2226 O O . LEU A 1 281 ? -18.120 -0.001 17.985 1.00 97.31 281 LEU A O 1
ATOM 2230 N N . LYS A 1 282 ? -17.626 1.307 19.734 1.00 97.12 282 LYS A N 1
ATOM 2231 C CA . LYS A 1 282 ? -19.028 1.656 20.022 1.00 97.12 282 LYS A CA 1
ATOM 2232 C C . LYS A 1 282 ? -19.673 2.479 18.910 1.00 97.12 282 LYS A C 1
ATOM 2234 O O . LYS A 1 282 ? -20.881 2.390 18.717 1.00 97.12 282 LYS A O 1
ATOM 2239 N N . GLN A 1 283 ? -18.911 3.319 18.216 1.00 97.25 283 GLN A N 1
ATOM 2240 C CA . GLN A 1 283 ? -19.423 4.079 17.080 1.00 97.25 283 GLN A CA 1
ATOM 2241 C C . GLN A 1 283 ? -19.684 3.184 15.866 1.00 97.25 283 GLN A C 1
ATOM 2243 O O . GLN A 1 283 ? -20.687 3.395 15.186 1.00 97.25 283 GLN A O 1
ATOM 2248 N N . ILE A 1 284 ? -18.811 2.206 15.610 1.00 96.94 284 ILE A N 1
ATOM 2249 C CA . ILE A 1 284 ? -19.030 1.182 14.582 1.00 96.94 284 ILE A CA 1
ATOM 2250 C C . ILE A 1 284 ? -20.293 0.385 14.930 1.00 96.94 284 ILE A C 1
ATOM 2252 O O . ILE A 1 284 ? -21.194 0.300 14.107 1.00 96.94 284 ILE A O 1
ATOM 2256 N N . ASP A 1 285 ? -20.404 -0.104 16.170 1.00 96.06 285 ASP A N 1
ATOM 2257 C CA . ASP A 1 285 ? -21.543 -0.892 16.677 1.00 96.06 285 ASP A CA 1
ATOM 2258 C C . ASP A 1 285 ? -22.895 -0.207 16.439 1.00 96.06 285 ASP A C 1
ATOM 2260 O O . ASP A 1 285 ? -23.834 -0.836 15.967 1.00 96.06 285 ASP A O 1
ATOM 2264 N N . ARG A 1 286 ? -22.982 1.110 16.661 1.00 95.75 286 ARG A N 1
ATOM 2265 C CA . ARG A 1 286 ? -24.208 1.890 16.398 1.00 95.75 286 ARG A CA 1
ATOM 2266 C C . ARG A 1 286 ? -24.598 1.977 14.922 1.00 95.75 286 ARG A C 1
ATOM 2268 O O . ARG A 1 286 ? -25.746 2.296 14.638 1.00 95.75 286 ARG A O 1
ATOM 2275 N N . GLN A 1 287 ? -23.652 1.788 14.008 1.00 94.44 287 GLN A N 1
ATOM 2276 C CA . GLN A 1 287 ? -23.883 1.859 12.563 1.00 94.44 287 GLN A CA 1
ATOM 2277 C C . GLN A 1 287 ? -24.120 0.481 11.939 1.00 94.44 287 GLN A C 1
ATOM 2279 O O . GLN A 1 287 ? -24.519 0.408 10.779 1.00 94.44 287 GLN A O 1
ATOM 2284 N N . MET A 1 288 ? -23.876 -0.606 12.677 1.00 93.62 288 MET A N 1
ATOM 2285 C CA . MET A 1 288 ? -24.094 -1.954 12.168 1.00 93.62 288 MET A CA 1
ATOM 2286 C C . MET A 1 288 ? -25.590 -2.305 12.189 1.00 93.62 288 MET A C 1
ATOM 2288 O O . MET A 1 288 ? -26.274 -2.040 13.181 1.00 93.62 288 MET A O 1
ATOM 2292 N N . PRO A 1 289 ? -26.122 -2.920 11.118 1.00 90.19 289 PRO A N 1
ATOM 2293 C CA . PRO A 1 289 ? -27.479 -3.447 11.127 1.00 90.19 289 PRO A CA 1
ATOM 2294 C C . PRO A 1 289 ? -27.602 -4.611 12.119 1.00 90.19 289 PRO A C 1
ATOM 2296 O O . PRO A 1 289 ? -26.660 -5.372 12.334 1.00 90.19 289 PRO A O 1
ATOM 2299 N N . ALA A 1 290 ? -28.793 -4.795 12.688 1.00 87.06 290 ALA A N 1
ATOM 2300 C CA . ALA A 1 290 ? -29.076 -5.952 13.529 1.00 87.06 290 ALA A CA 1
ATOM 2301 C C . ALA A 1 290 ? -29.154 -7.239 12.686 1.00 87.06 290 ALA A C 1
ATOM 2303 O O . ALA A 1 290 ? -29.824 -7.268 11.651 1.00 87.06 290 ALA A O 1
ATOM 2304 N N . GLY A 1 291 ? -28.519 -8.318 13.152 1.00 86.56 291 GLY A N 1
ATOM 2305 C CA . GLY A 1 291 ? -28.646 -9.662 12.576 1.00 86.56 291 GLY A CA 1
ATOM 2306 C C . GLY A 1 291 ? -27.352 -10.254 12.005 1.00 86.56 291 GLY A C 1
ATOM 2307 O O . GLY A 1 291 ? -27.022 -11.368 12.404 1.00 86.56 291 GLY A O 1
ATOM 2308 N N . PRO A 1 292 ? -26.636 -9.573 11.088 1.00 91.25 292 PRO A N 1
ATOM 2309 C CA . PRO A 1 292 ? -25.366 -10.054 10.543 1.00 91.25 292 PRO A CA 1
ATOM 2310 C C . PRO A 1 292 ? -24.296 -10.318 11.603 1.00 91.25 292 PRO A C 1
ATOM 2312 O O . PRO A 1 292 ? -24.217 -9.614 12.612 1.00 91.25 292 PRO A O 1
ATOM 2315 N N . GLU A 1 293 ? -23.427 -11.289 11.329 1.00 95.06 293 GLU A N 1
ATOM 2316 C CA . GLU A 1 293 ? -22.170 -11.422 12.065 1.00 95.06 293 GLU A CA 1
ATOM 2317 C C . GLU A 1 293 ? -21.197 -10.320 11.632 1.00 95.06 293 GLU A C 1
ATOM 2319 O O . GLU A 1 293 ? -21.137 -9.956 10.456 1.00 95.06 293 GLU A O 1
ATOM 2324 N N . VAL A 1 294 ? -20.433 -9.777 12.576 1.00 96.88 294 VAL A N 1
ATOM 2325 C CA . VAL A 1 294 ? -19.446 -8.723 12.325 1.00 96.88 294 VAL A CA 1
ATOM 2326 C C . VAL A 1 294 ? -18.059 -9.292 12.578 1.00 96.88 294 VAL A C 1
ATOM 2328 O O . VAL A 1 294 ? -17.692 -9.580 13.714 1.00 96.88 294 VAL A O 1
ATOM 2331 N N . HIS A 1 295 ? -17.267 -9.431 11.524 1.00 97.81 295 HIS A N 1
ATOM 2332 C CA . HIS A 1 295 ? -15.878 -9.863 11.598 1.00 97.81 295 HIS A CA 1
ATOM 2333 C C . HIS A 1 295 ? -14.971 -8.642 11.530 1.00 97.81 295 HIS A C 1
ATOM 2335 O O . HIS A 1 295 ? -15.034 -7.873 10.572 1.00 97.81 295 HIS A O 1
ATOM 2341 N N . ILE A 1 296 ? -14.103 -8.465 12.520 1.00 97.25 296 ILE A N 1
ATOM 2342 C CA . ILE A 1 296 ? -13.122 -7.384 12.524 1.00 97.25 296 ILE A CA 1
ATOM 2343 C C . ILE A 1 296 ? -11.731 -7.951 12.334 1.00 97.25 296 ILE A C 1
ATOM 2345 O O . ILE A 1 296 ? -11.222 -8.662 13.198 1.00 97.25 296 ILE A O 1
ATOM 2349 N N . VAL A 1 297 ? -11.100 -7.560 11.233 1.00 97.88 297 VAL A N 1
ATOM 2350 C CA . VAL A 1 297 ? -9.672 -7.743 11.010 1.00 97.88 297 VAL A CA 1
ATOM 2351 C C . VAL A 1 297 ? -8.941 -6.534 11.582 1.00 97.88 297 VAL A C 1
ATOM 2353 O O . VAL A 1 297 ? -9.194 -5.410 11.159 1.00 97.88 297 VAL A O 1
ATOM 2356 N N . MET A 1 298 ? -8.049 -6.750 12.544 1.00 95.75 298 MET A N 1
ATOM 2357 C CA . MET A 1 298 ? -7.256 -5.685 13.169 1.00 95.75 298 MET A CA 1
ATOM 2358 C C . MET A 1 298 ? -5.853 -6.177 13.517 1.00 95.75 298 MET A C 1
ATOM 2360 O O . MET A 1 298 ? -5.597 -7.383 13.581 1.00 95.75 298 MET A O 1
ATOM 2364 N N . ASP A 1 299 ? -4.931 -5.257 13.772 1.00 91.94 299 ASP A N 1
ATOM 2365 C CA . ASP A 1 299 ? -3.592 -5.629 14.203 1.00 91.94 299 ASP A CA 1
ATOM 2366 C C . ASP A 1 299 ? -3.563 -6.158 15.656 1.00 91.94 299 ASP A C 1
ATOM 2368 O O . ASP A 1 299 ? -4.513 -6.038 16.439 1.00 91.94 299 ASP A O 1
ATOM 2372 N N . ASN A 1 300 ? -2.439 -6.767 16.042 1.00 88.06 300 ASN A N 1
ATOM 2373 C CA . ASN A 1 300 ? -2.265 -7.368 17.365 1.00 88.06 300 ASN A CA 1
ATOM 2374 C C . ASN A 1 300 ? -1.798 -6.355 18.439 1.00 88.06 300 ASN A C 1
ATOM 2376 O O . ASN A 1 300 ? -1.137 -6.749 19.415 1.00 88.06 300 ASN A O 1
ATOM 2380 N N . TYR A 1 301 ? -2.088 -5.060 18.278 1.00 87.69 301 TYR A N 1
ATOM 2381 C CA . TYR A 1 301 ? -1.624 -4.018 19.187 1.00 87.69 301 TYR A CA 1
ATOM 2382 C C . TYR A 1 301 ? -2.187 -4.183 20.608 1.00 87.69 301 TYR A C 1
ATOM 2384 O O . TYR A 1 301 ? -3.272 -4.720 20.852 1.00 87.69 301 TYR A O 1
ATOM 2392 N N . ALA A 1 302 ? -1.399 -3.779 21.608 1.00 89.19 302 ALA A N 1
ATOM 2393 C CA . ALA A 1 302 ? -1.719 -4.030 23.012 1.00 89.19 302 ALA A CA 1
ATOM 2394 C C . ALA A 1 302 ? -2.999 -3.309 23.461 1.00 89.19 302 ALA A C 1
ATOM 2396 O O . ALA A 1 302 ? -3.742 -3.841 24.292 1.00 89.19 302 ALA A O 1
ATOM 2397 N N . THR A 1 303 ? -3.291 -2.132 22.896 1.00 90.25 303 THR A N 1
ATOM 2398 C CA . THR A 1 303 ? -4.511 -1.384 23.222 1.00 90.25 303 THR A CA 1
ATOM 2399 C C . THR A 1 303 ? -5.761 -2.155 22.828 1.00 90.25 303 THR A C 1
ATOM 2401 O O . THR A 1 303 ? -6.721 -2.062 23.578 1.00 90.25 303 THR A O 1
ATOM 2404 N N . HIS A 1 304 ? -5.741 -2.979 21.774 1.00 91.62 304 HIS A N 1
ATOM 2405 C CA . HIS A 1 304 ? -6.896 -3.764 21.306 1.00 91.62 304 HIS A CA 1
ATOM 2406 C C . HIS A 1 304 ? -7.271 -4.906 22.259 1.00 91.62 304 HIS A C 1
ATOM 2408 O O . HIS A 1 304 ? -8.380 -5.430 22.225 1.00 91.62 304 HIS A O 1
ATOM 2414 N N . LYS A 1 305 ? -6.361 -5.286 23.163 1.00 92.62 305 LYS A N 1
ATOM 2415 C CA . LYS A 1 305 ? -6.495 -6.473 24.024 1.00 92.62 305 LYS A CA 1
ATOM 2416 C C . LYS A 1 305 ? -6.694 -6.146 25.501 1.00 92.62 305 LYS A C 1
ATOM 2418 O O . LYS A 1 305 ? -6.586 -7.042 26.343 1.00 92.62 305 LYS A O 1
ATOM 2423 N N . THR A 1 306 ? -6.977 -4.889 25.844 1.00 95.75 306 THR A N 1
ATOM 2424 C CA . THR A 1 306 ? -7.217 -4.525 27.249 1.00 95.75 306 THR A CA 1
ATOM 2425 C C . THR A 1 306 ? -8.454 -5.239 27.813 1.00 95.75 306 THR A C 1
ATOM 2427 O O . THR A 1 306 ? -9.383 -5.549 27.058 1.00 95.75 306 THR A O 1
ATOM 2430 N N . PRO A 1 307 ? -8.533 -5.463 29.141 1.00 96.81 307 PRO A N 1
ATOM 2431 C CA . PRO A 1 307 ? -9.687 -6.119 29.761 1.00 96.81 307 PRO A CA 1
ATOM 2432 C C . PRO A 1 307 ? -11.029 -5.462 29.417 1.00 96.81 307 PRO A C 1
ATOM 2434 O O . PRO A 1 307 ? -12.025 -6.155 29.236 1.00 96.81 307 PRO A O 1
ATOM 2437 N N . LYS A 1 308 ? -11.055 -4.130 29.262 1.00 96.38 308 LYS A N 1
ATOM 2438 C CA . LYS A 1 308 ? -12.269 -3.388 28.892 1.00 96.38 308 LYS A CA 1
ATOM 2439 C C . LYS A 1 308 ? -12.766 -3.736 27.489 1.00 96.38 308 LYS A C 1
ATOM 2441 O O . LYS A 1 308 ? -13.970 -3.879 27.309 1.00 96.38 308 LYS A O 1
ATOM 2446 N N . ILE A 1 309 ? -11.862 -3.884 26.520 1.00 96.06 309 ILE A N 1
ATOM 2447 C CA . ILE A 1 309 ? -12.229 -4.243 25.143 1.00 96.06 309 ILE A CA 1
ATOM 2448 C C . ILE A 1 309 ? -12.649 -5.705 25.075 1.00 96.06 309 ILE A C 1
ATOM 2450 O O . ILE A 1 309 ? -13.717 -5.996 24.547 1.00 96.06 309 ILE A O 1
ATOM 2454 N N . LYS A 1 310 ? -11.892 -6.607 25.713 1.00 95.69 310 LYS A N 1
ATOM 2455 C CA . LYS A 1 310 ? -12.272 -8.023 25.823 1.00 95.69 310 LYS A CA 1
ATOM 2456 C C . LYS A 1 310 ? -13.664 -8.191 26.436 1.00 95.69 310 LYS A C 1
ATOM 2458 O O . LYS A 1 310 ? -14.490 -8.903 25.884 1.00 95.69 310 LYS A O 1
ATOM 2463 N N . ALA A 1 311 ? -13.958 -7.486 27.531 1.00 96.81 311 ALA A N 1
ATOM 2464 C CA . ALA A 1 311 ? -15.273 -7.523 28.169 1.00 96.81 311 ALA A CA 1
ATOM 2465 C C . ALA A 1 311 ? -16.385 -6.897 27.308 1.00 96.81 311 ALA A C 1
ATOM 2467 O O . ALA A 1 311 ? -17.544 -7.290 27.419 1.00 96.81 311 ALA A O 1
ATOM 2468 N N . TRP A 1 312 ? -16.067 -5.902 26.475 1.00 96.88 312 TRP A N 1
ATOM 2469 C CA . TRP A 1 312 ? -17.035 -5.299 25.558 1.00 96.88 312 TRP A CA 1
ATOM 2470 C C . TRP A 1 312 ? -17.384 -6.232 24.391 1.00 96.88 312 TRP A C 1
ATOM 2472 O O . TRP A 1 312 ? -18.569 -6.372 24.081 1.00 96.88 312 TRP A O 1
ATOM 2482 N N . LEU A 1 313 ? -16.378 -6.905 23.820 1.00 95.81 313 LEU A N 1
ATOM 2483 C CA . LEU A 1 313 ? -16.531 -7.914 22.767 1.00 95.81 313 LEU A CA 1
ATOM 2484 C C . LEU A 1 313 ? -17.235 -9.174 23.284 1.00 95.81 313 LEU A C 1
ATOM 2486 O O . LEU A 1 313 ? -18.161 -9.655 22.651 1.00 95.81 313 LEU A O 1
ATOM 2490 N N . ALA A 1 314 ? -16.890 -9.662 24.481 1.00 95.50 314 ALA A N 1
ATOM 2491 C CA . ALA A 1 314 ? -17.511 -10.858 25.064 1.00 95.50 314 ALA A CA 1
ATOM 2492 C C . ALA A 1 314 ? -19.031 -10.723 25.285 1.00 95.50 314 ALA A C 1
ATOM 2494 O O . ALA A 1 314 ? -19.747 -11.718 25.322 1.00 95.50 314 ALA A O 1
ATOM 2495 N N . ARG A 1 315 ? -19.546 -9.493 25.414 1.00 96.06 315 ARG A N 1
ATOM 2496 C CA . ARG A 1 315 ? -20.992 -9.212 25.499 1.00 96.06 315 ARG A CA 1
ATOM 2497 C C . ARG A 1 315 ? -21.692 -9.211 24.134 1.00 96.06 315 ARG A C 1
ATOM 2499 O O . ARG A 1 315 ? -22.897 -8.989 24.078 1.00 96.06 315 ARG A O 1
ATOM 2506 N N . ARG A 1 316 ? -20.948 -9.408 23.045 1.00 94.44 316 ARG A N 1
ATOM 2507 C CA . ARG A 1 316 ? -21.407 -9.375 21.654 1.00 94.44 316 ARG A CA 1
ATOM 2508 C C . ARG A 1 316 ? -20.920 -10.638 20.940 1.00 94.44 316 ARG A C 1
ATOM 2510 O O . ARG A 1 316 ? -19.956 -10.573 20.190 1.00 94.44 316 ARG A O 1
ATOM 2517 N N . PRO A 1 317 ? -21.583 -11.789 21.139 1.00 92.81 317 PRO A N 1
ATOM 2518 C CA . PRO A 1 317 ? -21.140 -13.055 20.549 1.00 92.81 317 PRO A CA 1
ATOM 2519 C C . PRO A 1 317 ? -21.189 -13.079 19.011 1.00 92.81 317 PRO A C 1
ATOM 2521 O O . PRO A 1 317 ? -20.580 -13.949 18.409 1.00 92.81 317 PRO A O 1
ATOM 2524 N N . HIS A 1 318 ? -21.885 -12.125 18.383 1.00 92.94 318 HIS A N 1
ATOM 2525 C CA . HIS A 1 318 ? -21.915 -11.935 16.928 1.00 92.94 318 HIS A CA 1
ATOM 2526 C C . HIS A 1 318 ? -20.722 -11.115 16.396 1.00 92.94 318 HIS A C 1
ATOM 2528 O O . HIS A 1 318 ? -20.674 -10.833 15.203 1.00 92.94 318 HIS A O 1
ATOM 2534 N N . TRP A 1 319 ? -19.797 -10.684 17.266 1.00 95.75 319 TRP A N 1
ATOM 2535 C CA . TRP A 1 319 ? -18.568 -9.984 16.889 1.00 95.75 319 TRP A CA 1
ATOM 2536 C C . TRP A 1 319 ? -17.379 -10.935 16.978 1.00 95.75 319 TRP A C 1
ATOM 2538 O O . TRP A 1 319 ? -17.003 -11.375 18.066 1.00 95.75 319 TRP A O 1
ATOM 2548 N N . HIS A 1 320 ? -16.744 -11.180 15.839 1.00 96.06 320 HIS A N 1
ATOM 2549 C CA . HIS A 1 320 ? -15.604 -12.078 15.694 1.00 96.06 320 HIS A CA 1
ATOM 2550 C C . HIS A 1 320 ? -14.345 -11.264 15.403 1.00 96.06 320 HIS A C 1
ATOM 2552 O O . HIS A 1 320 ? -14.338 -10.416 14.513 1.00 96.06 320 HIS A O 1
ATOM 2558 N N . VAL A 1 321 ? -13.273 -11.474 16.169 1.00 96.62 321 VAL A N 1
ATOM 2559 C CA . VAL A 1 321 ? -12.018 -10.719 16.008 1.00 96.62 321 VAL A CA 1
ATOM 2560 C C . VAL A 1 321 ? -10.945 -11.593 15.383 1.00 96.62 321 VAL A C 1
ATOM 2562 O O . VAL A 1 321 ? -10.621 -12.657 15.904 1.00 96.62 321 VAL A O 1
ATOM 2565 N N . HIS A 1 322 ? -10.342 -11.074 14.319 1.00 96.75 322 HIS A N 1
ATOM 2566 C CA . HIS A 1 322 ? -9.295 -11.707 13.532 1.00 96.75 322 HIS A CA 1
ATOM 2567 C C . HIS A 1 322 ? -8.041 -10.836 13.600 1.00 96.75 322 HIS A C 1
ATOM 2569 O O . HIS A 1 322 ? -8.003 -9.714 13.092 1.00 96.75 322 HIS A O 1
ATOM 2575 N N . PHE A 1 323 ? -7.002 -11.331 14.270 1.00 96.19 323 PHE A N 1
ATOM 2576 C CA . PHE A 1 323 ? -5.761 -10.580 14.427 1.00 96.19 323 PHE A CA 1
ATOM 2577 C C . PHE A 1 323 ? -4.809 -10.848 13.269 1.00 96.19 323 PHE A C 1
ATOM 2579 O O . PHE A 1 323 ? -4.453 -12.000 13.014 1.00 96.19 323 PHE A O 1
ATOM 2586 N N . THR A 1 324 ? -4.298 -9.790 12.636 1.00 95.50 324 THR A N 1
ATOM 2587 C CA . THR A 1 324 ? -3.216 -9.943 11.657 1.00 95.50 324 THR A CA 1
ATOM 2588 C C . THR A 1 324 ? -1.992 -10.591 12.311 1.00 95.50 324 THR A C 1
ATOM 2590 O O . THR A 1 324 ? -1.702 -10.314 13.486 1.00 95.50 324 THR A O 1
ATOM 2593 N N . PRO A 1 325 ? -1.206 -11.396 11.575 1.00 94.12 325 PRO A N 1
ATOM 2594 C CA . PRO A 1 325 ? 0.068 -11.871 12.087 1.00 94.12 325 PRO A CA 1
ATOM 2595 C C . PRO A 1 325 ? 0.978 -10.708 12.489 1.00 94.12 325 PRO A C 1
ATOM 2597 O O . PRO A 1 325 ? 0.956 -9.625 11.895 1.00 94.12 325 PRO A O 1
ATOM 2600 N N . THR A 1 326 ? 1.821 -10.935 13.493 1.00 90.50 326 THR A N 1
ATOM 2601 C CA . THR A 1 326 ? 2.784 -9.917 13.931 1.00 90.50 326 THR A CA 1
ATOM 2602 C C . THR A 1 326 ? 3.659 -9.483 12.752 1.00 90.50 326 THR A C 1
ATOM 2604 O O . THR A 1 326 ? 4.190 -10.325 12.034 1.00 90.50 326 THR A O 1
ATOM 2607 N N . SER A 1 327 ? 3.849 -8.175 12.554 1.00 86.19 327 SER A N 1
ATOM 2608 C CA . SER A 1 327 ? 4.620 -7.625 11.424 1.00 86.19 327 SER A CA 1
ATOM 2609 C C . SER A 1 327 ? 4.026 -7.862 10.025 1.00 86.19 327 SER A C 1
ATOM 2611 O O . SER A 1 327 ? 4.754 -7.750 9.041 1.00 86.19 327 SER A O 1
ATOM 2613 N N . ALA A 1 328 ? 2.726 -8.148 9.923 1.00 91.06 328 ALA A N 1
ATOM 2614 C CA . ALA A 1 328 ? 2.033 -8.378 8.657 1.00 91.06 328 ALA A CA 1
ATOM 2615 C C . ALA A 1 328 ? 0.883 -7.383 8.402 1.00 91.06 328 ALA A C 1
ATOM 2617 O O . ALA A 1 328 ? -0.154 -7.775 7.878 1.00 91.06 328 ALA A O 1
ATOM 2618 N N . SER A 1 329 ? 1.061 -6.093 8.727 1.00 89.88 329 SER A N 1
ATOM 2619 C CA . SER A 1 329 ? 0.023 -5.062 8.503 1.00 89.88 329 SER A CA 1
ATOM 2620 C C . SER A 1 329 ? -0.402 -4.933 7.035 1.00 89.88 329 SER A C 1
ATOM 2622 O O . SER A 1 329 ? -1.523 -4.539 6.749 1.00 89.88 329 SER A O 1
ATOM 2624 N N . TRP A 1 330 ? 0.443 -5.367 6.092 1.00 91.94 330 TRP A N 1
ATOM 2625 C CA . TRP A 1 330 ? 0.134 -5.419 4.659 1.00 91.94 330 TRP A CA 1
ATOM 2626 C C . TRP A 1 330 ? -1.113 -6.247 4.309 1.00 91.94 330 TRP A C 1
ATOM 2628 O O . TRP A 1 330 ? -1.651 -6.075 3.215 1.00 91.94 330 TRP A O 1
ATOM 2638 N N . ILE A 1 331 ? -1.558 -7.153 5.190 1.00 95.00 331 ILE A N 1
ATOM 2639 C CA . ILE A 1 331 ? -2.784 -7.932 4.980 1.00 95.00 331 ILE A CA 1
ATOM 2640 C C . ILE A 1 331 ? -4.042 -7.128 5.337 1.00 95.00 331 ILE A C 1
ATOM 2642 O O . ILE A 1 331 ? -5.105 -7.400 4.792 1.00 95.00 331 ILE A O 1
ATOM 2646 N N . ASN A 1 332 ? -3.928 -6.112 6.198 1.00 96.44 332 ASN A N 1
ATOM 2647 C CA . ASN A 1 332 ? -5.051 -5.286 6.623 1.00 96.44 332 ASN A CA 1
ATOM 2648 C C . ASN A 1 332 ? -5.423 -4.288 5.516 1.00 96.44 332 ASN A C 1
ATOM 2650 O O . ASN A 1 332 ? -4.681 -3.351 5.225 1.00 96.44 332 ASN A O 1
ATOM 2654 N N . GLN A 1 333 ? -6.572 -4.468 4.860 1.00 97.06 333 GLN A N 1
ATOM 2655 C CA . GLN A 1 333 ? -6.889 -3.695 3.649 1.00 97.06 333 GLN A CA 1
ATOM 2656 C C . GLN A 1 333 ? -7.101 -2.193 3.901 1.00 97.06 333 GLN A C 1
ATOM 2658 O O . GLN A 1 333 ? -6.919 -1.394 2.978 1.00 97.06 333 GLN A O 1
ATOM 2663 N N . VAL A 1 334 ? -7.428 -1.787 5.133 1.00 97.56 334 VAL A N 1
ATOM 2664 C CA . VAL A 1 334 ? -7.575 -0.366 5.501 1.00 97.56 334 VAL A CA 1
ATOM 2665 C C . VAL A 1 334 ? -6.263 0.414 5.351 1.00 97.56 334 VAL A C 1
ATOM 2667 O O . VAL A 1 334 ? -6.290 1.594 5.007 1.00 97.56 334 VAL A O 1
ATOM 2670 N N . GLU A 1 335 ? -5.108 -0.249 5.446 1.00 96.75 335 GLU A N 1
ATOM 2671 C CA . GLU A 1 335 ? -3.799 0.364 5.184 1.00 96.75 335 GLU A CA 1
ATOM 2672 C C . GLU A 1 335 ? -3.678 0.868 3.735 1.00 96.75 335 GLU A C 1
ATOM 2674 O O . GLU A 1 335 ? -3.057 1.902 3.463 1.00 96.75 335 GLU A O 1
ATOM 2679 N N . ARG A 1 336 ? -4.348 0.202 2.777 1.00 96.56 336 ARG A N 1
ATOM 2680 C CA . ARG A 1 336 ? -4.433 0.698 1.390 1.00 96.56 336 ARG A CA 1
ATOM 2681 C C . ARG A 1 336 ? -5.222 2.000 1.327 1.00 96.56 336 ARG A C 1
ATOM 2683 O O . ARG A 1 336 ? -4.803 2.925 0.631 1.00 96.56 336 ARG A O 1
ATOM 2690 N N . TRP A 1 337 ? -6.315 2.094 2.080 1.00 97.94 337 TRP A N 1
ATOM 2691 C CA . TRP A 1 337 ? -7.111 3.315 2.175 1.00 97.94 337 TRP A CA 1
ATOM 2692 C C . TRP A 1 337 ? -6.335 4.456 2.849 1.00 97.94 337 TRP A C 1
ATOM 2694 O O . TRP A 1 337 ? -6.316 5.572 2.329 1.00 97.94 337 TRP A O 1
ATOM 2704 N N . PHE A 1 338 ? -5.578 4.186 3.917 1.00 97.94 338 PHE A N 1
ATOM 2705 C CA . PHE A 1 338 ? -4.687 5.183 4.519 1.00 97.94 338 PHE A CA 1
ATOM 2706 C C . PHE A 1 338 ? -3.607 5.685 3.557 1.00 97.94 338 PHE A C 1
ATOM 2708 O O . PHE A 1 338 ? -3.253 6.872 3.586 1.00 97.94 338 PHE A O 1
ATOM 2715 N N . ALA A 1 339 ? -3.085 4.821 2.685 1.00 96.50 339 ALA A N 1
ATOM 2716 C CA . ALA A 1 339 ? -2.166 5.229 1.628 1.00 96.50 339 ALA A CA 1
ATOM 2717 C C . ALA A 1 339 ? -2.849 6.137 0.587 1.00 96.50 339 ALA A C 1
ATOM 2719 O O . ALA A 1 339 ? -2.222 7.075 0.084 1.00 96.50 339 ALA A O 1
ATOM 2720 N N . GLU A 1 340 ? -4.130 5.912 0.276 1.00 97.06 340 GLU A N 1
ATOM 2721 C CA . GLU A 1 340 ? -4.911 6.816 -0.576 1.00 97.06 340 GLU A CA 1
ATOM 2722 C C . GLU A 1 340 ? -5.141 8.176 0.072 1.00 97.06 340 GLU A C 1
ATOM 2724 O O . GLU A 1 340 ? -4.811 9.184 -0.553 1.00 97.06 340 GLU A O 1
ATOM 2729 N N . LEU A 1 341 ? -5.631 8.206 1.315 1.00 97.62 341 LEU A N 1
ATOM 2730 C CA . LEU A 1 341 ? -5.814 9.435 2.093 1.00 97.62 341 LEU A CA 1
ATOM 2731 C C . LEU A 1 341 ? -4.509 10.236 2.142 1.00 97.62 341 LEU A C 1
ATOM 2733 O O . LEU A 1 341 ? -4.483 11.441 1.891 1.00 97.62 341 LEU A O 1
ATOM 2737 N N . THR A 1 342 ? -3.397 9.546 2.405 1.00 97.12 342 THR A N 1
ATOM 2738 C CA . THR A 1 342 ? -2.076 10.171 2.475 1.00 97.12 342 THR A CA 1
ATOM 2739 C C . THR A 1 342 ? -1.704 10.818 1.145 1.00 97.12 342 THR A C 1
ATOM 2741 O O . THR A 1 342 ? -1.320 11.979 1.116 1.00 97.12 342 THR A O 1
ATOM 2744 N N . ARG A 1 343 ? -1.832 10.095 0.034 1.00 96.94 343 ARG A N 1
ATOM 2745 C CA . ARG A 1 343 ? -1.429 10.573 -1.295 1.00 96.94 343 ARG A CA 1
ATOM 2746 C C . ARG A 1 343 ? -2.349 11.662 -1.851 1.00 96.94 343 ARG A C 1
ATOM 2748 O O . ARG A 1 343 ? -1.861 12.568 -2.519 1.00 96.94 343 ARG A O 1
ATOM 2755 N N . LYS A 1 344 ? -3.659 11.547 -1.623 1.00 95.75 344 LYS A N 1
ATOM 2756 C CA . LYS A 1 344 ? -4.676 12.435 -2.205 1.00 95.75 344 LYS A CA 1
ATOM 2757 C C . LYS A 1 344 ? -4.907 13.695 -1.369 1.00 95.75 344 LYS A C 1
ATOM 2759 O O . LYS A 1 344 ? -5.016 14.760 -1.961 1.00 95.75 344 LYS A O 1
ATOM 2764 N N . GLN A 1 345 ? -4.930 13.581 -0.038 1.00 95.25 345 GLN A N 1
ATOM 2765 C CA . GLN A 1 345 ? -5.249 14.698 0.858 1.00 95.25 345 GLN A CA 1
ATOM 2766 C C . GLN A 1 345 ? -4.027 15.189 1.645 1.00 95.25 345 GLN A C 1
ATOM 2768 O O . GLN A 1 345 ? -3.705 16.372 1.626 1.00 95.25 345 GLN A O 1
ATOM 2773 N N . LEU A 1 346 ? -3.299 14.297 2.327 1.00 94.62 346 LEU A N 1
ATOM 2774 C CA . LEU A 1 346 ? -2.357 14.729 3.376 1.00 94.62 346 LEU A CA 1
ATOM 2775 C C . LEU A 1 346 ? -0.988 15.181 2.850 1.00 94.62 346 LEU A C 1
ATOM 2777 O O . LEU A 1 346 ? -0.445 16.176 3.315 1.00 94.62 346 LEU A O 1
ATOM 2781 N N . GLN A 1 347 ? -0.413 14.471 1.875 1.00 91.69 347 GLN A N 1
ATOM 2782 C CA . GLN A 1 347 ? 0.953 14.701 1.380 1.00 91.69 347 GLN A CA 1
ATOM 2783 C C . GLN A 1 347 ? 1.117 16.102 0.781 1.00 91.69 347 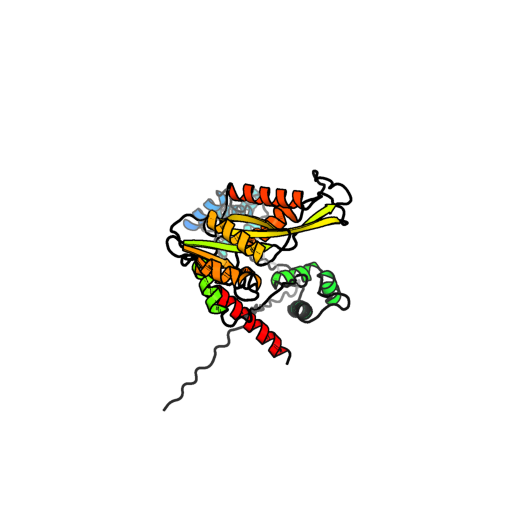GLN A C 1
ATOM 2785 O O . GLN A 1 347 ? 2.201 16.690 0.831 1.00 91.69 347 GLN A O 1
ATOM 2790 N N . ARG A 1 348 ? 0.035 16.617 0.192 1.00 89.56 348 ARG A N 1
ATOM 2791 C CA . ARG A 1 348 ? -0.025 17.927 -0.449 1.00 89.56 348 ARG A CA 1
ATOM 2792 C C . ARG A 1 348 ? -0.975 18.909 0.243 1.00 89.56 348 ARG A C 1
ATOM 2794 O O . ARG A 1 348 ? -1.039 20.054 -0.205 1.00 89.56 348 ARG A O 1
ATOM 2801 N N . GLY A 1 349 ? -1.636 18.505 1.323 1.00 90.56 349 GLY A N 1
ATOM 2802 C CA . GLY A 1 349 ? -2.494 19.374 2.119 1.00 90.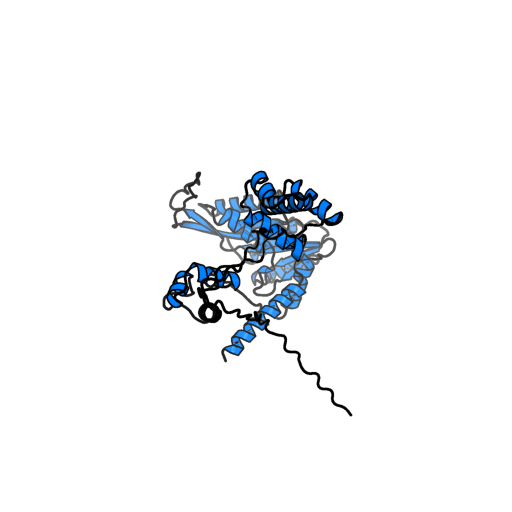56 349 GLY A CA 1
ATOM 2803 C C . GLY A 1 349 ? -1.706 20.444 2.874 1.00 90.56 349 GLY A C 1
ATOM 2804 O O . GLY A 1 349 ? -0.497 20.312 3.101 1.00 90.56 349 GLY A O 1
ATOM 2805 N N . VAL A 1 350 ? -2.405 21.514 3.235 1.00 92.81 350 VAL A N 1
ATOM 2806 C CA . VAL A 1 350 ? -1.894 22.637 4.021 1.00 92.81 350 VAL A CA 1
ATOM 2807 C C . VAL A 1 350 ? -2.910 22.890 5.126 1.00 92.81 350 VAL A C 1
ATOM 2809 O O . VAL A 1 350 ? -4.058 23.194 4.827 1.00 92.81 350 VAL A O 1
ATOM 2812 N N . HIS A 1 351 ? -2.496 22.733 6.382 1.00 95.56 351 HIS A N 1
ATOM 2813 C CA . HIS A 1 351 ? -3.387 22.797 7.540 1.00 95.56 351 HIS A CA 1
ATOM 2814 C C . HIS A 1 351 ? -2.769 23.677 8.634 1.00 95.56 351 HIS A C 1
ATOM 2816 O O . HIS A 1 351 ? -1.711 23.358 9.196 1.00 95.56 351 HIS A O 1
ATOM 2822 N N . ARG A 1 352 ? -3.447 24.778 8.961 1.00 94.62 352 ARG A N 1
ATOM 2823 C CA . ARG A 1 352 ? -3.034 25.772 9.968 1.00 94.62 352 ARG A CA 1
ATOM 2824 C C . ARG A 1 352 ? -3.424 25.380 11.384 1.00 94.62 352 ARG A C 1
ATOM 2826 O O . ARG A 1 352 ? -2.947 25.963 12.352 1.00 94.62 352 ARG A O 1
ATOM 2833 N N . SER A 1 353 ? -4.271 24.369 11.520 1.00 96.81 353 SER A N 1
ATOM 2834 C CA . SER A 1 353 ? -4.684 23.821 12.804 1.00 96.81 353 SER A CA 1
ATOM 2835 C C . SER A 1 353 ? -5.015 22.336 12.689 1.00 96.81 353 SER A C 1
ATOM 2837 O O . SER A 1 353 ? -5.233 21.806 11.598 1.00 96.81 353 SER A O 1
ATOM 2839 N N . VAL A 1 354 ? -5.087 21.654 13.836 1.00 97.38 354 VAL A N 1
ATOM 2840 C CA . VAL A 1 354 ? -5.607 20.279 13.892 1.00 97.38 354 VAL A CA 1
ATOM 2841 C C . VAL A 1 354 ? -7.078 20.223 13.465 1.00 97.38 354 VAL A C 1
ATOM 2843 O O . VAL A 1 354 ? -7.470 19.262 12.821 1.00 97.38 354 VAL A O 1
ATOM 2846 N N . ALA A 1 355 ? -7.874 21.256 13.756 1.00 97.88 355 ALA A N 1
ATOM 2847 C CA . ALA A 1 355 ? -9.288 21.289 13.384 1.00 97.88 355 ALA A CA 1
ATOM 2848 C C . ALA A 1 355 ? -9.492 21.308 11.859 1.00 97.88 355 ALA A C 1
ATOM 2850 O O . ALA A 1 355 ? -10.334 20.575 11.352 1.00 97.88 355 ALA A O 1
ATOM 2851 N N . GLU A 1 356 ? -8.688 22.087 11.124 1.00 97.62 356 GLU A N 1
ATOM 2852 C CA . GLU A 1 356 ? -8.697 22.075 9.652 1.00 97.62 356 GLU A CA 1
ATOM 2853 C C . GLU A 1 356 ? -8.297 20.703 9.100 1.00 97.62 356 GLU A C 1
ATOM 2855 O O . GLU A 1 356 ? -8.965 20.173 8.219 1.00 97.62 356 GLU A O 1
ATOM 2860 N N . LEU A 1 357 ? -7.251 20.088 9.663 1.00 97.88 357 LEU A N 1
ATOM 2861 C CA . LEU A 1 357 ? -6.836 18.736 9.287 1.00 97.88 357 LEU A CA 1
ATOM 2862 C C . LEU A 1 357 ? -7.954 17.704 9.512 1.00 97.88 357 LEU A C 1
ATOM 2864 O O . LEU A 1 357 ? -8.187 16.846 8.664 1.00 97.88 357 LEU A O 1
ATOM 2868 N N . GLU A 1 358 ? -8.635 17.760 10.655 1.00 98.31 358 GLU A N 1
ATOM 2869 C CA . GLU A 1 358 ? -9.735 16.845 10.967 1.00 98.31 358 GLU A CA 1
ATOM 2870 C C . GLU A 1 358 ? -10.950 17.073 10.059 1.00 98.31 358 GLU A C 1
ATOM 2872 O O . GLU A 1 358 ? -11.567 16.098 9.628 1.00 98.31 358 GLU A O 1
ATOM 2877 N N . ALA A 1 359 ? -11.257 18.329 9.719 1.00 98.19 359 ALA A N 1
ATOM 2878 C CA . ALA A 1 359 ? -12.320 18.676 8.780 1.00 98.19 359 ALA A CA 1
ATOM 2879 C C . ALA A 1 359 ? -12.037 18.130 7.371 1.00 98.19 359 ALA A C 1
ATOM 2881 O O . ALA A 1 359 ? -12.912 17.504 6.774 1.00 98.19 359 ALA A O 1
ATOM 2882 N N . ASP A 1 360 ? -10.808 18.279 6.876 1.00 98.06 360 ASP A N 1
ATOM 2883 C CA . ASP A 1 360 ? -10.385 17.753 5.575 1.00 98.06 360 ASP A CA 1
ATOM 2884 C C . ASP A 1 360 ? -10.413 16.220 5.527 1.00 98.06 360 ASP A C 1
ATOM 2886 O O . ASP A 1 360 ? -10.842 15.629 4.534 1.00 98.06 360 ASP A O 1
ATOM 2890 N N . ILE A 1 361 ? -10.000 15.549 6.608 1.00 98.44 361 ILE A N 1
ATOM 2891 C CA . ILE A 1 361 ? -10.112 14.088 6.728 1.00 98.44 361 ILE A CA 1
ATOM 2892 C C . ILE A 1 361 ? -11.584 13.657 6.703 1.00 98.44 361 ILE A C 1
ATOM 2894 O O . ILE A 1 361 ? -11.928 12.701 6.006 1.00 98.44 361 ILE A O 1
ATOM 2898 N N . ALA A 1 362 ? -12.459 14.350 7.437 1.00 98.38 362 ALA A N 1
ATOM 2899 C CA . ALA A 1 362 ? -13.888 14.051 7.457 1.00 98.38 362 ALA A CA 1
ATOM 2900 C C . ALA A 1 362 ? -14.535 14.264 6.078 1.00 98.38 362 ALA A C 1
ATOM 2902 O O . ALA A 1 362 ? -15.284 13.403 5.616 1.00 98.38 362 ALA A O 1
ATOM 2903 N N . ALA A 1 363 ? -14.193 15.358 5.391 1.00 98.38 363 ALA A N 1
ATOM 2904 C CA . ALA A 1 363 ? -14.641 15.635 4.029 1.00 98.38 363 ALA A CA 1
ATOM 2905 C C . ALA A 1 363 ? -14.145 14.570 3.039 1.00 98.38 363 ALA A C 1
ATOM 2907 O O . ALA A 1 363 ? -14.910 14.107 2.195 1.00 98.38 363 ALA A O 1
ATOM 2908 N N . PHE A 1 364 ? -12.895 14.118 3.177 1.00 98.31 364 PHE A N 1
ATOM 2909 C CA . PHE A 1 364 ? -12.346 13.040 2.357 1.00 98.31 364 PHE A CA 1
ATOM 2910 C C . PHE A 1 364 ? -13.092 11.715 2.564 1.00 98.31 364 PHE A C 1
ATOM 2912 O O . PHE A 1 364 ? -13.387 11.023 1.591 1.00 98.31 364 PHE A O 1
ATOM 2919 N N . ILE A 1 365 ? -13.424 11.359 3.811 1.00 98.50 365 ILE A N 1
ATOM 2920 C CA . ILE A 1 365 ? -14.228 10.164 4.118 1.00 98.50 365 ILE A CA 1
ATOM 2921 C C . ILE A 1 365 ? -15.628 10.285 3.506 1.00 98.50 365 ILE A C 1
ATOM 2923 O O . ILE A 1 365 ? -16.096 9.335 2.881 1.00 98.50 365 ILE A O 1
ATOM 2927 N N . ALA A 1 366 ? -16.280 11.443 3.651 1.00 98.38 366 ALA A N 1
ATOM 2928 C CA . ALA A 1 366 ? -17.599 11.688 3.076 1.00 98.38 366 ALA A CA 1
ATOM 2929 C C . ALA A 1 366 ? -17.581 11.524 1.547 1.00 98.38 366 ALA A C 1
ATOM 2931 O O . ALA A 1 366 ? -18.338 10.714 1.019 1.00 98.38 366 ALA A O 1
ATOM 2932 N N . ALA A 1 367 ? -16.644 12.184 0.860 1.00 98.19 367 ALA A N 1
ATOM 2933 C CA . ALA A 1 367 ? -16.484 12.084 -0.590 1.00 98.19 367 ALA A CA 1
ATOM 2934 C C . ALA A 1 367 ? -16.125 10.659 -1.056 1.00 98.19 367 ALA A C 1
ATOM 2936 O O . ALA A 1 367 ? -16.581 10.206 -2.104 1.00 98.19 367 ALA A O 1
ATOM 2937 N N . HIS A 1 368 ? -15.324 9.917 -0.281 1.00 98.06 368 HIS A N 1
ATOM 2938 C CA . HIS A 1 368 ? -15.042 8.504 -0.562 1.00 98.06 368 HIS A CA 1
ATOM 2939 C C . HIS A 1 368 ? -16.315 7.648 -0.479 1.00 98.06 368 HIS A C 1
ATOM 2941 O O . HIS A 1 368 ? -16.537 6.790 -1.332 1.00 98.06 368 HIS A O 1
ATOM 2947 N N . ASN A 1 369 ? -17.162 7.900 0.520 1.00 98.19 369 ASN A N 1
ATOM 2948 C CA . ASN A 1 369 ? -18.398 7.154 0.756 1.00 98.19 369 ASN A CA 1
ATOM 2949 C C . ASN A 1 369 ? -19.560 7.534 -0.177 1.00 98.19 369 ASN A C 1
ATOM 2951 O O . ASN A 1 369 ? -20.554 6.813 -0.195 1.00 98.19 369 ASN A O 1
ATOM 2955 N N . GLU A 1 370 ? -19.458 8.606 -0.968 1.00 98.00 370 GLU A N 1
ATOM 2956 C CA . GLU A 1 370 ? -20.436 8.908 -2.029 1.00 98.00 370 GLU A CA 1
ATOM 2957 C C . GLU A 1 370 ? -20.413 7.855 -3.148 1.00 98.00 370 GLU A C 1
ATOM 2959 O O . GLU A 1 370 ? -21.440 7.556 -3.755 1.00 98.00 370 GLU A O 1
ATOM 2964 N N . ASN A 1 371 ? -19.242 7.275 -3.425 1.00 96.62 371 ASN A N 1
ATOM 2965 C CA . ASN A 1 371 ? -19.072 6.204 -4.405 1.00 96.62 371 ASN A CA 1
ATOM 2966 C C . ASN A 1 371 ? -17.961 5.242 -3.952 1.00 96.62 371 ASN A C 1
ATOM 2968 O O . ASN A 1 371 ? -16.864 5.240 -4.533 1.00 96.62 371 ASN A O 1
ATOM 2972 N N . PRO A 1 372 ? -18.217 4.454 -2.893 1.00 96.81 372 PRO A N 1
ATOM 2973 C CA . PRO A 1 372 ? -17.201 3.611 -2.299 1.00 96.81 372 PRO A CA 1
ATOM 2974 C C . PRO A 1 372 ? -16.836 2.488 -3.270 1.00 96.81 372 PRO A C 1
ATOM 2976 O O . PRO A 1 372 ? -17.686 1.887 -3.928 1.00 96.81 372 PRO A O 1
ATOM 2979 N N . LYS A 1 373 ? -15.533 2.222 -3.385 1.00 95.12 373 LYS A N 1
ATOM 2980 C CA . LYS A 1 373 ? -15.005 1.146 -4.226 1.00 95.12 373 LYS A CA 1
ATOM 2981 C C . LYS A 1 373 ? -14.247 0.154 -3.354 1.00 95.12 373 LYS A C 1
ATOM 2983 O O . LYS A 1 373 ? -13.244 0.549 -2.753 1.00 95.12 373 LYS A O 1
ATOM 2988 N N . PRO A 1 374 ? -14.674 -1.117 -3.291 1.00 95.44 374 PRO A N 1
ATOM 2989 C CA . PRO A 1 374 ? -13.979 -2.117 -2.501 1.00 95.44 374 PRO A CA 1
ATOM 2990 C C . PRO A 1 374 ? -12.614 -2.445 -3.113 1.00 95.44 374 PRO A C 1
ATOM 2992 O O . PRO A 1 374 ? -12.433 -2.465 -4.336 1.00 95.44 374 PRO A O 1
ATOM 2995 N N . TYR A 1 375 ? -11.641 -2.752 -2.257 1.00 95.31 375 TYR A N 1
ATOM 2996 C CA . TYR A 1 375 ? -10.374 -3.313 -2.706 1.00 95.31 375 TYR A CA 1
ATOM 2997 C C . TYR A 1 375 ? -10.556 -4.811 -2.936 1.00 95.31 375 TYR A C 1
ATOM 2999 O O . TYR A 1 375 ? -10.792 -5.578 -2.009 1.00 95.31 375 TYR A O 1
ATOM 3007 N N . LYS A 1 376 ? -10.435 -5.247 -4.190 1.00 93.62 376 LYS A N 1
ATOM 3008 C CA . LYS A 1 376 ? -10.541 -6.669 -4.515 1.00 93.62 376 LYS A CA 1
ATOM 3009 C C . LYS A 1 376 ? -9.273 -7.409 -4.089 1.00 93.62 376 LYS A C 1
ATOM 3011 O O . LYS A 1 376 ? -8.198 -7.172 -4.648 1.00 93.62 376 LYS A O 1
ATOM 3016 N N . TRP A 1 377 ? -9.411 -8.326 -3.136 1.00 95.69 377 TRP A N 1
ATOM 3017 C CA . TRP A 1 377 ? -8.377 -9.304 -2.816 1.00 95.69 377 TRP A CA 1
ATOM 3018 C C . TRP A 1 377 ? -8.382 -10.430 -3.856 1.00 95.69 377 TRP A C 1
ATOM 3020 O O . TRP A 1 377 ? -9.443 -10.861 -4.301 1.00 95.69 377 TRP A O 1
ATOM 3030 N N . VAL A 1 378 ? -7.201 -10.879 -4.290 1.00 94.50 378 VAL A N 1
ATOM 3031 C CA . VAL A 1 378 ? -7.083 -11.865 -5.387 1.00 94.50 378 VAL A CA 1
ATOM 3032 C C . VAL A 1 378 ? -6.147 -13.030 -5.093 1.00 94.50 378 VAL A C 1
ATOM 3034 O O . VAL A 1 378 ? -6.227 -14.037 -5.782 1.00 94.50 378 VAL A O 1
ATOM 3037 N N . LYS A 1 379 ? -5.251 -12.906 -4.108 1.00 95.19 379 LYS A N 1
ATOM 3038 C CA . LYS A 1 379 ? -4.260 -13.946 -3.815 1.00 95.19 379 LYS A CA 1
ATOM 3039 C C . LYS A 1 379 ? -4.793 -14.912 -2.769 1.00 95.19 379 LYS A C 1
ATOM 3041 O O . LYS A 1 379 ? -5.214 -14.480 -1.699 1.00 95.19 379 LYS A O 1
ATOM 3046 N N . SER A 1 380 ? -4.709 -16.204 -3.049 1.00 96.75 380 SER A N 1
ATOM 3047 C CA . SER A 1 380 ? -4.972 -17.249 -2.059 1.00 96.75 380 SER A CA 1
ATOM 3048 C C . SER A 1 380 ? -3.911 -17.260 -0.954 1.00 96.75 380 SER A C 1
ATOM 3050 O O . SER A 1 380 ? -2.793 -16.759 -1.124 1.00 96.75 380 SER A O 1
ATOM 3052 N N . ALA A 1 381 ? -4.256 -17.855 0.190 1.00 95.12 381 ALA A N 1
ATOM 3053 C CA . ALA A 1 381 ? -3.310 -18.046 1.284 1.00 95.12 381 ALA A CA 1
ATOM 3054 C C . ALA A 1 381 ? -2.114 -18.898 0.827 1.00 95.12 381 ALA A C 1
ATOM 3056 O O . ALA A 1 381 ? -0.969 -18.537 1.090 1.00 95.12 381 ALA A O 1
ATOM 3057 N N . ASP A 1 382 ? -2.359 -19.953 0.049 1.00 95.12 382 ASP A N 1
ATOM 3058 C CA . ASP A 1 382 ? -1.311 -20.842 -0.461 1.00 95.12 382 ASP A CA 1
ATOM 3059 C C . ASP A 1 382 ? -0.324 -20.116 -1.378 1.00 95.12 382 ASP A C 1
ATOM 3061 O O . ASP A 1 382 ? 0.888 -20.298 -1.255 1.00 95.12 382 ASP A O 1
ATOM 3065 N N . GLU A 1 383 ? -0.801 -19.228 -2.256 1.00 95.69 383 GLU A N 1
ATOM 3066 C CA . GLU A 1 383 ? 0.080 -18.412 -3.099 1.00 95.69 383 GLU A CA 1
ATOM 3067 C C . GLU A 1 383 ? 0.964 -17.470 -2.274 1.00 95.69 383 GLU A C 1
ATOM 3069 O O . GLU A 1 383 ? 2.145 -17.279 -2.593 1.00 95.69 383 GLU A O 1
ATOM 3074 N N . ILE A 1 384 ? 0.409 -16.883 -1.209 1.00 93.50 384 ILE A N 1
ATOM 3075 C CA . ILE A 1 384 ? 1.142 -16.013 -0.282 1.00 93.50 384 ILE A CA 1
ATOM 3076 C C . ILE A 1 384 ? 2.211 -16.824 0.453 1.00 93.50 384 ILE A C 1
ATOM 3078 O O . ILE A 1 384 ? 3.386 -16.451 0.427 1.00 93.50 384 ILE A O 1
ATOM 3082 N N . LEU A 1 385 ? 1.834 -17.955 1.048 1.00 93.62 385 LEU A N 1
ATOM 3083 C CA . LEU A 1 385 ? 2.738 -18.835 1.790 1.00 93.62 385 LEU A CA 1
ATOM 3084 C C . LEU A 1 385 ? 3.836 -19.407 0.887 1.00 93.62 385 LEU A C 1
ATOM 3086 O O . LEU A 1 385 ? 5.009 -19.413 1.264 1.00 93.62 385 LEU A O 1
ATOM 3090 N N . ALA A 1 386 ? 3.500 -19.794 -0.345 1.00 93.31 386 ALA A N 1
ATOM 3091 C CA . ALA A 1 386 ? 4.474 -20.218 -1.344 1.00 93.31 386 ALA A CA 1
ATOM 3092 C C . ALA A 1 386 ? 5.449 -19.086 -1.707 1.00 93.31 386 ALA A C 1
ATOM 3094 O O . ALA A 1 386 ? 6.642 -19.332 -1.892 1.00 93.31 386 ALA A O 1
ATOM 3095 N N . SER A 1 387 ? 4.975 -17.838 -1.784 1.00 91.19 387 SER A N 1
ATOM 3096 C CA . SER A 1 387 ? 5.836 -16.674 -2.017 1.00 91.19 387 SER A CA 1
ATOM 3097 C C . SER A 1 387 ? 6.799 -16.421 -0.859 1.00 91.19 387 SER A C 1
ATOM 3099 O O . SER A 1 387 ? 7.981 -16.180 -1.103 1.00 91.19 387 SER A O 1
ATOM 3101 N N . VAL A 1 388 ? 6.320 -16.512 0.384 1.00 89.38 388 VAL A N 1
ATOM 3102 C CA . VAL A 1 388 ? 7.159 -16.386 1.586 1.00 89.38 388 VAL A CA 1
ATOM 3103 C C . VAL A 1 388 ? 8.203 -17.502 1.623 1.00 89.38 388 VAL A C 1
ATOM 3105 O O . VAL A 1 388 ? 9.388 -17.224 1.788 1.00 89.38 388 VAL A O 1
ATOM 3108 N N . LYS A 1 389 ? 7.803 -18.753 1.361 1.00 89.38 389 LYS A N 1
ATOM 3109 C CA . LYS A 1 389 ? 8.718 -19.902 1.287 1.00 89.38 389 LYS A CA 1
ATOM 3110 C C . LYS A 1 389 ? 9.824 -19.693 0.250 1.00 89.38 389 LYS A C 1
ATOM 3112 O O . LYS A 1 389 ? 10.995 -19.870 0.578 1.00 89.38 389 LYS A O 1
ATOM 3117 N N . ARG A 1 390 ? 9.477 -19.269 -0.974 1.00 90.25 390 ARG A N 1
ATOM 3118 C CA . ARG A 1 390 ? 10.464 -18.964 -2.030 1.00 90.25 390 ARG A CA 1
ATOM 3119 C C . ARG A 1 390 ? 11.437 -17.864 -1.610 1.00 90.25 390 ARG A C 1
ATOM 3121 O O . ARG A 1 390 ? 12.620 -17.951 -1.926 1.00 90.25 390 ARG A O 1
ATOM 3128 N N . PHE A 1 391 ? 10.946 -16.834 -0.920 1.00 87.81 391 PHE A N 1
ATOM 3129 C CA . PHE A 1 391 ? 11.794 -15.766 -0.397 1.00 87.81 391 PHE A CA 1
ATOM 3130 C C . PHE A 1 391 ? 12.792 -16.312 0.633 1.00 87.81 391 PHE A C 1
ATOM 3132 O O . PHE A 1 391 ? 13.993 -16.143 0.448 1.00 87.81 391 PHE A O 1
ATOM 3139 N N . CYS A 1 392 ? 12.320 -17.053 1.641 1.00 85.94 392 CYS A N 1
ATOM 3140 C CA . CYS A 1 392 ? 13.182 -17.642 2.670 1.00 85.94 392 CYS A CA 1
ATOM 3141 C C . CYS A 1 392 ? 14.248 -18.578 2.081 1.00 85.94 392 CYS A C 1
ATOM 3143 O O . CYS A 1 392 ? 15.415 -18.477 2.450 1.00 85.94 392 CYS A O 1
ATOM 3145 N N . GLN A 1 393 ? 13.872 -19.443 1.132 1.00 86.81 393 GLN A N 1
ATOM 3146 C CA . GLN A 1 393 ? 14.803 -20.366 0.473 1.00 86.81 393 GLN A CA 1
ATOM 3147 C C . GLN A 1 393 ? 15.909 -19.626 -0.286 1.00 86.81 393 GLN A C 1
ATOM 3149 O O . GLN A 1 393 ? 17.079 -19.982 -0.166 1.00 86.81 393 GLN A O 1
ATOM 3154 N N . ARG A 1 394 ? 15.556 -18.567 -1.028 1.00 82.19 394 ARG A N 1
ATOM 3155 C CA . ARG A 1 394 ? 16.539 -17.729 -1.725 1.00 82.19 394 ARG A CA 1
ATOM 3156 C C . ARG A 1 394 ? 17.502 -17.057 -0.752 1.00 82.19 394 ARG A C 1
ATOM 3158 O O . ARG A 1 394 ? 18.702 -17.079 -0.985 1.00 82.19 394 ARG A O 1
ATOM 3165 N N . THR A 1 395 ? 16.991 -16.476 0.331 1.00 78.88 395 THR A N 1
ATOM 3166 C CA . THR A 1 395 ? 17.829 -15.778 1.316 1.00 78.88 395 THR A CA 1
ATOM 3167 C C . THR A 1 395 ? 18.757 -16.739 2.061 1.00 78.88 395 THR A C 1
ATOM 3169 O O . THR A 1 395 ? 19.917 -16.405 2.281 1.00 78.88 395 THR A O 1
ATOM 3172 N N . GLN A 1 396 ? 18.290 -17.944 2.402 1.00 71.44 396 GLN A N 1
ATOM 3173 C CA . GLN A 1 396 ? 19.134 -18.976 3.017 1.00 71.44 396 GLN A CA 1
ATOM 3174 C C . GLN A 1 396 ? 20.264 -19.430 2.087 1.00 71.44 396 GLN A C 1
ATOM 3176 O O . GLN A 1 396 ? 21.395 -19.568 2.537 1.00 71.44 396 GLN A O 1
ATOM 3181 N N . GLN A 1 397 ? 19.991 -19.607 0.791 1.00 61.06 397 GLN A N 1
ATOM 3182 C CA . GLN A 1 397 ? 21.025 -19.953 -0.191 1.00 61.06 397 GLN A CA 1
ATOM 3183 C C . GLN A 1 397 ? 22.100 -18.866 -0.319 1.00 61.06 397 GLN A C 1
ATOM 3185 O O . GLN A 1 397 ? 23.269 -19.193 -0.481 1.00 61.06 397 GLN A O 1
ATOM 3190 N N . THR A 1 398 ? 21.726 -17.588 -0.212 1.00 59.44 398 THR A N 1
ATOM 3191 C CA . THR A 1 398 ? 22.692 -16.479 -0.208 1.00 59.44 398 THR A CA 1
ATOM 3192 C C . THR A 1 398 ? 23.543 -16.471 1.065 1.00 59.44 398 THR A C 1
ATOM 3194 O O . THR A 1 398 ? 24.754 -16.336 0.971 1.00 59.44 398 THR A O 1
ATOM 3197 N N . LEU A 1 399 ? 22.941 -16.693 2.239 1.00 50.34 399 LEU A N 1
ATOM 3198 C CA . LEU A 1 399 ? 23.658 -16.707 3.524 1.00 50.34 399 LEU A CA 1
ATOM 3199 C C . LEU A 1 399 ? 24.586 -17.923 3.693 1.00 50.34 399 LEU A C 1
ATOM 3201 O O . LEU A 1 399 ? 25.635 -17.804 4.313 1.00 50.34 399 LEU A O 1
ATOM 3205 N N . CYS A 1 400 ? 24.226 -19.087 3.144 1.00 40.19 400 CYS A N 1
ATOM 3206 C CA . CYS A 1 400 ? 25.080 -20.281 3.178 1.00 40.19 400 CYS A CA 1
ATOM 3207 C C . CYS A 1 400 ? 26.219 -20.261 2.147 1.00 40.19 400 CYS A C 1
ATOM 3209 O O . CYS A 1 400 ? 27.119 -21.077 2.264 1.00 40.19 400 CYS A O 1
ATOM 3211 N N . GLY A 1 401 ? 26.178 -19.385 1.137 1.00 41.56 401 GLY A N 1
ATOM 3212 C CA . GLY A 1 401 ? 27.283 -19.205 0.186 1.00 41.56 401 GLY A CA 1
ATOM 3213 C C . GLY A 1 401 ? 28.374 -18.243 0.673 1.00 41.56 401 GLY A C 1
ATOM 3214 O O . GLY A 1 401 ? 29.409 -18.128 0.023 1.00 41.56 401 GLY A O 1
ATOM 3215 N N . GLU A 1 402 ? 28.132 -17.543 1.786 1.00 43.69 402 GLU A N 1
ATOM 3216 C CA . GLU A 1 402 ? 29.059 -16.594 2.423 1.00 43.69 402 GLU A CA 1
ATOM 3217 C C . GLU A 1 402 ? 29.786 -17.190 3.653 1.00 43.69 402 GLU A C 1
ATOM 3219 O O . GLU A 1 402 ? 30.564 -16.489 4.303 1.00 43.69 402 GLU A O 1
ATOM 3224 N N . LEU A 1 403 ? 29.554 -18.475 3.958 1.00 36.41 403 LEU A N 1
ATOM 3225 C CA . LEU A 1 403 ? 30.271 -19.290 4.952 1.00 36.41 403 LEU A CA 1
ATOM 3226 C C . LEU A 1 403 ? 31.047 -20.397 4.237 1.00 36.41 403 LEU A C 1
ATOM 3228 O O . LEU A 1 403 ? 32.168 -20.704 4.700 1.00 36.41 403 LEU A O 1
#